Protein 3GFH (pdb70)

Solvent-accessible surface area: 20175 Å² total; per-residue (Å²): 74,52,63,66,125,47,208,13,46,41,41,27,88,159,46,57,59,85,11,91,57,71,102,2,169,124,41,190,24,45,105,104,22,98,2,2,0,40,1,12,0,56,12,8,12,0,0,33,11,0,0,1,29,0,20,76,120,16,104,14,57,18,35,99,18,138,16,47,178,43,8,34,102,127,23,111,52,128,69,27,6,16,1,68,0,18,0,0,0,61,56,45,67,58,0,133,38,0,2,90,10,0,42,56,58,0,89,132,38,7,15,20,38,57,0,22,92,72,71,112,22,11,0,2,20,55,28,7,70,128,0,3,40,44,8,13,92,45,54,59,14,79,113,18,47,28,0,0,4,1,2,0,33,57,114,20,1,74,112,0,12,69,28,0,64,163,52,13,124,16,123,80,38,46,81,46,82,35,106,28,47,12,81,58,0,14,2,26,0,27,35,62,88,82,11,0,125,41,0,9,81,18,0,19,82,1,0,22,84,16,30,146,131,103,75,52,69,64,111,48,213,13,43,38,37,25,85,164,47,58,60,90,12,86,64,91,96,2,190,116,44,164,17,55,99,103,18,95,1,1,0,40,1,11,0,52,13,8,13,1,0,27,15,2,0,1,28,0,21,69,105,14,110,12,60,20,37,97,27,125,14,50,175,41,8,28,99,126,18,120,48,117,76,35,7,18,1,61,0,12,0,2,2,67,56,46,67,52,0,134,37,0,2,86,4,0,38,52,68,1,87,134,42,10,23,16,35,54,0,18,95,72,61,105,31,10,0,2,20,51,26,9,70,126,0,1,40,41,7,19,74,57,26,49,15,79,115,24,59,29,0,0,6,1,1,0,29,48,116,23,1,70,114,0,10,64,31,0,60,164,52,25,126,16,133,81,38,45,96,53,75,32,112,25,47,9,88,56,0,17,2,23,0,35,16,63,82,72,16,0,117,36,0,15,87,15,0,23,80,1,1,22,83,20,36,144,136,114

GO terms:
  GO:0042802 identical protein binding (F, IPI)
  GO:0008270 zinc ion binding (F, IDA)

B-factor: mean 20.78, std 7.7, range [2.0, 84.31]

Foldseek 3Di:
DAFPFDFKAWQDKDKDQADDVVVVVVLVDDPQFGIKIKTAIQDQVQLLLLLQVLLVQFAKHWSDKAFAAAAQVPDPDSRRNTMMTMITHNGDVRNVSSVVSSRCCSRPNFTWTALDPVRPWIWGLDKSQFTDCRVQVDAPRDHGFIKTKTKTAQVLQVQLQVQLVVQAPKAFGAWAHQQGSNRMIITMIGDHRVSSVSSSVSSSVSSNVVVVPD/DAWAWDQKAWQAKDKDFADDPVVCVVLVPPPQFGIKIKTAIQDQVQLLLLLQVLVVQFVKHWSDKAFAQAFQVVPPDSSHGTMITMITGRGRVRVVSSVVSSRCCSRPNFTWTQLEPVSPWTKGWDKSQFTDCRVCVVPVHDGGFIKIKIKTAQPLQVQLQVQLVVFAPKAWRDWAHQNRSNRMTITIIGDPSCSSVRSSVSSSVSSSVVVVPD

Structure (mmCIF, N/CA/C/O backbone):
data_3GFH
#
_entry.id   3GFH
#
_cell.length_a   67.384
_cell.length_b   67.384
_cell.length_c   79.661
_cell.angle_alpha   90.00
_cell.angle_beta   90.00
_cell.angle_gamma   120.00
#
_symmetry.space_group_name_H-M   'P 3'
#
loop_
_entity.id
_entity.type
_entity.pdbx_description
1 polymer 'Ethanolamine utilization protein eutL'
2 non-polymer 'MERCURY (II) ION'
3 water water
#
loop_
_atom_site.group_PDB
_atom_site.id
_atom_site.type_symbol
_atom_site.label_atom_id
_atom_site.label_alt_id
_atom_site.label_comp_id
_atom_site.label_asym_id
_atom_site.label_entity_id
_atom_site.label_seq_id
_atom_site.pdbx_PDB_ins_code
_atom_site.Cartn_x
_atom_site.Cartn_y
_atom_site.Cartn_z
_atom_site.occupancy
_atom_site.B_iso_or_equiv
_atom_site.auth_seq_id
_atom_site.auth_comp_id
_atom_site.auth_asym_id
_atom_site.auth_atom_id
_atom_site.pdbx_PDB_model_num
ATOM 1 N N . PRO A 1 2 ? 17.103 24.417 23.302 1.00 32.04 2 PRO A N 1
ATOM 2 C CA . PRO A 1 2 ? 18.131 24.606 24.283 1.00 31.34 2 PRO A CA 1
ATOM 3 C C . PRO A 1 2 ? 17.958 23.835 25.580 1.00 30.74 2 PRO A C 1
ATOM 4 O O . PRO A 1 2 ? 16.931 23.899 26.236 1.00 29.64 2 PRO A O 1
ATOM 8 N N . ALA A 1 3 ? 19.026 23.112 25.902 1.00 30.91 3 ALA A N 1
ATOM 9 C CA . ALA A 1 3 ? 19.075 22.170 26.999 1.00 29.94 3 ALA A CA 1
ATOM 10 C C . ALA A 1 3 ? 18.701 22.860 28.273 1.00 29.15 3 ALA A C 1
ATOM 11 O O . ALA A 1 3 ? 17.526 22.924 28.664 1.00 29.35 3 ALA A O 1
ATOM 13 N N . LEU A 1 4 ? 19.728 23.347 28.945 1.00 28.64 4 LEU A N 1
ATOM 14 C CA . LEU A 1 4 ? 19.554 24.317 30.012 1.00 27.16 4 LEU A CA 1
ATOM 15 C C . LEU A 1 4 ? 20.470 25.467 29.696 1.00 26.36 4 LEU A C 1
ATOM 16 O O . LEU A 1 4 ? 21.411 25.759 30.459 1.00 25.76 4 LEU A O 1
ATOM 21 N N . ASP A 1 5 ? 20.238 26.060 28.529 1.00 25.09 5 ASP A N 1
ATOM 22 C CA . ASP A 1 5 ? 20.920 27.264 28.127 1.00 25.05 5 ASP A CA 1
ATOM 23 C C . ASP A 1 5 ? 20.649 28.286 29.212 1.00 25.41 5 ASP A C 1
ATOM 24 O O . ASP A 1 5 ? 19.540 28.313 29.708 1.00 26.11 5 ASP A O 1
ATOM 29 N N . LEU A 1 6 ? 21.676 29.046 29.627 1.00 25.80 6 LEU A N 1
ATOM 30 C CA . LEU A 1 6 ? 21.545 30.116 30.638 1.00 26.03 6 LEU A CA 1
ATOM 31 C C . LEU A 1 6 ? 20.472 31.112 30.230 1.00 25.92 6 LEU A C 1
ATOM 32 O O . LEU A 1 6 ? 20.255 31.311 29.061 1.00 25.97 6 LEU A O 1
ATOM 37 N N . ILE A 1 7 ? 19.783 31.743 31.178 1.00 26.25 7 ILE A N 1
ATOM 38 C CA . ILE A 1 7 ? 18.955 32.917 30.828 1.00 25.74 7 ILE A CA 1
ATOM 39 C 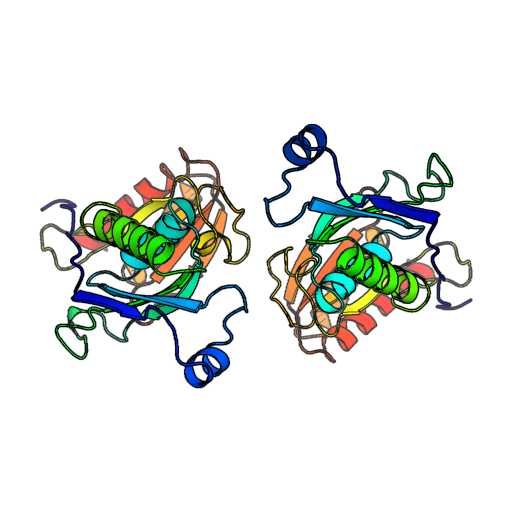C . ILE A 1 7 ? 19.666 34.175 31.293 1.00 25.91 7 ILE A C 1
ATOM 40 O O . ILE A 1 7 ? 19.888 34.343 32.489 1.00 27.91 7 ILE A O 1
ATOM 45 N N . ARG A 1 8 ? 20.049 35.043 30.360 1.00 25.21 8 ARG A N 1
ATOM 46 C CA . ARG A 1 8 ? 20.814 36.260 30.683 1.00 25.59 8 ARG A CA 1
ATOM 47 C C . ARG A 1 8 ? 19.940 37.325 31.316 1.00 23.84 8 ARG A C 1
ATOM 48 O O . ARG A 1 8 ? 19.210 37.993 30.613 1.00 23.57 8 ARG A O 1
ATOM 56 N N . PRO A 1 9 ? 19.988 37.472 32.651 1.00 22.22 9 PRO A N 1
ATOM 57 C CA . PRO A 1 9 ? 19.206 38.527 33.280 1.00 21.12 9 PRO A CA 1
ATOM 58 C C . PRO A 1 9 ? 19.697 39.907 32.846 1.00 19.91 9 PRO A C 1
ATOM 59 O O . PRO A 1 9 ? 20.864 40.071 32.471 1.00 19.32 9 PRO A O 1
ATOM 63 N N . SER A 1 10 ? 18.826 40.905 32.895 1.00 18.73 10 SER A N 1
ATOM 64 C CA . SER A 1 10 ? 19.272 42.241 32.547 1.00 18.62 10 SER A CA 1
ATOM 65 C C . SER A 1 10 ? 18.874 43.198 33.633 1.00 17.68 10 SER A C 1
ATOM 66 O O . SER A 1 10 ? 17.870 42.950 34.328 1.00 18.27 10 SER A O 1
ATOM 69 N N . VAL A 1 11 ? 19.679 44.249 33.817 1.00 16.44 11 VAL A N 1
ATOM 70 C CA . VAL A 1 11 ? 19.362 45.353 34.765 1.00 17.01 11 VAL A CA 1
ATOM 71 C C . VAL A 1 11 ? 18.344 46.297 34.136 1.00 16.28 11 VAL A C 1
ATOM 72 O O . VAL A 1 11 ? 18.520 46.690 32.969 1.00 16.84 11 VAL A O 1
ATOM 76 N N . THR A 1 12 ? 17.299 46.691 34.877 1.00 15.79 12 THR A N 1
ATOM 77 C CA . THR A 1 12 ? 16.214 47.559 34.301 1.00 14.40 12 THR A CA 1
ATOM 78 C C . THR A 1 12 ? 16.252 49.045 34.708 1.00 14.73 12 THR A C 1
ATOM 79 O O . THR A 1 12 ? 15.761 49.920 34.010 1.00 12.44 12 THR A O 1
ATOM 83 N N . ALA A 1 13 ? 16.837 49.345 35.859 1.00 16.05 13 ALA A N 1
ATOM 84 C CA . ALA A 1 13 ? 17.083 50.726 36.180 1.00 16.92 13 ALA A CA 1
ATOM 85 C C . ALA A 1 13 ? 18.007 50.803 37.372 1.00 18.53 13 ALA A C 1
ATOM 86 O O . ALA A 1 13 ? 18.284 49.804 38.022 1.00 17.64 13 ALA A O 1
ATOM 88 N N . MET A 1 14 ? 18.548 51.995 37.617 1.00 19.67 14 MET A N 1
ATOM 89 C CA . MET A 1 14 ? 19.574 52.124 38.608 1.00 20.42 14 MET A CA 1
ATOM 90 C C . MET A 1 14 ? 19.777 53.572 38.951 1.00 20.44 14 MET A C 1
ATOM 91 O O . MET A 1 14 ? 19.852 54.386 38.068 1.00 20.62 14 MET A O 1
ATOM 96 N N . ARG A 1 15 ? 19.823 53.882 40.241 1.00 20.83 15 ARG A N 1
ATOM 97 C CA . ARG A 1 15 ? 20.155 55.209 40.691 1.00 22.12 15 ARG A CA 1
ATOM 98 C C . ARG A 1 15 ? 20.673 55.257 42.121 1.00 21.33 15 ARG A C 1
ATOM 99 O O . ARG A 1 15 ? 20.310 54.438 42.966 1.00 22.39 15 ARG A O 1
ATOM 107 N N . VAL A 1 16 ? 21.544 56.221 42.367 1.00 20.01 16 VAL A N 1
ATOM 108 C CA . VAL A 1 16 ? 22.079 56.427 43.683 1.00 18.76 16 VAL A CA 1
ATOM 109 C C . VAL A 1 16 ? 21.501 57.714 44.235 1.00 18.51 16 VAL A C 1
ATOM 110 O O . VAL A 1 16 ? 21.432 58.729 43.549 1.00 17.60 16 VAL A O 1
ATOM 114 N N . ILE A 1 17 ? 21.072 57.671 45.484 1.00 18.41 17 ILE A N 1
ATOM 115 C CA . ILE A 1 17 ? 20.734 58.882 46.179 1.00 18.26 17 ILE A CA 1
ATOM 116 C C . ILE A 1 17 ? 21.975 59.096 46.996 1.00 19.09 17 ILE A C 1
ATOM 117 O O . ILE A 1 17 ? 22.225 58.328 47.905 1.00 18.77 17 ILE A O 1
ATOM 122 N N . ALA A 1 18 ? 22.772 60.118 46.668 1.00 19.73 18 ALA A N 1
ATOM 123 C CA . ALA A 1 18 ? 24.009 60.359 47.418 1.00 20.15 18 ALA A CA 1
ATOM 124 C C . ALA A 1 18 ? 23.683 60.552 48.901 1.00 20.38 18 ALA A C 1
ATOM 125 O O . ALA A 1 18 ? 24.396 59.991 49.771 1.00 19.69 18 ALA A O 1
ATOM 127 N N . SER A 1 19 ? 22.566 61.259 49.171 1.00 19.34 19 SER A N 1
ATOM 128 C CA . SER A 1 19 ? 22.227 61.686 50.523 1.00 19.01 19 SER A CA 1
ATOM 129 C C . SER A 1 19 ? 20.724 61.714 50.856 1.00 18.59 19 SER A C 1
ATOM 130 O O . SER A 1 19 ? 20.073 62.757 50.731 1.00 17.20 19 SER A O 1
ATOM 133 N N . VAL A 1 20 ? 20.194 60.605 51.365 1.00 19.20 20 VAL A N 1
ATOM 134 C CA . VAL A 1 20 ? 18.765 60.493 51.623 1.00 20.08 20 VAL A CA 1
ATOM 135 C C . VAL A 1 20 ? 18.204 61.692 52.417 1.00 20.35 20 VAL A C 1
ATOM 136 O O . VAL A 1 20 ? 18.832 62.199 53.331 1.00 21.52 20 VAL A O 1
ATOM 140 N N . ASN A 1 21 ? 17.022 62.167 52.054 1.00 19.62 21 ASN A N 1
ATOM 141 C CA . ASN A 1 21 ? 16.338 63.120 52.913 1.00 18.76 21 ASN A CA 1
ATOM 142 C C . ASN A 1 21 ? 16.182 62.501 54.300 1.00 18.36 21 ASN A C 1
ATOM 143 O O . ASN A 1 21 ? 15.911 61.317 54.434 1.00 17.63 21 ASN A O 1
ATOM 148 N N . ALA A 1 22 ? 16.323 63.298 55.342 1.00 18.50 22 ALA A N 1
ATOM 149 C CA . ALA A 1 22 ? 16.304 62.734 56.686 1.00 18.34 22 ALA A CA 1
ATOM 150 C C . ALA A 1 22 ? 14.936 62.100 56.964 1.00 18.31 22 ALA A C 1
ATOM 151 O O . ALA A 1 22 ? 14.844 61.007 57.536 1.00 16.32 22 ALA A O 1
ATOM 153 N N . ASP A 1 23 ? 13.870 62.808 56.568 1.00 19.16 23 ASP A N 1
ATOM 154 C CA . ASP A 1 23 ? 12.512 62.269 56.702 1.00 19.82 23 ASP A CA 1
ATOM 155 C C . ASP A 1 23 ? 12.299 60.918 56.013 1.00 19.97 23 ASP A C 1
ATOM 156 O O . ASP A 1 23 ? 11.563 60.060 56.521 1.00 19.13 23 ASP A O 1
ATOM 161 N N . PHE A 1 24 ? 12.870 60.748 54.809 1.00 19.66 24 PHE A N 1
ATOM 162 C CA . PHE A 1 24 ? 12.637 59.512 54.065 1.00 19.34 24 PHE A CA 1
ATOM 163 C C . PHE A 1 24 ? 13.404 58.423 54.801 1.00 19.38 24 PHE A C 1
ATOM 164 O O . PHE A 1 24 ? 12.958 57.283 54.936 1.00 18.66 24 PHE A O 1
ATOM 172 N N . ALA A 1 25 ? 14.553 58.819 55.320 1.00 19.73 25 ALA A N 1
ATOM 173 C CA . ALA A 1 25 ? 15.444 57.925 56.033 1.00 19.79 25 ALA A CA 1
ATOM 174 C C . ALA A 1 25 ? 14.838 57.310 57.302 1.00 20.51 25 ALA A C 1
ATOM 175 O O . ALA A 1 25 ? 14.936 56.103 57.540 1.00 19.33 25 ALA A O 1
ATOM 177 N N . ARG A 1 26 ? 14.233 58.138 58.132 1.00 21.37 26 ARG A N 1
ATOM 178 C CA . ARG A 1 26 ? 13.528 57.661 59.332 1.00 22.32 26 ARG A CA 1
ATOM 179 C C . ARG A 1 26 ? 12.441 56.618 59.034 1.00 23.62 26 ARG A C 1
ATOM 180 O O . ARG A 1 26 ? 12.253 55.657 59.811 1.00 21.68 26 ARG A O 1
ATOM 188 N N . GLU A 1 27 ? 11.732 56.829 57.912 1.00 24.96 27 GLU A N 1
ATOM 189 C CA . GLU A 1 27 ? 10.634 55.965 57.471 1.00 26.29 27 GLU A CA 1
ATOM 190 C C . GLU A 1 27 ? 11.191 54.641 57.033 1.00 26.96 27 GLU A C 1
ATOM 191 O O . GLU A 1 27 ? 10.493 53.624 56.995 1.00 27.13 27 GLU A O 1
ATOM 197 N N . LEU A 1 28 ? 12.597 54.667 56.757 1.00 28.06 28 LEU A N 1
ATOM 198 C CA . LEU A 1 28 ? 13.275 53.439 56.308 1.00 28.41 28 LEU A CA 1
ATOM 199 C C . LEU A 1 28 ? 13.882 52.619 57.445 1.00 28.99 28 LEU A C 1
ATOM 200 O O . LEU A 1 28 ? 14.248 51.455 57.251 1.00 30.72 28 LEU A O 1
ATOM 205 N N . LYS A 1 29 ? 13.992 53.248 58.604 1.00 28.73 29 LYS A N 1
ATOM 206 C CA . LYS A 1 29 ? 14.571 52.573 59.783 1.00 29.02 29 LYS A CA 1
ATOM 207 C C . LYS A 1 29 ? 16.060 52.340 59.518 1.00 29.57 29 LYS A C 1
ATOM 208 O O . LYS A 1 29 ? 16.628 51.326 59.952 1.00 29.61 29 LYS A O 1
ATOM 214 N N . LEU A 1 30 ? 16.678 53.276 58.815 1.00 29.47 30 LEU A N 1
ATOM 215 C CA . LEU A 1 30 ? 18.110 53.168 58.495 1.00 30.27 30 LEU A CA 1
ATOM 216 C C . LEU A 1 30 ? 19.041 53.606 59.633 1.00 30.11 30 LEU A C 1
ATOM 217 O O . LEU A 1 30 ? 18.743 54.563 60.369 1.00 29.39 30 LEU A O 1
ATOM 222 N N . PRO A 1 31 ? 19.990 52.750 59.795 1.00 30.03 31 PRO A N 1
ATOM 223 C CA . PRO A 1 31 ? 20.959 53.066 60.835 1.00 31.09 31 PRO A CA 1
ATOM 224 C C . PRO A 1 31 ? 21.548 54.463 60.643 1.00 31.20 31 PRO A C 1
ATOM 225 O O . PRO A 1 31 ? 21.346 55.086 59.605 1.00 31.62 31 PRO A O 1
ATOM 229 N N . PRO A 1 32 ? 22.261 54.952 61.655 1.00 31.99 32 PRO A N 1
ATOM 230 C CA . PRO A 1 32 ? 23.030 56.213 61.586 1.00 32.10 32 PRO A CA 1
ATOM 231 C C . PRO A 1 32 ? 24.224 56.140 60.634 1.00 31.76 32 PRO A C 1
ATOM 232 O O . PRO A 1 32 ? 24.769 57.177 60.221 1.00 31.82 32 PRO A O 1
ATOM 236 N N . HIS A 1 33 ? 24.643 54.917 60.323 1.00 31.02 33 HIS A N 1
ATOM 237 C CA . HIS A 1 33 ? 25.910 54.681 59.633 1.00 30.74 33 HIS A CA 1
ATOM 238 C C . HIS A 1 33 ? 25.686 54.578 58.104 1.00 29.50 33 HIS A C 1
ATOM 239 O O . HIS A 1 33 ? 26.631 54.326 57.328 1.00 28.95 33 HIS A O 1
ATOM 246 N N . ILE A 1 34 ? 24.435 54.782 57.688 1.00 27.75 34 ILE A N 1
ATOM 247 C CA . ILE A 1 34 ? 24.017 54.577 56.296 1.00 26.63 34 ILE A CA 1
ATOM 248 C C . ILE A 1 34 ? 23.323 55.827 55.772 1.00 25.83 34 ILE A C 1
ATOM 249 O O . ILE A 1 34 ? 22.144 56.013 56.016 1.00 25.10 34 ILE A O 1
ATOM 254 N N . ARG A 1 35 ? 24.032 56.698 55.063 1.00 25.26 35 ARG A N 1
ATOM 255 C CA . ARG A 1 35 ? 23.379 57.891 54.537 1.00 25.61 35 ARG A CA 1
ATOM 256 C C . ARG A 1 35 ? 23.305 57.930 53.002 1.00 24.87 35 ARG A C 1
ATOM 257 O O . ARG A 1 35 ? 22.765 58.862 52.440 1.00 24.69 35 ARG A O 1
ATOM 265 N N . SER A 1 36 ? 23.810 56.901 52.337 1.00 23.89 36 SER A N 1
ATOM 266 C CA . SER A 1 36 ? 23.707 56.839 50.884 1.00 23.42 36 SER A CA 1
ATOM 267 C C . SER A 1 36 ? 23.033 55.560 50.426 1.00 22.58 36 SER A C 1
ATOM 268 O O . SER A 1 36 ? 23.268 54.491 50.944 1.00 21.87 36 SER A O 1
ATOM 271 N N . LEU A 1 37 ? 22.166 55.676 49.435 1.00 22.33 37 LEU A N 1
ATOM 272 C CA . LEU A 1 37 ? 21.451 54.526 48.972 1.00 21.03 37 LEU A CA 1
ATOM 273 C C . LEU A 1 37 ? 21.732 54.240 47.496 1.00 21.03 37 LEU A C 1
ATOM 274 O O . LEU A 1 37 ? 21.725 55.166 46.699 1.00 22.22 37 LEU A O 1
ATOM 279 N N . GLY A 1 38 ? 21.979 52.970 47.133 1.00 20.01 38 GLY A N 1
ATOM 280 C CA . GLY A 1 38 ? 21.918 52.537 45.723 1.00 19.42 38 GLY A CA 1
ATOM 281 C C . GLY A 1 38 ? 20.597 51.814 45.420 1.00 18.41 38 GLY A C 1
ATOM 282 O O . GLY A 1 38 ? 20.185 50.930 46.183 1.00 19.21 38 GLY A O 1
ATOM 283 N N . LEU A 1 39 ? 19.905 52.186 44.345 1.00 16.33 39 LEU A N 1
ATOM 284 C CA . LEU A 1 39 ? 18.631 51.523 44.017 1.00 14.93 39 LEU A CA 1
ATOM 285 C C . LEU A 1 39 ? 18.881 50.849 42.713 1.00 14.26 39 LEU A C 1
ATOM 286 O O . LEU A 1 39 ? 19.687 51.330 41.890 1.00 13.66 39 LEU A O 1
ATOM 291 N N . ILE A 1 40 ? 18.304 49.672 42.564 1.00 14.36 40 ILE A N 1
ATOM 292 C CA . ILE A 1 40 ? 18.609 48.864 41.402 1.00 14.01 40 ILE A CA 1
ATOM 293 C C . ILE A 1 40 ? 17.415 47.959 41.147 1.00 14.66 40 ILE A C 1
ATOM 294 O O . ILE A 1 40 ? 16.873 47.387 42.072 1.00 13.92 40 ILE A O 1
ATOM 299 N N . SER A 1 41 ? 16.989 47.878 39.881 1.00 15.65 41 SER A N 1
ATOM 300 C CA . SER A 1 41 ? 15.894 47.011 39.474 1.00 16.19 41 SER A CA 1
ATOM 301 C C . SER A 1 41 ? 16.461 46.025 38.498 1.00 17.03 41 SER A C 1
ATOM 302 O O . SER A 1 41 ? 17.496 46.301 37.854 1.00 16.45 41 SER A O 1
ATOM 305 N N . ALA A 1 42 ? 15.793 44.881 38.368 1.00 17.19 42 ALA A N 1
ATOM 306 C CA . ALA A 1 42 ? 16.292 43.850 37.451 1.00 17.98 42 ALA A CA 1
ATOM 307 C C . ALA A 1 42 ? 15.285 42.791 37.075 1.00 18.74 42 ALA A C 1
ATOM 308 O O . ALA A 1 42 ? 14.317 42.503 37.788 1.00 19.56 42 ALA A O 1
ATOM 310 N N . ASP A 1 43 ? 15.538 42.281 35.875 1.00 19.61 43 ASP A N 1
ATOM 311 C CA . ASP A 1 43 ? 14.871 41.140 35.217 1.00 19.64 43 ASP A CA 1
ATOM 312 C C . ASP A 1 43 ? 14.523 39.917 36.058 1.00 18.76 43 ASP A C 1
ATOM 313 O O . ASP A 1 43 ? 13.439 39.345 35.897 1.00 19.00 43 ASP A O 1
ATOM 318 N N . SER A 1 44 ? 15.498 39.469 36.850 1.00 18.14 44 SER A N 1
ATOM 319 C CA . SER A 1 44 ? 15.514 38.160 37.525 1.00 17.72 44 SER A CA 1
ATOM 320 C C . SER A 1 44 ? 15.692 38.350 39.032 1.00 17.45 44 SER A C 1
ATOM 321 O O . SER A 1 44 ? 16.746 38.747 39.474 1.00 16.89 44 SER A O 1
ATOM 324 N N . ASP A 1 45 ? 14.689 38.029 39.837 1.00 17.74 45 ASP A N 1
ATOM 325 C CA . ASP A 1 45 ? 14.767 38.412 41.272 1.00 17.14 45 ASP A CA 1
ATOM 326 C C . ASP A 1 45 ? 15.731 37.582 42.144 1.00 15.96 45 ASP A C 1
ATOM 327 O O . ASP A 1 45 ? 16.359 38.120 43.054 1.00 18.22 45 ASP A O 1
ATOM 332 N N . ASP A 1 46 ? 15.874 36.289 41.921 1.00 14.64 46 ASP A N 1
ATOM 333 C CA . ASP A 1 46 ? 16.663 35.491 42.857 1.00 13.79 46 ASP A CA 1
ATOM 334 C C . ASP A 1 46 ? 18.133 35.705 42.604 1.00 13.55 46 ASP A C 1
ATOM 335 O O . ASP A 1 46 ? 18.991 35.809 43.529 1.00 13.26 46 ASP A O 1
ATOM 340 N N . VAL A 1 47 ? 18.421 35.862 41.326 1.00 11.79 47 VAL A N 1
ATOM 341 C CA . VAL A 1 47 ? 19.709 36.319 40.929 1.00 9.92 47 VAL A CA 1
ATOM 342 C C . VAL A 1 47 ? 20.098 37.658 41.501 1.00 9.24 47 VAL A C 1
ATOM 343 O O . VAL A 1 47 ? 21.222 37.854 41.892 1.00 7.42 47 VAL A O 1
ATOM 347 N N . THR A 1 48 ? 19.217 38.639 41.408 1.00 10.51 48 THR A N 1
ATOM 348 C CA . THR A 1 48 ? 19.477 39.961 42.015 1.00 10.99 48 THR A CA 1
ATOM 349 C C . THR A 1 48 ? 19.705 39.891 43.581 1.00 11.48 48 THR A C 1
ATOM 350 O O . THR A 1 48 ? 20.523 40.679 44.149 1.00 13.48 48 THR A O 1
ATOM 354 N N . TYR A 1 49 ? 19.007 38.971 44.262 1.00 9.41 49 TYR A N 1
ATOM 355 C CA . TYR A 1 49 ? 19.214 38.766 45.710 1.00 8.30 49 TYR A CA 1
ATOM 356 C C . TYR A 1 49 ? 20.591 38.080 45.876 1.00 10.92 49 TYR A C 1
ATOM 357 O O . TYR A 1 49 ? 21.253 38.271 46.906 1.00 11.12 49 TYR A O 1
ATOM 366 N N . ILE A 1 50 ? 21.048 37.330 44.845 1.00 11.33 50 ILE A N 1
ATOM 367 C CA . ILE A 1 50 ? 22.387 36.715 44.927 1.00 12.18 50 ILE A CA 1
ATOM 368 C C . ILE A 1 50 ? 23.509 37.685 44.647 1.00 13.07 50 ILE A C 1
ATOM 369 O O . ILE A 1 50 ? 24.615 37.527 45.163 1.00 13.24 50 ILE A O 1
ATOM 374 N N . ALA A 1 51 ? 23.229 38.656 43.790 1.00 14.09 51 ALA A N 1
ATOM 375 C CA . ALA A 1 51 ? 24.142 39.727 43.474 1.00 15.62 51 ALA A CA 1
ATOM 376 C C . ALA A 1 51 ? 24.271 40.706 44.653 1.00 16.51 51 ALA A C 1
ATOM 377 O O . ALA A 1 51 ? 25.333 41.274 44.890 1.00 19.22 51 ALA A O 1
ATOM 379 N N . ALA A 1 52 ? 23.156 40.952 45.324 1.00 16.33 52 ALA A N 1
ATOM 380 C CA . ALA A 1 52 ? 23.100 41.846 46.448 1.00 15.77 52 ALA A CA 1
ATOM 381 C C . ALA A 1 52 ? 23.992 41.336 47.549 1.00 16.29 52 ALA A C 1
ATOM 382 O O . ALA A 1 52 ? 24.861 42.044 48.074 1.00 17.17 52 ALA A O 1
ATOM 384 N N . ASP A 1 53 ? 23.765 40.093 47.928 1.00 17.33 53 ASP A N 1
ATOM 385 C CA . ASP A 1 53 ? 24.572 39.468 48.923 1.00 17.54 53 ASP A CA 1
ATOM 386 C C . ASP A 1 53 ? 26.038 39.526 48.516 1.00 18.36 53 ASP A C 1
ATOM 387 O O . ASP A 1 53 ? 26.933 39.665 49.343 1.00 16.28 53 ASP A O 1
ATOM 392 N N . GLU A 1 54 ? 26.287 39.434 47.218 1.00 20.14 54 GLU A N 1
ATOM 393 C CA . GLU A 1 54 ? 27.651 39.411 46.748 1.00 20.36 54 GLU A CA 1
ATOM 394 C C . GLU A 1 54 ? 28.260 40.814 46.896 1.00 20.83 54 GLU A C 1
ATOM 395 O O . GLU A 1 54 ? 29.418 40.969 47.332 1.00 22.57 54 GLU A O 1
ATOM 401 N N . ALA A 1 55 ? 27.474 41.841 46.584 1.00 20.69 55 ALA A N 1
ATOM 402 C CA . ALA A 1 55 ? 27.853 43.222 46.886 1.00 19.62 55 ALA A CA 1
ATOM 403 C C . ALA A 1 55 ? 28.239 43.393 48.378 1.00 19.19 55 ALA A C 1
ATOM 404 O O . ALA A 1 55 ? 29.218 44.079 48.695 1.00 19.35 55 ALA A O 1
ATOM 406 N N . THR A 1 56 ? 27.490 42.779 49.295 1.00 18.36 56 THR A N 1
ATOM 407 C CA . THR A 1 56 ? 27.837 42.900 50.737 1.00 17.83 56 THR A CA 1
ATOM 408 C C . THR A 1 56 ? 29.246 42.394 50.963 1.00 18.44 56 THR A C 1
ATOM 409 O O . THR A 1 56 ? 29.861 42.716 51.966 1.00 19.63 56 THR A O 1
ATOM 413 N N . LYS A 1 57 ? 29.802 41.614 50.044 1.00 18.11 57 LYS A N 1
ATOM 414 C CA . LYS A 1 57 ? 31.159 41.144 50.327 1.00 17.54 57 LYS A CA 1
ATOM 415 C C . LYS A 1 57 ? 32.197 41.975 49.659 1.00 17.83 57 LYS A C 1
ATOM 416 O O . LYS A 1 57 ? 33.311 42.072 50.155 1.00 18.56 57 LYS A O 1
ATOM 422 N N . GLN A 1 58 ? 31.868 42.550 48.507 1.00 19.63 58 GLN A N 1
ATOM 423 C CA . GLN A 1 58 ? 32.827 43.396 47.805 1.00 19.90 58 GLN A CA 1
ATOM 424 C C . GLN A 1 58 ? 32.944 44.812 48.380 1.00 19.84 58 GLN A C 1
ATOM 425 O O . GLN A 1 58 ? 33.965 45.487 48.160 1.00 19.33 58 GLN A O 1
ATOM 431 N N . ALA A 1 59 ? 31.898 45.278 49.085 1.00 19.42 59 ALA A N 1
ATOM 432 C CA . ALA A 1 59 ? 31.822 46.695 49.505 1.00 18.40 59 ALA A CA 1
ATOM 433 C C . ALA A 1 59 ? 31.155 46.859 50.854 1.00 18.26 59 ALA A C 1
ATOM 434 O O . ALA A 1 59 ? 30.553 45.921 51.377 1.00 16.06 59 ALA A O 1
ATOM 436 N N . MET A 1 60 ? 31.229 48.077 51.390 1.00 18.10 60 MET A N 1
ATOM 437 C CA . MET A 1 60 ? 30.607 48.332 52.695 1.00 18.88 60 MET A CA 1
ATOM 438 C C . MET A 1 60 ? 29.211 48.866 52.516 1.00 17.65 60 MET A C 1
ATOM 439 O O . MET A 1 60 ? 28.990 50.042 52.480 1.00 16.19 60 MET A O 1
ATOM 444 N N . VAL A 1 61 ? 28.280 47.946 52.450 1.00 17.27 61 VAL A N 1
ATOM 445 C CA . VAL A 1 61 ? 26.913 48.248 52.200 1.00 16.48 61 VAL A CA 1
ATOM 446 C C . VAL A 1 61 ? 26.172 47.052 52.773 1.00 16.41 61 VAL A C 1
ATOM 447 O O . VAL A 1 61 ? 26.729 45.934 52.967 1.00 16.04 61 VAL A O 1
ATOM 451 N N . GLU A 1 62 ? 24.900 47.261 52.971 1.00 15.87 62 GLU A N 1
ATOM 452 C CA . GLU A 1 62 ? 24.008 46.190 53.346 1.00 15.90 62 GLU A CA 1
ATOM 453 C C . GLU A 1 62 ? 22.708 46.458 52.634 1.00 14.00 62 GLU A C 1
ATOM 454 O O . GLU A 1 62 ? 22.471 47.588 52.224 1.00 13.60 62 GLU A O 1
ATOM 460 N N . VAL A 1 63 ? 21.834 45.469 52.495 1.00 13.56 63 VAL A N 1
ATOM 461 C CA . VAL A 1 63 ? 20.597 45.764 51.817 1.00 13.45 63 VAL A CA 1
ATOM 462 C C . VAL A 1 63 ? 19.600 46.295 52.787 1.00 12.76 63 VAL A C 1
ATOM 463 O O . VAL A 1 63 ? 19.229 45.582 53.680 1.00 11.88 63 VAL A O 1
ATOM 467 N N . VAL A 1 64 ? 19.184 47.560 52.591 1.00 13.54 64 VAL A N 1
ATOM 468 C CA . VAL A 1 64 ? 18.128 48.217 53.358 1.00 12.80 64 VAL A CA 1
ATOM 469 C C . VAL A 1 64 ? 16.758 47.603 53.056 1.00 13.92 64 VAL A C 1
ATOM 470 O O . VAL A 1 64 ? 15.833 47.618 53.879 1.00 14.96 64 VAL A O 1
ATOM 474 N N . TYR A 1 65 ? 16.581 47.114 51.840 1.00 13.44 65 TYR A N 1
ATOM 475 C CA . TYR A 1 65 ? 15.289 46.687 51.447 1.00 13.81 65 TYR A CA 1
ATOM 476 C C . TYR A 1 65 ? 15.472 45.762 50.290 1.00 14.50 65 TYR A C 1
ATOM 477 O O . TYR A 1 65 ? 16.576 45.667 49.730 1.00 13.01 65 TYR A O 1
ATOM 486 N N . GLY A 1 66 ? 14.410 45.029 49.966 1.00 14.48 66 GLY A N 1
ATOM 487 C CA . GLY A 1 66 ? 14.378 44.280 48.708 1.00 15.44 66 GLY A CA 1
ATOM 488 C C . GLY A 1 66 ? 13.280 43.242 48.768 1.00 15.65 66 GLY A C 1
ATOM 489 O O . GLY A 1 66 ? 13.158 42.551 49.768 1.00 15.60 66 GLY A O 1
ATOM 490 N N . ARG A 1 67 ? 12.502 43.200 47.694 1.00 16.10 67 ARG A N 1
ATOM 491 C CA . ARG A 1 67 ? 11.241 42.464 47.551 1.00 17.49 67 ARG A CA 1
ATOM 492 C C . ARG A 1 67 ? 10.953 42.398 46.019 1.00 18.04 67 ARG A C 1
ATOM 493 O O . ARG A 1 67 ? 11.550 43.175 45.240 1.00 17.49 67 ARG A O 1
ATOM 501 N N . SER A 1 68 ? 10.057 41.496 45.618 1.00 18.70 68 SER A N 1
ATOM 502 C CA . SER A 1 68 ? 9.741 41.193 44.197 1.00 19.79 68 SER A CA 1
ATOM 503 C C . SER A 1 68 ? 8.316 41.552 43.818 1.00 20.01 68 SER A C 1
ATOM 504 O O . SER A 1 68 ? 7.530 41.948 44.650 1.00 19.43 68 SER A O 1
ATOM 507 N N . LEU A 1 69 ? 7.988 41.319 42.557 1.00 21.11 69 LEU A N 1
ATOM 508 C CA . LEU A 1 69 ? 6.755 41.815 41.954 1.00 21.96 69 LEU A CA 1
ATOM 509 C C . LEU A 1 69 ? 5.760 40.673 41.620 1.00 22.84 69 LEU A C 1
ATOM 510 O O . LEU A 1 69 ? 6.138 39.622 41.117 1.00 22.34 69 LEU A O 1
ATOM 515 N N . TYR A 1 70 ? 4.478 40.928 41.862 1.00 23.97 70 TYR A N 1
ATOM 516 C CA . TYR A 1 70 ? 3.485 39.857 41.998 1.00 25.25 70 TYR A CA 1
ATOM 517 C C . TYR A 1 70 ? 3.420 38.767 40.954 1.00 26.15 70 TYR A C 1
ATOM 518 O O . TYR A 1 70 ? 3.395 37.573 41.297 1.00 26.71 70 TYR A O 1
ATOM 527 N N . ALA A 1 71 ? 3.384 39.093 39.678 1.00 26.82 71 ALA A N 1
ATOM 528 C CA . ALA A 1 71 ? 3.342 37.949 38.734 1.00 26.28 71 ALA A CA 1
ATOM 529 C C . ALA A 1 71 ? 4.585 37.817 37.832 1.00 25.99 71 ALA A C 1
ATOM 530 O O . ALA A 1 71 ? 4.472 37.283 36.742 1.00 26.33 71 ALA A O 1
ATOM 532 N N . GLY A 1 72 ? 5.749 38.316 38.263 1.00 25.85 72 GLY A N 1
ATOM 533 C CA . GLY A 1 72 ? 6.969 38.219 37.459 1.00 26.07 72 GLY A CA 1
ATOM 534 C C . GLY A 1 72 ? 7.200 39.390 36.521 1.00 26.94 72 GLY A C 1
ATOM 535 O O . GLY A 1 72 ? 6.344 40.259 36.375 1.00 26.71 72 GLY A O 1
ATOM 536 N N . ALA A 1 73 ? 8.386 39.425 35.904 1.00 28.00 73 ALA A N 1
ATOM 537 C CA . ALA A 1 73 ? 8.813 40.535 35.080 1.00 28.22 73 ALA A CA 1
ATOM 538 C C . ALA A 1 73 ? 7.938 40.554 33.829 1.00 29.44 73 ALA A C 1
ATOM 539 O O . ALA A 1 73 ? 7.494 41.620 33.391 1.00 29.93 73 ALA A O 1
ATOM 541 N N . ALA A 1 74 ? 7.665 39.371 33.275 1.00 30.37 74 ALA A N 1
ATOM 542 C CA . ALA A 1 74 ? 6.698 39.233 32.168 1.00 31.33 74 ALA A CA 1
ATOM 543 C C . ALA A 1 74 ? 5.445 40.055 32.435 1.00 31.80 74 ALA A C 1
ATOM 544 O O . ALA A 1 74 ? 4.928 40.713 31.546 1.00 32.33 74 ALA A O 1
ATOM 546 N N . HIS A 1 75 ? 4.972 40.042 33.671 1.00 32.87 75 HIS A N 1
ATOM 547 C CA . HIS A 1 75 ? 3.796 40.838 34.010 1.00 34.04 75 HIS A CA 1
ATOM 548 C C . HIS A 1 75 ? 4.064 42.171 34.684 1.00 34.14 75 HIS A C 1
ATOM 549 O O . HIS A 1 75 ? 3.114 42.847 35.065 1.00 35.05 75 HIS A O 1
ATOM 556 N N . GLY A 1 76 ? 5.331 42.560 34.826 1.00 34.27 76 GLY A N 1
ATOM 557 C CA . GLY A 1 76 ? 5.698 43.747 35.608 1.00 34.07 76 GLY A CA 1
ATOM 558 C C . GLY A 1 76 ? 4.889 44.969 35.196 1.00 33.96 76 GLY A C 1
ATOM 559 O O . GLY A 1 76 ? 4.353 44.994 34.095 1.00 32.84 76 GLY A O 1
ATOM 560 N N . PRO A 1 77 ? 4.805 45.982 36.081 1.00 34.09 77 PRO A N 1
ATOM 561 C CA . PRO A 1 77 ? 3.970 47.162 35.834 1.00 34.63 77 PRO A CA 1
ATOM 562 C C . PRO A 1 77 ? 4.601 48.123 34.803 1.00 35.01 77 PRO A C 1
ATOM 563 O O . PRO A 1 77 ? 3.905 48.925 34.182 1.00 35.27 77 PRO A O 1
ATOM 567 N N . SER A 1 78 ? 5.923 48.040 34.606 1.00 35.16 78 SER A N 1
ATOM 568 C CA . SER A 1 78 ? 6.585 48.788 33.519 1.00 34.98 78 SER A CA 1
ATOM 569 C C . SER A 1 78 ? 7.962 48.206 33.130 1.00 34.50 78 SER A C 1
ATOM 570 O O . SER A 1 78 ? 8.551 47.428 33.881 1.00 33.36 78 SER A O 1
ATOM 573 N N . PRO A 1 79 ? 8.489 48.582 31.941 1.00 33.90 79 PRO A N 1
ATOM 574 C CA . PRO A 1 79 ? 9.743 47.985 31.483 1.00 33.49 79 PRO A CA 1
ATOM 575 C C . PRO A 1 79 ? 10.904 48.252 32.465 1.00 32.64 79 PRO A C 1
ATOM 576 O O . PRO A 1 79 ? 11.862 47.488 32.540 1.00 31.95 79 PRO A O 1
ATOM 580 N N . THR A 1 80 ? 10.749 49.300 33.257 1.00 31.67 80 THR A N 1
ATOM 581 C CA . THR A 1 80 ? 11.662 49.671 34.339 1.00 31.00 80 THR A CA 1
ATOM 582 C C . THR A 1 80 ? 11.630 48.605 35.446 1.00 29.14 80 THR A C 1
ATOM 583 O O . THR A 1 80 ? 12.609 47.886 35.599 1.00 30.54 80 THR A O 1
ATOM 587 N N . ALA A 1 81 ? 10.527 48.357 36.155 1.00 26.72 81 ALA A N 1
ATOM 588 C CA . ALA A 1 81 ? 10.717 47.736 37.458 1.00 24.65 81 ALA A CA 1
ATOM 589 C C . ALA A 1 81 ? 11.169 46.288 37.445 1.00 22.91 81 ALA A C 1
ATOM 590 O O . ALA A 1 81 ? 11.444 45.726 38.500 1.00 21.83 81 ALA A O 1
ATOM 592 N N . GLY A 1 82 ? 11.265 45.691 36.267 1.00 21.02 82 GLY A N 1
ATOM 593 C CA . GLY A 1 82 ? 11.705 44.307 36.157 1.00 19.85 82 GLY A CA 1
ATOM 594 C C . GLY A 1 82 ? 10.787 43.474 37.017 1.00 18.23 82 GLY A C 1
ATOM 595 O O . GLY A 1 82 ? 9.580 43.428 36.777 1.00 17.91 82 GLY A O 1
ATOM 596 N N . GLU A 1 83 ? 11.350 42.821 38.028 1.00 15.93 83 GLU A N 1
ATOM 597 C CA . GLU A 1 83 ? 10.541 42.089 38.975 1.00 14.31 83 GLU A CA 1
ATOM 598 C C . GLU A 1 83 ? 11.193 42.114 40.363 1.00 12.81 83 GLU A C 1
ATOM 599 O O . GLU A 1 83 ? 10.828 41.353 41.210 1.00 12.68 83 GLU A O 1
ATOM 605 N N . VAL A 1 84 ? 12.192 42.950 40.577 1.00 11.45 84 VAL A N 1
ATOM 606 C CA . VAL A 1 84 ? 12.788 43.111 41.910 1.00 10.75 84 VAL A CA 1
ATOM 607 C C . VAL A 1 84 ? 13.120 44.581 42.152 1.00 9.36 84 VAL A C 1
ATOM 608 O O . VAL A 1 84 ? 13.210 45.333 41.206 1.00 5.98 84 VAL A O 1
ATOM 612 N N . LEU A 1 85 ? 13.316 44.948 43.424 1.00 9.12 85 LEU A N 1
ATOM 613 C CA . LEU A 1 85 ? 13.913 46.230 43.812 1.00 10.04 85 LEU A CA 1
ATOM 614 C C . LEU A 1 85 ? 14.798 45.956 45.024 1.00 12.43 85 LEU A C 1
ATOM 615 O O . LEU A 1 85 ? 14.330 45.451 46.075 1.00 12.20 85 LEU A O 1
ATOM 620 N N . ILE A 1 86 ? 16.089 46.257 44.869 1.00 13.76 86 ILE A N 1
ATOM 621 C CA . ILE A 1 86 ? 17.032 46.148 45.969 1.00 14.41 86 ILE A CA 1
ATOM 622 C C . ILE A 1 86 ? 17.453 47.580 46.318 1.00 16.02 86 ILE A C 1
ATOM 623 O O . ILE A 1 86 ? 17.612 48.421 45.417 1.00 17.19 86 ILE A O 1
ATOM 628 N N . MET A 1 87 ? 17.617 47.845 47.611 1.00 16.82 87 MET A N 1
ATOM 629 C CA . MET A 1 87 ? 18.001 49.138 48.128 1.00 18.46 87 MET A CA 1
ATOM 630 C C . MET A 1 87 ? 19.220 48.946 49.032 1.00 18.66 87 MET A C 1
ATOM 631 O O . MET A 1 87 ? 19.073 48.553 50.195 1.00 17.83 87 MET A O 1
ATOM 636 N N . LEU A 1 88 ? 20.406 49.260 48.517 1.00 19.88 88 LEU A N 1
ATOM 637 C CA . LEU A 1 88 ? 21.650 49.087 49.284 1.00 20.12 88 LEU A CA 1
ATOM 638 C C . LEU A 1 88 ? 21.921 50.363 50.087 1.00 19.94 88 LEU A C 1
ATOM 639 O O . LEU A 1 88 ? 21.619 51.470 49.639 1.00 20.94 88 LEU A O 1
ATOM 644 N N . GLY A 1 89 ? 22.462 50.215 51.287 1.00 19.67 89 GLY A N 1
ATOM 645 C CA . GLY A 1 89 ? 22.793 51.387 52.066 1.00 19.55 89 GLY A CA 1
ATOM 646 C C . GLY A 1 89 ? 24.279 51.416 52.352 1.00 18.75 89 GLY A C 1
ATOM 647 O O . GLY A 1 89 ? 24.874 50.406 52.654 1.00 19.11 89 GLY A O 1
ATOM 648 N N . GLY A 1 90 ? 24.898 52.571 52.251 1.00 18.86 90 GLY A N 1
ATOM 649 C CA . GLY A 1 90 ? 26.285 52.668 52.668 1.00 19.06 90 GLY A CA 1
ATOM 650 C C . GLY A 1 90 ? 26.595 53.887 53.477 1.00 19.20 90 GLY A C 1
ATOM 651 O O . GLY A 1 90 ? 25.786 54.772 53.635 1.00 20.01 90 GLY A O 1
ATOM 652 N N . PRO A 1 91 ? 27.813 53.945 54.000 1.00 19.96 91 PRO A N 1
ATOM 653 C CA . PRO A 1 91 ? 28.243 55.152 54.657 1.00 19.23 91 PRO A CA 1
ATOM 654 C C . PRO A 1 91 ? 28.474 56.270 53.658 1.00 18.84 91 PRO A C 1
ATOM 655 O O . PRO A 1 91 ? 28.385 57.430 54.048 1.00 19.01 91 PRO A O 1
ATOM 659 N N . ASN A 1 92 ? 28.739 55.968 52.379 1.00 18.01 92 ASN A N 1
ATOM 660 C CA . ASN A 1 92 ? 28.822 57.053 51.386 1.00 17.19 92 ASN A CA 1
ATOM 661 C C . ASN A 1 92 ? 28.599 56.606 49.957 1.00 16.64 92 ASN A C 1
ATOM 662 O O . ASN A 1 92 ? 28.394 55.465 49.707 1.00 17.53 92 ASN A O 1
ATOM 667 N N . PRO A 1 93 ? 28.646 57.539 49.011 1.00 16.37 93 PRO A N 1
ATOM 668 C CA . PRO A 1 93 ? 28.306 57.207 47.625 1.00 16.94 93 PRO A CA 1
ATOM 669 C C . PRO A 1 93 ? 29.319 56.288 46.887 1.00 17.29 93 PRO A C 1
ATOM 670 O O . PRO A 1 93 ? 28.925 55.519 45.989 1.00 18.04 93 PRO A O 1
ATOM 674 N N . ALA A 1 94 ? 30.600 56.371 47.243 1.00 17.35 94 ALA A N 1
ATOM 675 C CA . ALA A 1 94 ? 31.610 55.515 46.637 1.00 17.04 94 ALA A CA 1
ATOM 676 C C . ALA A 1 94 ? 31.468 54.031 47.000 1.00 17.21 94 ALA A C 1
ATOM 677 O O . ALA A 1 94 ? 31.650 53.166 46.132 1.00 16.69 94 ALA A O 1
ATOM 679 N N . GLU A 1 95 ? 31.252 53.741 48.283 1.00 16.83 95 GLU A N 1
ATOM 680 C CA . GLU A 1 95 ? 30.903 52.402 48.709 1.00 17.43 95 GLU A CA 1
ATOM 681 C C . GLU A 1 95 ? 29.681 51.922 47.955 1.00 15.95 95 GLU A C 1
ATOM 682 O O . GLU A 1 95 ? 29.703 50.811 47.416 1.00 15.75 95 GLU A O 1
ATOM 688 N N . VAL A 1 96 ? 28.618 52.732 47.909 1.00 15.34 96 VAL A N 1
ATOM 689 C CA . VAL A 1 96 ? 27.394 52.238 47.297 1.00 15.64 96 VAL A CA 1
ATOM 690 C C . VAL A 1 96 ? 27.617 51.979 45.788 1.00 16.48 96 VAL A C 1
ATOM 691 O O . VAL A 1 96 ? 27.075 51.025 45.254 1.00 16.81 96 VAL A O 1
ATOM 695 N N . ARG A 1 97 ? 28.415 52.799 45.121 1.00 17.29 97 ARG A N 1
ATOM 696 C CA . ARG A 1 97 ? 28.708 52.592 43.658 1.00 18.62 97 ARG A CA 1
ATOM 697 C C . ARG A 1 97 ? 29.348 51.283 43.484 1.00 17.25 97 ARG A C 1
ATOM 698 O O . ARG A 1 97 ? 29.023 50.532 42.592 1.00 18.94 97 ARG A O 1
ATOM 706 N N . ALA A 1 98 ? 30.331 51.035 44.317 1.00 16.54 98 ALA A N 1
ATOM 707 C CA . ALA A 1 98 ? 30.985 49.750 44.294 1.00 16.29 98 ALA A CA 1
ATOM 708 C C . ALA A 1 98 ? 29.924 48.638 44.439 1.00 16.20 98 ALA A C 1
ATOM 709 O O . ALA A 1 98 ? 29.857 47.749 43.623 1.00 17.00 98 ALA A O 1
ATOM 711 N N . GLY A 1 99 ? 29.092 48.666 45.470 1.00 16.25 99 GLY A N 1
ATOM 712 C CA . GLY A 1 99 ? 28.101 47.602 45.620 1.00 15.76 99 GLY A CA 1
ATOM 713 C C . GLY A 1 99 ? 27.215 47.536 44.358 1.00 16.40 99 GLY A C 1
ATOM 714 O O . GLY A 1 99 ? 26.933 46.457 43.819 1.00 15.07 99 GLY A O 1
ATOM 715 N N . LEU A 1 100 ? 26.816 48.694 43.846 1.00 16.10 100 LEU A N 1
ATOM 716 C CA . LEU A 1 100 ? 26.004 48.682 42.668 1.00 16.63 100 LEU A CA 1
ATOM 717 C C . LEU A 1 100 ? 26.731 47.923 41.539 1.00 17.15 100 LEU A C 1
ATOM 718 O O . LEU A 1 100 ? 26.126 47.087 40.914 1.00 15.80 100 LEU A O 1
ATOM 723 N N . ASP A 1 101 ? 28.042 48.144 41.369 1.00 18.48 101 ASP A N 1
ATOM 724 C CA . ASP A 1 101 ? 28.805 47.515 40.256 1.00 20.25 101 ASP A CA 1
ATOM 725 C C . ASP A 1 101 ? 29.118 46.018 40.435 1.00 19.27 101 ASP A C 1
ATOM 726 O O . ASP A 1 101 ? 29.238 45.292 39.431 1.00 19.19 101 ASP A O 1
ATOM 731 N N . ALA A 1 102 ? 29.201 45.533 41.677 1.00 18.41 102 ALA A N 1
ATOM 732 C CA . ALA A 1 102 ? 29.301 44.082 41.926 1.00 16.99 102 ALA A CA 1
ATOM 733 C C . ALA A 1 102 ? 27.967 43.418 41.583 1.00 17.15 102 ALA A C 1
ATOM 734 O O . ALA A 1 102 ? 27.919 42.281 41.087 1.00 16.36 102 ALA A O 1
ATOM 736 N N . MET A 1 103 ? 26.880 44.119 41.916 1.00 16.91 103 MET A N 1
ATOM 737 C CA . MET A 1 103 ? 25.532 43.694 41.580 1.00 16.86 103 MET A CA 1
ATOM 738 C C . MET A 1 103 ? 25.317 43.622 40.035 1.00 16.92 103 MET A C 1
ATOM 739 O O . MET A 1 103 ? 24.930 42.575 39.498 1.00 16.17 103 MET A O 1
ATOM 744 N N . ILE A 1 104 ? 25.567 44.708 39.313 1.00 15.79 10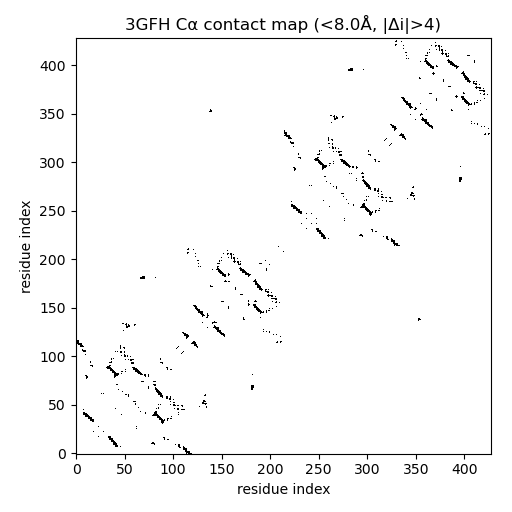4 ILE A N 1
ATOM 745 C CA . ILE A 1 104 ? 25.494 44.641 37.840 1.00 17.03 104 ILE A CA 1
ATOM 746 C C . ILE A 1 104 ? 26.356 43.489 37.243 1.00 18.54 104 ILE A C 1
ATOM 747 O O . ILE A 1 104 ? 25.855 42.612 36.525 1.00 19.00 104 ILE A O 1
ATOM 752 N N . ALA A 1 105 ? 27.658 43.499 37.512 1.00 19.33 105 ALA A N 1
ATOM 753 C CA . ALA A 1 105 ? 28.512 42.415 37.001 1.00 19.83 105 ALA A CA 1
ATOM 754 C C . ALA A 1 105 ? 28.020 41.020 37.367 1.00 20.13 105 ALA A C 1
ATOM 755 O O . ALA A 1 105 ? 28.495 40.039 36.798 1.00 19.93 105 ALA A O 1
ATOM 757 N N . HIS A 1 106 ? 27.100 40.909 38.317 1.00 20.35 106 HIS A N 1
ATOM 758 C CA . HIS A 1 106 ? 26.671 39.566 38.784 1.00 21.31 106 HIS A CA 1
ATOM 759 C C . HIS A 1 106 ? 25.303 39.212 38.269 1.00 21.63 106 HIS A C 1
ATOM 760 O O . HIS A 1 106 ? 24.992 38.051 38.026 1.00 21.97 106 HIS A O 1
ATOM 767 N N . ILE A 1 107 ? 24.512 40.237 38.053 1.00 21.93 107 ILE A N 1
ATOM 768 C CA . ILE A 1 107 ? 23.227 40.071 37.435 1.00 23.09 107 ILE A CA 1
ATOM 769 C C . ILE A 1 107 ? 23.466 39.757 35.957 1.00 23.06 107 ILE A C 1
ATOM 770 O O . ILE A 1 107 ? 22.841 38.881 35.391 1.00 21.41 107 ILE A O 1
ATOM 775 N N . GLU A 1 108 ? 24.429 40.437 35.355 1.00 23.89 108 GLU A N 1
ATOM 776 C CA . GLU A 1 108 ? 24.649 40.278 33.914 1.00 24.89 108 GLU A CA 1
ATOM 777 C C . GLU A 1 108 ? 25.476 39.046 33.632 1.00 25.37 108 GLU A C 1
ATOM 778 O O . GLU A 1 108 ? 25.384 38.453 32.550 1.00 24.97 108 GLU A O 1
ATOM 784 N N . ASN A 1 109 ? 26.240 38.630 34.630 1.00 25.86 109 ASN A N 1
ATOM 785 C CA . ASN A 1 109 ? 27.169 37.526 34.459 1.00 25.87 109 ASN A CA 1
ATOM 786 C C . ASN A 1 109 ? 27.541 36.896 35.780 1.00 25.45 109 ASN A C 1
ATOM 787 O O . ASN A 1 109 ? 28.717 36.819 36.132 1.00 25.80 109 ASN A O 1
ATOM 792 N N . GLY A 1 110 ? 26.524 36.474 36.523 1.00 25.59 110 GLY A N 1
ATOM 793 C CA . GLY A 1 110 ? 26.703 35.687 37.739 1.00 24.77 110 GLY A CA 1
ATOM 794 C C . GLY A 1 110 ? 25.728 34.520 37.759 1.00 24.68 110 GLY A C 1
ATOM 795 O O . GLY A 1 110 ? 25.682 33.707 36.846 1.00 24.80 110 GLY A O 1
ATOM 796 N N . ALA A 1 111 ? 24.939 34.420 38.817 1.00 24.30 111 ALA A N 1
ATOM 797 C CA . ALA A 1 111 ? 23.909 33.392 38.869 1.00 23.29 111 ALA A CA 1
ATOM 798 C C . ALA A 1 111 ? 22.904 33.628 37.722 1.00 22.31 111 ALA A C 1
ATOM 799 O O . ALA A 1 111 ? 22.703 34.772 37.300 1.00 21.25 111 ALA A O 1
ATOM 801 N N . ALA A 1 112 ? 22.264 32.545 37.277 1.00 20.32 112 ALA A N 1
ATOM 802 C CA . ALA A 1 112 ? 21.399 32.571 36.121 1.00 19.91 112 ALA A CA 1
ATOM 803 C C . ALA A 1 112 ? 20.343 31.472 36.233 1.00 18.51 112 ALA A C 1
ATOM 804 O O . ALA A 1 112 ? 20.621 30.380 36.718 1.00 20.87 112 ALA A O 1
ATOM 806 N N . PHE A 1 113 ? 19.125 31.759 35.831 1.00 17.71 113 PHE A N 1
ATOM 807 C CA . PHE A 1 113 ? 18.113 30.720 35.660 1.00 17.63 113 PHE A CA 1
ATOM 808 C C . PHE A 1 113 ? 18.531 29.898 34.430 1.00 18.43 113 PHE A C 1
ATOM 809 O O . PHE A 1 113 ? 19.381 30.320 33.632 1.00 18.40 113 PHE A O 1
ATOM 817 N N . GLN A 1 114 ? 17.992 28.694 34.323 1.00 18.82 114 GLN A N 1
ATOM 818 C CA . GLN A 1 114 ? 18.180 27.872 33.153 1.00 18.10 114 GLN A CA 1
ATOM 819 C C . GLN A 1 114 ? 16.844 27.357 32.695 1.00 17.96 114 GLN A C 1
ATOM 820 O O . GLN A 1 114 ? 15.916 27.223 33.495 1.00 16.13 114 GLN A O 1
ATOM 826 N N . TRP A 1 115 ? 16.745 27.120 31.387 1.00 18.13 115 TRP A N 1
ATOM 827 C CA . TRP A 1 115 ? 15.536 26.581 30.793 1.00 17.84 115 TRP A CA 1
ATOM 828 C C . TRP A 1 115 ? 15.391 25.145 31.238 1.00 17.65 115 TRP A C 1
ATOM 829 O O . TRP A 1 115 ? 16.350 24.388 31.262 1.00 18.04 115 TRP A O 1
ATOM 840 N N . ALA A 1 116 ? 14.176 24.777 31.618 1.00 18.62 116 ALA A N 1
ATOM 841 C CA . ALA A 1 116 ? 13.832 23.413 32.003 1.00 18.22 116 ALA A CA 1
ATOM 842 C C . ALA A 1 116 ? 13.647 22.498 30.813 1.00 19.00 116 ALA A C 1
ATOM 843 O O . ALA A 1 116 ? 13.802 21.243 30.890 1.00 17.43 116 ALA A O 1
ATOM 845 N N . ASN A 1 117 ? 13.232 23.122 29.725 1.00 19.93 117 ASN A N 1
ATOM 846 C CA . ASN A 1 117 ? 12.907 22.389 28.562 1.00 21.23 117 ASN A CA 1
ATOM 847 C C . ASN A 1 117 ? 13.368 23.172 27.331 1.00 22.19 117 ASN A C 1
ATOM 848 O O . ASN A 1 117 ? 13.487 24.405 27.355 1.00 21.18 117 ASN A O 1
ATOM 853 N N . ASP A 1 118 ? 13.726 22.412 26.297 1.00 23.20 118 ASP A N 1
ATOM 854 C CA . ASP A 1 118 ? 14.038 22.945 24.991 1.00 23.86 118 ASP A CA 1
ATOM 855 C C . ASP A 1 118 ? 12.951 23.916 24.532 1.00 23.62 118 ASP A C 1
ATOM 856 O O . ASP A 1 118 ? 13.232 24.935 23.885 1.00 25.55 118 ASP A O 1
ATOM 861 N N . ALA A 1 119 ? 11.725 23.645 24.934 1.00 22.03 119 ALA A N 1
ATOM 862 C CA . ALA A 1 119 ? 10.619 24.532 24.640 1.00 21.61 119 ALA A CA 1
ATOM 863 C C . ALA A 1 119 ? 10.747 25.934 25.286 1.00 21.45 119 ALA A C 1
ATOM 864 O O . ALA A 1 119 ? 9.957 26.831 25.005 1.00 21.96 119 ALA A O 1
ATOM 866 N N . GLN A 1 120 ? 11.744 26.131 26.138 1.00 22.06 120 GLN A N 1
ATOM 867 C CA . GLN A 1 120 ? 11.957 27.413 26.837 1.00 22.08 120 GLN A CA 1
ATOM 868 C C . GLN A 1 120 ? 10.680 28.083 27.370 1.00 21.57 120 GLN A C 1
ATOM 869 O O . GLN A 1 120 ? 10.506 29.287 27.230 1.00 21.97 120 GLN A O 1
ATOM 875 N N . ASP A 1 121 ? 9.806 27.317 28.007 1.00 21.76 121 ASP A N 1
ATOM 876 C CA . ASP A 1 121 ? 8.669 27.892 28.682 1.00 22.03 121 ASP A CA 1
ATOM 877 C C . ASP A 1 121 ? 8.747 27.651 30.179 1.00 21.08 121 ASP A C 1
ATOM 878 O O . ASP A 1 121 ? 7.958 28.211 30.933 1.00 22.83 121 ASP A O 1
ATOM 883 N N . THR A 1 122 ? 9.685 26.813 30.608 1.00 20.32 122 THR A N 1
ATOM 884 C CA . THR A 1 122 ? 9.943 26.551 32.044 1.00 18.79 122 THR A CA 1
ATOM 885 C C . THR A 1 122 ? 11.388 26.882 32.393 1.00 18.97 122 THR A C 1
ATOM 886 O O . THR A 1 122 ? 12.311 26.424 31.724 1.00 18.32 122 THR A O 1
ATOM 890 N N . ALA A 1 123 ? 11.560 27.643 33.473 1.00 19.16 123 ALA A N 1
ATOM 891 C CA . ALA A 1 123 ? 12.880 28.093 33.967 1.00 18.68 123 ALA A CA 1
ATOM 892 C C . ALA A 1 123 ? 13.137 27.679 35.420 1.00 18.55 123 ALA A C 1
ATOM 893 O O . ALA A 1 123 ? 12.186 27.412 36.198 1.00 18.54 123 ALA A O 1
ATOM 895 N N . PHE A 1 124 ? 14.427 27.618 35.772 1.00 17.81 124 PHE A N 1
ATOM 896 C CA . PHE A 1 124 ? 14.822 27.274 37.119 1.00 17.08 124 PHE A CA 1
ATOM 897 C C . PHE A 1 124 ? 16.230 27.719 37.459 1.00 16.11 124 PHE A C 1
ATOM 898 O O . PHE A 1 124 ? 17.010 28.081 36.600 1.00 16.39 124 PHE A O 1
ATOM 906 N N . LEU A 1 125 ? 16.552 27.593 38.734 1.00 15.38 125 LEU A N 1
ATOM 907 C CA . LEU A 1 125 ? 17.782 28.085 39.287 1.00 14.91 125 LEU A CA 1
ATOM 908 C C . LEU A 1 125 ? 18.274 27.063 40.289 1.00 14.60 125 LEU A C 1
ATOM 909 O O . LEU A 1 125 ? 17.594 26.723 41.243 1.00 15.27 125 LEU A O 1
ATOM 914 N N . ALA A 1 126 ? 19.483 26.591 40.071 1.00 14.51 126 ALA A N 1
ATOM 915 C CA . ALA A 1 126 ? 20.063 25.565 40.914 1.00 15.07 126 ALA A CA 1
ATOM 916 C C . ALA A 1 126 ? 21.471 26.078 41.110 1.00 15.51 126 ALA A C 1
ATOM 917 O O . ALA A 1 126 ? 22.386 25.638 40.403 1.00 16.06 126 ALA A O 1
ATOM 919 N N . HIS A 1 127 ? 21.649 27.058 42.002 1.00 15.51 127 HIS A N 1
ATOM 920 C CA . HIS A 1 127 ? 22.961 27.722 42.117 1.00 16.11 127 HIS A CA 1
ATOM 921 C C . HIS A 1 127 ? 23.590 27.679 43.531 1.00 16.22 127 HIS A C 1
ATOM 922 O O . HIS A 1 127 ? 22.969 28.127 44.494 1.00 14.84 127 HIS A O 1
ATOM 929 N N . VAL A 1 128 ? 24.818 27.125 43.611 1.00 16.75 128 VAL A N 1
ATOM 930 C CA . VAL A 1 128 ? 25.737 27.172 44.778 1.00 16.55 128 VAL A CA 1
ATOM 931 C C . VAL A 1 128 ? 26.151 28.608 45.056 1.00 16.07 128 VAL A C 1
ATOM 932 O O . VAL A 1 128 ? 26.746 29.207 44.187 1.00 15.18 128 VAL A O 1
ATOM 936 N N . VAL A 1 129 ? 25.849 29.176 46.238 1.00 16.88 129 VAL A N 1
ATOM 937 C CA . VAL A 1 129 ? 26.495 30.457 46.668 1.00 16.89 129 VAL A CA 1
ATOM 938 C C . VAL A 1 129 ? 27.675 30.049 47.541 1.00 18.93 129 VAL A C 1
ATOM 939 O O . VAL A 1 129 ? 27.481 29.584 48.693 1.00 19.02 129 VAL A O 1
ATOM 943 N N . SER A 1 130 ? 28.894 30.193 47.010 1.00 19.92 130 SER A N 1
ATOM 944 C CA . SER A 1 130 ? 30.044 29.524 47.607 1.00 21.40 130 SER A CA 1
ATOM 945 C C . SER A 1 130 ? 30.424 30.108 48.980 1.00 21.23 130 SER A C 1
ATOM 946 O O . SER A 1 130 ? 30.868 29.386 49.845 1.00 21.81 130 SER A O 1
ATOM 949 N N . ARG A 1 131 ? 30.211 31.398 49.193 1.00 20.81 131 ARG A N 1
ATOM 950 C CA . ARG A 1 131 ? 30.443 32.009 50.491 1.00 20.30 131 ARG A CA 1
ATOM 951 C C . ARG A 1 131 ? 29.388 33.051 50.641 1.00 19.75 131 ARG A C 1
ATOM 952 O O . ARG A 1 131 ? 29.280 33.865 49.741 1.00 19.74 131 ARG A O 1
ATOM 960 N N . THR A 1 132 ? 28.584 33.014 51.722 1.00 19.90 132 THR A N 1
ATOM 961 C CA . THR A 1 132 ? 27.457 33.998 51.931 1.00 19.25 132 THR A CA 1
ATOM 962 C C . THR A 1 132 ? 27.856 35.246 52.699 1.00 19.20 132 THR A C 1
ATOM 963 O O . THR A 1 132 ? 28.508 35.166 53.747 1.00 19.08 132 THR A O 1
ATOM 967 N N . GLY A 1 133 ? 27.392 36.401 52.224 1.00 19.13 133 GLY A N 1
ATOM 968 C CA . GLY A 1 133 ? 27.581 37.629 52.958 1.00 18.84 133 GLY A CA 1
ATOM 969 C C . GLY A 1 133 ? 26.500 37.840 54.011 1.00 18.68 133 GLY A C 1
ATOM 970 O O . GLY A 1 133 ? 25.829 36.896 54.447 1.00 18.18 133 GLY A O 1
ATOM 971 N N . SER A 1 134 ? 26.326 39.093 54.410 1.00 19.18 134 SER A N 1
ATOM 972 C CA . SER A 1 134 ? 25.315 39.449 55.413 1.00 19.55 134 SER A CA 1
ATOM 973 C C . SER A 1 134 ? 23.866 39.352 54.927 1.00 19.63 134 SER A C 1
ATOM 974 O O . SER A 1 134 ? 22.928 39.290 55.724 1.00 19.48 134 SER A O 1
ATOM 977 N N . TYR A 1 135 ? 23.639 39.349 53.630 1.00 19.91 135 TYR A N 1
ATOM 978 C CA . TYR A 1 135 ? 22.263 39.382 53.205 1.00 20.50 135 TYR A CA 1
ATOM 979 C C . TYR A 1 135 ? 21.723 37.997 53.322 1.00 21.42 135 TYR A C 1
ATOM 980 O O . TYR A 1 135 ? 20.803 37.720 54.115 1.00 21.83 135 TYR A O 1
ATOM 989 N N . LEU A 1 136 ? 22.282 37.096 52.535 1.00 22.31 136 LEU A N 1
ATOM 990 C CA . LEU A 1 136 ? 21.754 35.728 52.545 1.00 22.68 136 LEU A CA 1
ATOM 991 C C . LEU A 1 136 ? 21.898 35.067 53.933 1.00 23.32 136 LEU A C 1
ATOM 992 O O . LEU A 1 136 ? 21.088 34.206 54.292 1.00 21.80 136 LEU A O 1
ATOM 997 N N . SER A 1 137 ? 22.915 35.473 54.686 1.00 24.11 137 SER A N 1
ATOM 998 C CA . SER A 1 137 ? 23.244 34.818 55.947 1.00 26.00 137 SER A CA 1
ATOM 999 C C . SER A 1 137 ? 22.489 35.450 57.111 1.00 27.95 137 SER A C 1
ATOM 1000 O O . SER A 1 137 ? 22.504 34.932 58.227 1.00 27.89 137 SER A O 1
ATOM 1003 N N . SER A 1 138 ? 21.830 36.572 56.843 1.00 30.12 138 SER A N 1
ATOM 1004 C CA . SER A 1 138 ? 20.961 37.205 57.828 1.00 31.57 138 SER A CA 1
ATOM 1005 C C . SER A 1 138 ? 19.695 36.384 58.054 1.00 33.18 138 SER A C 1
ATOM 1006 O O . SER A 1 138 ? 18.957 36.615 59.012 1.00 34.35 138 SER A O 1
ATOM 1009 N N . THR A 1 139 ? 19.451 35.426 57.166 1.00 34.52 139 THR A N 1
ATOM 1010 C CA . THR A 1 139 ? 18.255 34.596 57.245 1.00 35.32 139 THR A CA 1
ATOM 1011 C C . THR A 1 139 ? 18.439 33.458 58.244 1.00 35.86 139 THR A C 1
ATOM 1012 O O . THR A 1 139 ? 19.564 33.065 58.552 1.00 36.15 139 THR A O 1
ATOM 1016 N N . ALA A 1 140 ? 17.326 32.932 58.746 1.00 36.04 140 ALA A N 1
ATOM 1017 C CA . ALA A 1 140 ? 17.358 31.980 59.849 1.00 36.30 140 ALA A CA 1
ATOM 1018 C C . ALA A 1 140 ? 18.346 30.851 59.575 1.00 36.28 140 ALA A C 1
ATOM 1019 O O . ALA A 1 140 ? 18.224 30.134 58.582 1.00 37.44 140 ALA A O 1
ATOM 1021 N N . GLY A 1 141 ? 19.324 30.699 60.461 1.00 36.08 141 GLY A N 1
ATOM 1022 C CA . GLY A 1 141 ? 20.058 29.453 60.580 1.00 35.61 141 GLY A CA 1
ATOM 1023 C C . GLY A 1 141 ? 21.214 29.365 59.603 1.00 35.66 141 GLY A C 1
ATOM 1024 O O . GLY A 1 141 ? 21.955 28.382 59.590 1.00 36.79 141 GLY A O 1
ATOM 1025 N N . ILE A 1 142 ? 21.366 30.397 58.780 1.00 34.53 142 ILE A N 1
ATOM 1026 C CA . ILE A 1 142 ? 22.544 30.533 57.931 1.00 33.57 142 ILE A CA 1
ATOM 1027 C C . ILE A 1 142 ? 23.718 31.119 58.707 1.00 32.47 142 ILE A C 1
ATOM 1028 O O . ILE A 1 142 ? 23.585 32.147 59.372 1.00 32.82 142 ILE A O 1
ATOM 1033 N N . THR A 1 143 ? 24.869 30.460 58.617 1.00 31.19 143 THR A N 1
ATOM 1034 C CA . THR A 1 143 ? 26.115 31.021 59.123 1.00 30.14 143 THR A CA 1
ATOM 1035 C C . THR A 1 143 ? 26.723 32.002 58.125 1.00 28.28 143 THR A C 1
ATOM 1036 O O . THR A 1 143 ? 26.802 31.717 56.930 1.00 27.08 143 THR A O 1
ATOM 1040 N N . LEU A 1 144 ? 27.151 33.157 58.624 1.00 26.78 144 LEU A N 1
ATOM 1041 C CA . LEU A 1 144 ? 27.882 34.125 57.804 1.00 25.36 144 LEU A CA 1
ATOM 1042 C C . LEU A 1 144 ? 29.149 33.474 57.285 1.00 24.31 144 LEU A C 1
ATOM 1043 O O . LEU A 1 144 ? 29.986 33.070 58.064 1.00 23.93 144 LEU A O 1
ATOM 1048 N N . GLY A 1 145 ? 29.269 33.370 55.966 1.00 23.36 145 GLY A N 1
ATOM 1049 C CA . GLY A 1 145 ? 30.509 32.965 55.335 1.00 22.32 145 GLY A CA 1
ATOM 1050 C C . GLY A 1 145 ? 30.446 31.517 54.917 1.00 22.10 145 GLY A C 1
ATOM 1051 O O . GLY A 1 145 ? 31.434 30.932 54.471 1.00 21.49 145 GLY A O 1
ATOM 1052 N N . ASP A 1 146 ? 29.265 30.933 55.072 1.00 21.64 146 ASP A N 1
ATOM 1053 C CA . ASP A 1 146 ? 29.094 29.530 54.812 1.00 21.65 146 ASP A CA 1
ATOM 1054 C C . ASP A 1 146 ? 28.539 29.279 53.415 1.00 20.24 146 ASP A C 1
ATOM 1055 O O . ASP A 1 146 ? 28.108 30.152 52.732 1.00 20.34 146 ASP A O 1
ATOM 1060 N N . PRO A 1 147 ? 28.598 28.055 52.969 1.00 19.88 147 PRO A N 1
ATOM 1061 C CA . PRO A 1 147 ? 28.073 27.839 51.646 1.00 19.07 147 PRO A CA 1
ATOM 1062 C C . PRO A 1 147 ? 26.611 27.485 51.732 1.00 19.71 147 PRO A C 1
ATOM 1063 O O . PRO A 1 147 ? 26.111 27.071 52.796 1.00 20.31 147 PRO A O 1
ATOM 1067 N N . MET A 1 148 ? 25.935 27.625 50.613 1.00 19.02 148 MET A N 1
ATOM 1068 C CA . MET A 1 148 ? 24.540 27.540 50.599 1.00 18.91 148 MET A CA 1
ATOM 1069 C C . MET A 1 148 ? 24.144 27.205 49.193 1.00 18.85 148 MET A C 1
ATOM 1070 O O . MET A 1 148 ? 24.844 27.584 48.236 1.00 18.67 148 MET A O 1
ATOM 1075 N N . ALA A 1 149 ? 23.013 26.505 49.084 1.00 18.38 149 ALA A N 1
ATOM 1076 C CA . ALA A 1 149 ? 22.361 26.278 47.816 1.00 18.30 149 ALA A CA 1
ATOM 1077 C C . ALA A 1 149 ? 21.092 27.055 47.849 1.00 17.98 149 ALA A C 1
ATOM 1078 O O . ALA A 1 149 ? 20.420 27.113 48.870 1.00 17.65 149 ALA A O 1
ATOM 1080 N N . TYR A 1 150 ? 20.764 27.598 46.691 1.00 17.56 150 TYR A N 1
ATOM 1081 C CA . TYR A 1 150 ? 19.632 28.420 46.507 1.00 19.00 150 TYR A CA 1
ATOM 1082 C C . TYR A 1 150 ? 18.839 27.813 45.337 1.00 19.50 150 TYR A C 1
ATOM 1083 O O . TYR A 1 150 ? 19.220 27.948 44.167 1.00 21.12 150 TYR A O 1
ATOM 1092 N N . LEU A 1 151 ? 17.736 27.133 45.643 1.00 19.39 151 LEU A N 1
ATOM 1093 C CA . LEU A 1 151 ? 16.991 26.338 44.621 1.00 19.06 151 LEU A CA 1
ATOM 1094 C C . LEU A 1 151 ? 15.611 26.939 44.363 1.00 17.79 151 LEU A C 1
ATOM 1095 O O . LEU A 1 151 ? 14.883 27.190 45.315 1.00 19.93 151 LEU A O 1
ATOM 1100 N N . VAL A 1 152 ? 15.273 27.155 43.085 1.00 15.77 152 VAL A N 1
ATOM 1101 C CA . VAL A 1 152 ? 14.017 27.779 42.623 1.00 14.45 152 VAL A CA 1
ATOM 1102 C C . VAL A 1 152 ? 13.406 27.120 41.374 1.00 13.34 152 VAL A C 1
ATOM 1103 O O . VAL A 1 152 ? 14.074 26.820 40.422 1.00 14.08 152 VAL A O 1
ATOM 1107 N N . ALA A 1 153 ? 12.111 26.967 41.348 1.00 13.82 153 ALA A N 1
ATOM 1108 C CA . ALA A 1 153 ? 11.466 26.270 40.254 1.00 14.17 153 ALA A CA 1
ATOM 1109 C C . ALA A 1 153 ? 9.989 26.466 40.458 1.00 14.18 153 ALA A C 1
ATOM 1110 O O . ALA A 1 153 ? 9.555 26.856 41.555 1.00 14.35 153 ALA A O 1
ATOM 1112 N N . PRO A 1 154 ? 9.188 26.311 39.401 1.00 15.35 154 PRO A N 1
ATOM 1113 C CA . PRO A 1 154 ? 7.708 26.419 39.598 1.00 15.30 154 PRO A CA 1
ATOM 1114 C C . PRO A 1 154 ? 7.244 25.465 40.725 1.00 16.33 154 PRO A C 1
ATOM 1115 O O . PRO A 1 154 ? 8.056 24.656 41.190 1.00 18.82 154 PRO A O 1
ATOM 1119 N N . PRO A 1 155 ? 5.975 25.543 41.185 1.00 17.22 155 PRO A N 1
ATOM 1120 C CA . PRO A 1 155 ? 5.603 24.816 42.439 1.00 17.91 155 PRO A CA 1
ATOM 1121 C C . PRO A 1 155 ? 5.799 23.295 42.537 1.00 18.70 155 PRO A C 1
ATOM 1122 O O . PRO A 1 155 ? 6.263 22.770 43.575 1.00 20.36 155 PRO A O 1
ATOM 1126 N N . LEU A 1 156 ? 5.448 22.557 41.498 1.00 18.36 156 LEU A N 1
ATOM 1127 C CA . LEU A 1 156 ? 5.486 21.145 41.623 1.00 17.55 156 LEU A CA 1
ATOM 1128 C C . LEU A 1 156 ? 6.902 20.743 41.373 1.00 16.82 156 LEU A C 1
ATOM 1129 O O . LEU A 1 156 ? 7.514 19.995 42.144 1.00 15.94 156 LEU A O 1
ATOM 1134 N N . GLU A 1 157 ? 7.440 21.252 40.276 1.00 16.32 157 GLU A N 1
ATOM 1135 C CA . GLU A 1 157 ? 8.888 21.136 40.053 1.00 15.81 157 GLU A CA 1
ATOM 1136 C C . GLU A 1 157 ? 9.696 21.356 41.356 1.00 14.42 157 GLU A C 1
ATOM 1137 O O . GLU A 1 157 ? 10.552 20.570 41.704 1.00 14.04 157 GLU A O 1
ATOM 1143 N N . ALA A 1 158 ? 9.452 22.441 42.058 1.00 13.85 158 ALA A N 1
ATOM 1144 C CA . ALA A 1 158 ? 10.325 22.754 43.181 1.00 14.62 158 ALA A CA 1
ATOM 1145 C C . ALA A 1 158 ? 10.255 21.742 44.304 1.00 14.40 158 ALA A C 1
ATOM 1146 O O . ALA A 1 158 ? 11.299 21.353 44.799 1.00 16.15 158 ALA A O 1
ATOM 1148 N N . THR A 1 159 ? 9.043 21.356 44.691 1.00 15.42 159 THR A N 1
ATOM 1149 C CA . THR A 1 159 ? 8.740 20.437 45.849 1.00 16.21 159 THR A CA 1
ATOM 1150 C C . THR A 1 159 ? 9.439 19.095 45.682 1.00 16.77 159 THR A C 1
ATOM 1151 O O . THR A 1 159 ? 10.049 18.580 46.602 1.00 17.92 159 THR A O 1
ATOM 1155 N N . TYR A 1 160 ? 9.359 18.585 44.471 1.00 16.71 160 TYR A N 1
ATOM 1156 C CA . TYR A 1 160 ? 9.891 17.307 44.074 1.00 16.82 160 TYR A CA 1
ATOM 1157 C C . TYR A 1 160 ? 11.388 17.390 44.082 1.00 17.05 160 TYR A C 1
ATOM 1158 O O . TYR A 1 160 ? 12.071 16.773 44.906 1.00 16.66 160 TYR A O 1
ATOM 1167 N N . GLY A 1 161 ? 11.901 18.213 43.166 1.00 16.75 161 GLY A N 1
ATOM 1168 C CA . GLY A 1 161 ? 13.302 18.527 43.147 1.00 15.74 161 GLY A CA 1
ATOM 1169 C C . GLY A 1 161 ? 13.868 18.767 44.536 1.00 15.30 161 GLY A C 1
ATOM 1170 O O . GLY A 1 161 ? 14.974 18.405 44.764 1.00 15.53 161 GLY A O 1
ATOM 1171 N N . ILE A 1 162 ? 13.145 19.379 45.463 1.00 16.15 162 ILE A N 1
ATOM 1172 C CA . ILE A 1 162 ? 13.734 19.615 46.815 1.00 16.24 162 ILE A CA 1
ATOM 1173 C C . ILE A 1 162 ? 13.938 18.294 47.487 1.00 17.29 162 ILE A C 1
ATOM 1174 O O . ILE A 1 162 ? 15.064 17.917 47.832 1.00 17.96 162 ILE A O 1
ATOM 1179 N N . ASP A 1 163 ? 12.848 17.549 47.617 1.00 18.21 163 ASP A N 1
ATOM 1180 C CA . ASP A 1 163 ? 12.916 16.215 48.184 1.00 19.33 163 ASP A CA 1
ATOM 1181 C C . ASP A 1 163 ? 14.095 15.476 47.560 1.00 18.97 163 ASP A C 1
ATOM 1182 O O . ASP A 1 163 ? 14.946 14.948 48.249 1.00 20.44 163 ASP A O 1
ATOM 1187 N N . ALA A 1 164 ? 14.144 15.455 46.233 1.00 18.83 164 ALA A N 1
ATOM 1188 C CA . ALA A 1 164 ? 15.208 14.770 45.519 1.00 18.54 164 ALA A CA 1
ATOM 1189 C C . ALA A 1 164 ? 16.572 15.165 46.052 1.00 17.45 164 ALA A C 1
ATOM 1190 O O . ALA A 1 164 ? 17.438 14.326 46.217 1.00 17.19 164 ALA A O 1
ATOM 1192 N N . ALA A 1 165 ? 16.770 16.464 46.270 1.00 17.45 165 ALA A N 1
ATOM 1193 C CA . ALA A 1 165 ? 18.078 16.997 46.679 1.00 16.89 165 ALA A CA 1
ATOM 1194 C C . ALA A 1 165 ? 18.518 16.526 48.086 1.00 17.21 165 ALA A C 1
ATOM 1195 O O . ALA A 1 165 ? 19.630 15.976 48.270 1.00 15.82 165 ALA A O 1
ATOM 1197 N N . LEU A 1 166 ? 17.637 16.690 49.072 1.00 17.28 166 LEU A N 1
ATOM 1198 C CA . LEU A 1 166 ? 17.912 16.146 50.416 1.00 17.76 166 LEU A CA 1
ATOM 1199 C C . LEU A 1 166 ? 18.305 14.668 50.323 1.00 18.79 166 LEU A C 1
ATOM 1200 O O . LEU A 1 166 ? 19.195 14.202 51.026 1.00 19.25 166 LEU A O 1
ATOM 1205 N N . LYS A 1 167 ? 17.680 13.944 49.401 1.00 19.77 167 LYS A N 1
ATOM 1206 C CA . LYS A 1 167 ? 17.950 12.515 49.261 1.00 20.21 167 LYS A CA 1
ATOM 1207 C C . LYS A 1 167 ? 19.298 12.191 48.578 1.00 20.59 167 LYS A C 1
ATOM 1208 O O . LYS A 1 167 ? 19.782 11.050 48.654 1.00 20.77 167 LYS A O 1
ATOM 1214 N N . SER A 1 168 ? 19.891 13.201 47.938 1.00 20.52 168 SER A N 1
ATOM 1215 C CA . SER A 1 168 ? 21.088 13.029 47.117 1.00 19.77 168 SER A CA 1
ATOM 1216 C C . SER A 1 168 ? 22.356 13.520 47.820 1.00 20.52 168 SER A C 1
ATOM 1217 O O . SER A 1 168 ? 23.494 13.173 47.455 1.00 19.14 168 SER A O 1
ATOM 1220 N N . ALA A 1 169 ? 22.191 14.337 48.838 1.00 21.61 169 ALA A N 1
ATOM 1221 C CA . ALA A 1 169 ? 23.373 14.852 49.464 1.00 23.44 169 ALA A CA 1
ATOM 1222 C C . ALA A 1 169 ? 23.010 15.286 50.846 1.00 24.92 169 ALA A C 1
ATOM 1223 O O . ALA A 1 169 ? 21.876 15.732 51.065 1.00 25.29 169 ALA A O 1
ATOM 1225 N N . ASP A 1 170 ? 23.935 15.134 51.791 1.00 26.05 170 ASP A N 1
ATOM 1226 C CA . ASP A 1 170 ? 23.622 15.569 53.132 1.00 27.35 170 ASP A CA 1
ATOM 1227 C C . ASP A 1 170 ? 23.748 17.063 53.035 1.00 27.09 170 ASP A C 1
ATOM 1228 O O . ASP A 1 170 ? 24.842 17.623 52.810 1.00 26.64 170 ASP A O 1
ATOM 1233 N N . VAL A 1 171 ? 22.573 17.670 53.162 1.00 26.11 171 VAL A N 1
ATOM 1234 C CA . VAL A 1 171 ? 22.418 19.086 53.228 1.00 25.32 171 VAL A CA 1
ATOM 1235 C C . VAL A 1 171 ? 21.351 19.331 54.257 1.00 24.85 171 VAL A C 1
ATOM 1236 O O . VAL A 1 171 ? 20.735 18.394 54.799 1.00 24.47 171 VAL A O 1
ATOM 1240 N N . GLN A 1 172 ? 21.169 20.594 54.573 1.00 24.78 172 GLN A N 1
ATOM 1241 C CA . GLN A 1 172 ? 20.171 20.980 55.545 1.00 24.91 172 GLN A CA 1
ATOM 1242 C C . GLN A 1 172 ? 19.232 21.949 54.875 1.00 24.02 172 GLN A C 1
ATOM 1243 O O . GLN A 1 172 ? 19.643 23.003 54.428 1.00 23.35 172 GLN A O 1
ATOM 1249 N N . LEU A 1 173 ? 17.968 21.589 54.803 1.00 23.72 173 LEU A N 1
ATOM 1250 C CA . LEU A 1 173 ? 16.951 22.504 54.365 1.00 23.32 173 LEU A CA 1
ATOM 1251 C C . LEU A 1 173 ? 16.879 23.591 55.439 1.00 23.25 173 LEU A C 1
ATOM 1252 O O . LEU A 1 173 ? 16.444 23.312 56.571 1.00 23.83 173 LEU A O 1
ATOM 1257 N N . ALA A 1 174 ? 17.294 24.817 55.114 1.00 22.32 174 ALA A N 1
ATOM 1258 C CA . ALA A 1 174 ? 17.370 25.896 56.117 1.00 21.46 174 ALA A CA 1
ATOM 1259 C C . ALA A 1 174 ? 16.182 26.850 55.985 1.00 21.59 174 ALA A C 1
ATOM 1260 O O . ALA A 1 174 ? 15.694 27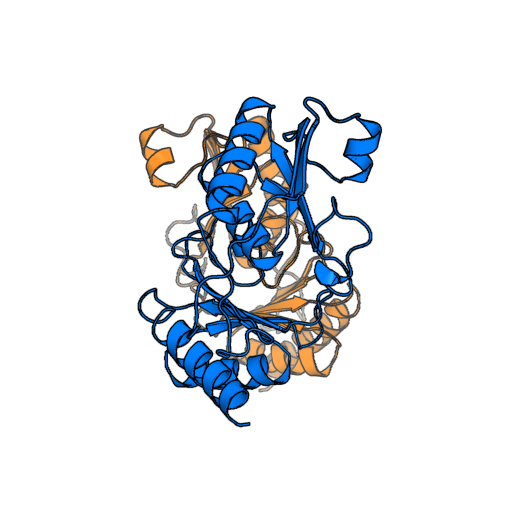.388 56.995 1.00 21.69 174 ALA A O 1
ATOM 1262 N N . THR A 1 175 ? 15.697 27.001 54.744 1.00 20.47 175 THR A N 1
ATOM 1263 C CA . THR A 1 175 ? 14.595 27.889 54.415 1.00 19.28 175 THR A CA 1
ATOM 1264 C C . THR A 1 175 ? 13.812 27.305 53.280 1.00 19.53 175 THR A C 1
ATOM 1265 O O . THR A 1 175 ? 14.378 26.762 52.313 1.00 19.38 175 THR A O 1
ATOM 1269 N N . TYR A 1 176 ? 12.514 27.470 53.359 1.00 20.00 176 TYR A N 1
ATOM 1270 C CA . TYR A 1 176 ? 11.632 26.913 52.372 1.00 21.44 176 TYR A CA 1
ATOM 1271 C C . TYR A 1 176 ? 10.513 27.905 52.125 1.00 22.18 176 TYR A C 1
ATOM 1272 O O . TYR A 1 176 ? 9.818 28.313 53.030 1.00 23.14 176 TYR A O 1
ATOM 1281 N N . VAL A 1 177 ? 10.400 28.367 50.893 1.00 23.01 177 VAL A N 1
ATOM 1282 C CA . VAL A 1 177 ? 9.324 29.279 50.557 1.00 23.75 177 VAL A CA 1
ATOM 1283 C C . VAL A 1 177 ? 8.274 28.439 49.947 1.00 24.44 177 VAL A C 1
ATOM 1284 O O . VAL A 1 177 ? 8.386 28.044 48.811 1.00 25.91 177 VAL A O 1
ATOM 1288 N N . PRO A 1 178 ? 7.265 28.092 50.723 1.00 25.58 178 PRO A N 1
ATOM 1289 C CA . PRO A 1 178 ? 6.291 27.269 50.072 1.00 25.25 178 PRO A CA 1
ATOM 1290 C C . PRO A 1 178 ? 5.771 27.957 48.834 1.00 25.23 178 PRO A C 1
ATOM 1291 O O . PRO A 1 178 ? 5.568 29.178 48.803 1.00 24.72 178 PRO A O 1
ATOM 1295 N N . PRO A 1 179 ? 5.536 27.152 47.818 1.00 26.50 179 PRO A N 1
ATOM 1296 C CA . PRO A 1 179 ? 5.180 27.398 46.432 1.00 26.54 179 PRO A CA 1
ATOM 1297 C C . PRO A 1 179 ? 4.954 28.831 46.019 1.00 26.20 179 PRO A C 1
ATOM 1298 O O . PRO A 1 179 ? 5.773 29.352 45.245 1.00 27.22 179 PRO A O 1
ATOM 1302 N N . PRO A 1 180 ? 3.849 29.473 46.472 1.00 25.88 180 PRO A N 1
ATOM 1303 C CA . PRO A 1 180 ? 3.636 30.766 45.777 1.00 24.79 180 PRO A CA 1
ATOM 1304 C C . PRO A 1 180 ? 4.354 31.946 46.393 1.00 23.62 180 PRO A C 1
ATOM 1305 O O . PRO A 1 180 ? 3.752 32.759 47.076 1.00 23.54 180 PRO A O 1
ATOM 1309 N N . SER A 1 181 ? 5.647 32.062 46.135 1.00 22.93 181 SER A N 1
ATOM 1310 C CA . SER A 1 181 ? 6.308 33.367 46.293 1.00 21.61 181 SER A CA 1
ATOM 1311 C C . SER A 1 181 ? 5.602 34.402 45.382 1.00 20.88 181 SER A C 1
ATOM 1312 O O . SER A 1 181 ? 4.745 34.057 44.534 1.00 19.04 181 SER A O 1
ATOM 1315 N N . GLU A 1 182 ? 5.956 35.674 45.582 1.00 20.56 182 GLU A N 1
ATOM 1316 C CA . GLU A 1 182 ? 5.291 36.782 44.927 1.00 20.37 182 GLU A CA 1
ATOM 1317 C C . GLU A 1 182 ? 5.343 36.608 43.415 1.00 19.96 182 GLU A C 1
ATOM 1318 O O . GLU A 1 182 ? 4.391 36.949 42.717 1.00 19.06 182 GLU A O 1
ATOM 1324 N N . THR A 1 183 ? 6.443 36.035 42.934 1.00 20.59 183 THR A N 1
ATOM 1325 C CA . THR A 1 183 ? 6.664 35.812 41.502 1.00 20.47 183 THR A CA 1
ATOM 1326 C C . THR A 1 183 ? 6.102 34.508 41.001 1.00 19.75 183 THR A C 1
ATOM 1327 O O . THR A 1 183 ? 6.185 34.213 39.810 1.00 20.61 183 THR A O 1
ATOM 1331 N N . ASN A 1 184 ? 5.595 33.719 41.926 1.00 18.36 184 ASN A N 1
ATOM 1332 C CA . ASN A 1 184 ? 4.888 32.502 41.638 1.00 17.84 184 ASN A CA 1
ATOM 1333 C C . ASN A 1 184 ? 5.781 31.272 41.516 1.00 17.40 184 ASN A C 1
ATOM 1334 O O . ASN A 1 184 ? 5.298 30.182 41.098 1.00 16.32 184 ASN A O 1
ATOM 1339 N N . TYR A 1 185 ? 7.061 31.418 41.903 1.00 15.20 185 TYR A N 1
ATOM 1340 C CA . TYR A 1 185 ? 7.917 30.251 42.053 1.00 14.61 185 TYR A CA 1
ATOM 1341 C C . TYR A 1 185 ? 8.028 29.813 43.545 1.00 16.07 185 TYR A C 1
ATOM 1342 O O . TYR A 1 185 ? 7.423 30.408 44.424 1.00 15.82 185 TYR A O 1
ATOM 1351 N N . SER A 1 186 ? 8.772 28.749 43.793 1.00 17.42 186 SER A N 1
ATOM 1352 C CA . SER A 1 186 ? 9.049 28.220 45.116 1.00 18.85 186 SER A CA 1
ATOM 1353 C C . SER A 1 186 ? 10.567 28.235 45.136 1.00 19.99 186 SER A C 1
ATOM 1354 O O . SER A 1 186 ? 11.191 28.281 44.054 1.00 20.53 186 SER A O 1
ATOM 1357 N N . ALA A 1 187 ? 11.157 28.232 46.328 1.00 19.70 187 ALA A N 1
ATOM 1358 C CA . ALA A 1 187 ? 12.603 28.161 46.488 1.00 19.91 187 ALA A CA 1
ATOM 1359 C C . ALA A 1 187 ? 12.920 27.479 47.825 1.00 19.81 187 ALA A C 1
ATOM 1360 O O . ALA A 1 187 ? 12.032 27.223 48.625 1.00 20.26 187 ALA A O 1
ATOM 1362 N N . ALA A 1 188 ? 14.164 27.092 48.023 1.00 19.76 188 ALA A N 1
ATOM 1363 C CA . ALA A 1 188 ? 14.641 26.731 49.367 1.00 19.64 188 ALA A CA 1
ATOM 1364 C C . ALA A 1 188 ? 16.142 27.004 49.462 1.00 19.18 188 ALA A C 1
ATOM 1365 O O . ALA A 1 188 ? 16.821 27.000 48.457 1.00 18.46 188 ALA A O 1
ATOM 1367 N N . PHE A 1 189 ? 16.633 27.249 50.676 1.00 19.98 189 PHE A N 1
ATOM 1368 C CA . PHE A 1 189 ? 18.059 27.308 50.950 1.00 20.78 189 PHE A CA 1
ATOM 1369 C C . PHE A 1 189 ? 18.472 26.088 51.722 1.00 21.89 189 PHE A C 1
ATOM 1370 O O . PHE A 1 189 ? 17.874 25.776 52.760 1.00 22.49 189 PHE A O 1
ATOM 1378 N N . LEU A 1 190 ? 19.513 25.426 51.221 1.00 23.50 190 LEU A N 1
ATOM 1379 C CA . LEU A 1 190 ? 20.163 24.283 51.878 1.00 24.28 190 LEU A CA 1
ATOM 1380 C C . LEU A 1 190 ? 21.642 24.577 52.273 1.00 25.14 190 LEU A C 1
ATOM 1381 O O . LEU A 1 190 ? 22.306 25.438 51.717 1.00 23.06 190 LEU A O 1
ATOM 1386 N N . THR A 1 191 ? 22.154 23.851 53.260 1.00 26.92 191 THR A N 1
ATOM 1387 C CA . THR A 1 191 ? 23.555 24.007 53.626 1.00 28.09 191 THR A CA 1
ATOM 1388 C C . THR A 1 191 ? 24.211 22.659 53.958 1.00 28.37 191 THR A C 1
ATOM 1389 O O . THR A 1 191 ? 23.545 21.629 54.224 1.00 26.35 191 THR A O 1
ATOM 1393 N N . GLY A 1 192 ? 25.536 22.680 53.934 1.00 29.37 192 GLY A N 1
ATOM 1394 C CA . GLY A 1 192 ? 26.344 21.486 54.166 1.00 30.09 192 GLY A CA 1
ATOM 1395 C C . GLY A 1 192 ? 27.733 21.859 53.751 1.00 31.29 192 GLY A C 1
ATOM 1396 O O . GLY A 1 192 ? 28.231 22.908 54.154 1.00 30.99 192 GLY A O 1
ATOM 1397 N N . SER A 1 193 ? 28.355 21.038 52.908 1.00 32.89 193 SER A N 1
ATOM 1398 C CA . SER A 1 193 ? 29.647 21.403 52.365 1.00 33.93 193 SER A CA 1
ATOM 1399 C C . SER A 1 193 ? 29.350 22.297 51.174 1.00 34.69 193 SER A C 1
ATOM 1400 O O . SER A 1 193 ? 28.296 22.996 51.148 1.00 35.41 193 SER A O 1
ATOM 1403 N N . GLN A 1 194 ? 30.255 22.270 50.194 1.00 34.76 194 GLN A N 1
ATOM 1404 C CA . GLN A 1 194 ? 30.081 23.008 48.941 1.00 34.97 194 GLN A CA 1
ATOM 1405 C C . GLN A 1 194 ? 30.086 22.025 47.753 1.00 35.18 194 GLN A C 1
ATOM 1406 O O . GLN A 1 194 ? 29.643 22.365 46.651 1.00 35.29 194 GLN A O 1
ATOM 1412 N N . ALA A 1 195 ? 30.601 20.816 47.999 1.00 35.26 195 ALA A N 1
ATOM 1413 C CA . ALA A 1 195 ? 30.675 19.736 46.990 1.00 35.22 195 ALA A CA 1
ATOM 1414 C C . ALA A 1 195 ? 29.409 18.930 47.105 1.00 35.05 195 ALA A C 1
ATOM 1415 O O . ALA A 1 195 ? 29.115 18.036 46.299 1.00 35.59 195 ALA A O 1
ATOM 1417 N N . ALA A 1 196 ? 28.671 19.262 48.152 1.00 34.56 196 ALA A N 1
ATOM 1418 C CA . ALA A 1 196 ? 27.441 18.603 48.460 1.00 33.94 196 ALA A CA 1
ATOM 1419 C C . ALA A 1 196 ? 26.324 19.526 48.015 1.00 33.32 196 ALA A C 1
ATOM 1420 O O . ALA A 1 196 ? 25.234 19.069 47.694 1.00 32.92 196 ALA A O 1
ATOM 1422 N N . CYS A 1 197 ? 26.606 20.826 47.996 1.00 33.00 197 CYS A N 1
ATOM 1423 C CA . CYS A 1 197 ? 25.575 21.817 47.691 1.00 32.75 197 CYS A CA 1
ATOM 1424 C C . CYS A 1 197 ? 25.578 21.876 46.187 1.00 31.94 197 CYS A C 1
ATOM 1425 O O . CYS A 1 197 ? 24.862 22.686 45.499 1.00 31.27 197 CYS A O 1
ATOM 1428 N N . LYS A 1 198 ? 26.377 20.929 45.699 1.00 30.13 198 LYS A N 1
ATOM 1429 C CA . LYS A 1 198 ? 26.611 20.732 44.289 1.00 29.37 198 LYS A CA 1
ATOM 1430 C C . LYS A 1 198 ? 26.117 19.339 43.859 1.00 27.62 198 LYS A C 1
ATOM 1431 O O . LYS A 1 198 ? 25.597 19.177 42.742 1.00 28.67 198 LYS A O 1
ATOM 1437 N N . ALA A 1 199 ? 26.250 18.336 44.733 1.00 24.59 199 ALA A N 1
ATOM 1438 C CA . ALA A 1 199 ? 25.471 17.093 44.563 1.00 22.21 199 ALA A CA 1
ATOM 1439 C C . ALA A 1 199 ? 23.936 17.399 44.601 1.00 20.87 199 ALA A C 1
ATOM 1440 O O . ALA A 1 199 ? 23.152 16.899 43.787 1.00 18.25 199 ALA A O 1
ATOM 1442 N N . ALA A 1 200 ? 23.549 18.272 45.530 1.00 19.82 200 ALA A N 1
ATOM 1443 C CA . ALA A 1 200 ? 22.165 18.607 45.785 1.00 18.72 200 ALA A CA 1
ATOM 1444 C C . ALA A 1 200 ? 21.619 19.399 44.650 1.00 17.53 200 ALA A C 1
ATOM 1445 O O . ALA A 1 200 ? 20.458 19.247 44.286 1.00 17.52 200 ALA A O 1
ATOM 1447 N N . CYS A 1 201 ? 22.476 20.298 44.161 1.00 17.67 201 CYS A N 1
ATOM 1448 C CA . CYS A 1 201 ? 22.185 21.288 43.140 1.00 16.22 201 CYS A CA 1
ATOM 1449 C C . CYS A 1 201 ? 21.903 20.502 41.811 1.00 17.05 201 CYS A C 1
ATOM 1450 O O . CYS A 1 201 ? 21.029 20.887 41.039 1.00 18.16 201 CYS A O 1
ATOM 1453 N N . ASN A 1 202 ? 22.608 19.391 41.567 1.00 18.10 202 ASN A N 1
ATOM 1454 C CA . ASN A 1 202 ? 22.383 18.464 40.430 1.00 18.86 202 ASN A CA 1
ATOM 1455 C C . ASN A 1 202 ? 21.109 17.619 40.425 1.00 19.47 202 ASN A C 1
ATOM 1456 O O . ASN A 1 202 ? 20.482 17.436 39.387 1.00 19.56 202 ASN A O 1
ATOM 1461 N N . ALA A 1 203 ? 20.737 17.040 41.554 1.00 18.62 203 ALA A N 1
ATOM 1462 C CA . ALA A 1 203 ? 19.533 16.199 41.532 1.00 18.48 203 ALA A CA 1
ATOM 1463 C C . ALA A 1 203 ? 18.330 17.104 41.337 1.00 17.97 203 ALA A C 1
ATOM 1464 O O . ALA A 1 203 ? 17.379 16.750 40.674 1.00 19.02 203 ALA A O 1
ATOM 1466 N N . PHE A 1 204 ? 18.391 18.310 41.897 1.00 18.09 204 PHE A N 1
ATOM 1467 C CA . PHE A 1 204 ? 17.310 19.263 41.754 1.00 16.13 204 PHE A CA 1
ATOM 1468 C C . PHE A 1 204 ? 17.064 19.531 40.285 1.00 15.79 204 PHE A C 1
ATOM 1469 O O . PHE A 1 204 ? 15.941 19.619 39.874 1.00 17.31 204 PHE A O 1
ATOM 1477 N N . THR A 1 205 ? 18.111 19.718 39.508 1.00 16.42 205 THR A N 1
ATOM 1478 C CA . THR A 1 205 ? 17.959 19.999 38.095 1.00 17.84 205 THR A CA 1
ATOM 1479 C C . THR A 1 205 ? 17.575 18.718 37.374 1.00 19.47 205 THR A C 1
ATOM 1480 O O . THR A 1 205 ? 17.008 18.780 36.287 1.00 21.18 205 THR A O 1
ATOM 1484 N N . ASP A 1 206 ? 17.846 17.556 37.971 1.00 19.95 206 ASP A N 1
ATOM 1485 C CA . ASP A 1 206 ? 17.502 16.324 37.310 1.00 20.28 206 ASP A CA 1
ATOM 1486 C C . ASP A 1 206 ? 16.019 16.136 37.418 1.00 20.34 206 ASP A C 1
ATOM 1487 O O . ASP A 1 206 ? 15.339 15.645 36.492 1.00 20.05 206 ASP A O 1
ATOM 1492 N N . ALA A 1 207 ? 15.527 16.565 38.561 1.00 19.14 207 ALA A N 1
ATOM 1493 C CA . ALA A 1 207 ? 14.160 16.400 38.902 1.00 18.38 207 ALA A CA 1
ATOM 1494 C C . ALA A 1 207 ? 13.321 17.469 38.236 1.00 18.18 207 ALA A C 1
ATOM 1495 O O . ALA A 1 207 ? 12.184 17.214 37.890 1.00 18.09 207 ALA A O 1
ATOM 1497 N N . VAL A 1 208 ? 13.839 18.684 38.099 1.00 17.98 208 VAL A N 1
ATOM 1498 C CA . VAL A 1 208 ? 13.108 19.659 37.303 1.00 18.52 208 VAL A CA 1
ATOM 1499 C C . VAL A 1 208 ? 13.059 19.224 35.818 1.00 18.56 208 VAL A C 1
ATOM 1500 O O . VAL A 1 208 ? 12.025 19.310 35.207 1.00 19.56 208 VAL A O 1
ATOM 1504 N N . LEU A 1 209 ? 14.162 18.737 35.261 1.00 19.24 209 LEU A N 1
ATOM 1505 C CA . LEU A 1 209 ? 14.186 18.227 33.874 1.00 20.55 209 LEU A CA 1
ATOM 1506 C C . LEU A 1 209 ? 13.256 17.021 33.694 1.00 21.20 209 LEU A C 1
ATOM 1507 O O . LEU A 1 209 ? 12.620 16.890 32.647 1.00 23.26 209 LEU A O 1
ATOM 1512 N N . GLU A 1 210 ? 13.113 16.187 34.725 1.00 21.86 210 GLU A N 1
ATOM 1513 C CA . GLU A 1 210 ? 12.160 15.057 34.706 1.00 21.85 210 GLU A CA 1
ATOM 1514 C C . GLU A 1 210 ? 10.699 15.512 34.457 1.00 22.32 210 GLU A C 1
ATOM 1515 O O . GLU A 1 210 ? 10.028 15.073 33.516 1.00 22.05 210 GLU A O 1
ATOM 1521 N N . ILE A 1 211 ? 10.181 16.362 35.340 1.00 22.09 211 ILE A N 1
ATOM 1522 C CA . ILE A 1 211 ? 8.864 16.950 35.128 1.00 21.55 211 ILE A CA 1
ATOM 1523 C C . ILE A 1 211 ? 8.677 17.655 33.750 1.00 22.01 211 ILE A C 1
ATOM 1524 O O . ILE A 1 211 ? 7.628 17.507 33.078 1.00 21.32 211 ILE A O 1
ATOM 1529 N N . ALA A 1 212 ? 9.654 18.466 33.346 1.00 22.10 212 ALA A N 1
ATOM 1530 C CA . ALA A 1 212 ? 9.565 19.133 32.043 1.00 22.68 212 ALA A CA 1
ATOM 1531 C C . ALA A 1 212 ? 9.278 18.118 30.951 1.00 23.33 212 ALA A C 1
ATOM 1532 O O . ALA A 1 212 ? 8.186 18.099 30.400 1.00 23.33 212 ALA A O 1
ATOM 1534 N N . ARG A 1 213 ? 10.245 17.252 30.667 1.00 24.85 213 ARG A N 1
ATOM 1535 C CA . ARG A 1 213 ? 10.084 16.165 29.685 1.00 26.13 213 ARG A CA 1
ATOM 1536 C C . ARG A 1 213 ? 8.834 15.311 29.911 1.00 27.38 213 ARG A C 1
ATOM 1537 O O . ARG A 1 213 ? 8.160 14.977 28.950 1.00 27.38 213 ARG A O 1
ATOM 1545 N N . ASN A 1 214 ? 8.513 14.961 31.161 1.00 27.92 214 ASN A N 1
ATOM 1546 C CA . ASN A 1 214 ? 7.249 14.256 31.425 1.00 28.79 214 ASN A CA 1
ATOM 1547 C C . ASN A 1 214 ? 6.366 14.768 32.594 1.00 29.33 214 ASN A C 1
ATOM 1548 O O . ASN A 1 214 ? 5.420 15.569 32.397 1.00 30.01 214 ASN A O 1
ATOM 1553 N N . PRO A 1 215 ? 6.663 14.312 33.818 1.00 30.06 215 PRO A N 1
ATOM 1554 C CA . PRO A 1 215 ? 5.737 14.581 34.917 1.00 31.07 215 PRO A CA 1
ATOM 1555 C C . PRO A 1 215 ? 4.863 15.867 34.695 1.00 31.75 215 PRO A C 1
ATOM 1556 O O . PRO A 1 215 ? 3.656 15.869 35.034 1.00 30.66 215 PRO A O 1
ATOM 1560 N N . PRO B 1 2 ? 12.569 26.634 101.182 1.00 31.82 2 PRO B N 1
ATOM 1561 C CA . PRO B 1 2 ? 12.423 27.685 100.187 1.00 30.94 2 PRO B CA 1
ATOM 1562 C C . PRO B 1 2 ? 11.831 27.227 98.865 1.00 30.16 2 PRO B C 1
ATOM 1563 O O . PRO B 1 2 ? 12.545 26.891 97.935 1.00 29.74 2 PRO B O 1
ATOM 1567 N N . ALA B 1 3 ? 10.510 27.247 98.793 1.00 29.44 3 ALA B N 1
ATOM 1568 C CA . ALA B 1 3 ? 9.809 26.867 97.569 1.00 28.22 3 ALA B CA 1
ATOM 1569 C C . ALA B 1 3 ? 10.637 27.214 96.334 1.00 26.57 3 ALA B C 1
ATOM 1570 O O . ALA B 1 3 ? 11.494 26.412 95.952 1.00 26.35 3 ALA B O 1
ATOM 1572 N N . LEU B 1 4 ? 10.312 28.355 95.703 1.00 23.94 4 LEU B N 1
ATOM 1573 C CA . LEU B 1 4 ? 10.976 28.893 94.478 1.00 21.55 4 LEU B CA 1
ATOM 1574 C C . LEU B 1 4 ? 11.648 30.274 94.707 1.00 20.32 4 LEU B C 1
ATOM 1575 O O . LEU B 1 4 ? 11.481 31.202 93.893 1.00 19.80 4 LEU B O 1
ATOM 1580 N N . ASP B 1 5 ? 12.368 30.409 95.810 1.00 18.36 5 ASP B N 1
ATOM 1581 C CA . ASP B 1 5 ? 13.197 31.561 96.053 1.00 17.42 5 ASP B CA 1
ATOM 1582 C C . ASP B 1 5 ? 14.144 31.790 94.893 1.00 17.48 5 ASP B C 1
ATOM 1583 O O . ASP B 1 5 ? 14.415 30.860 94.107 1.00 16.83 5 ASP B O 1
ATOM 1588 N N . LEU B 1 6 ? 14.580 33.048 94.743 1.00 16.94 6 LEU B N 1
ATOM 1589 C CA . LEU B 1 6 ? 15.480 33.430 93.655 1.00 17.31 6 LEU B CA 1
ATOM 1590 C C . LEU B 1 6 ? 16.890 33.235 94.093 1.00 17.10 6 LEU B C 1
ATOM 1591 O O . LEU B 1 6 ? 17.195 33.405 95.263 1.00 17.13 6 LEU B O 1
ATOM 1596 N N . ILE B 1 7 ? 17.761 32.877 93.152 1.00 17.24 7 ILE B N 1
ATOM 1597 C CA . ILE B 1 7 ? 19.169 32.701 93.451 1.00 16.51 7 ILE B CA 1
ATOM 1598 C C . ILE B 1 7 ? 19.802 33.947 92.910 1.00 16.91 7 ILE B C 1
ATOM 1599 O O . ILE B 1 7 ? 19.891 34.119 91.713 1.00 17.37 7 ILE B O 1
ATOM 1604 N N . ARG B 1 8 ? 20.182 34.830 93.817 1.00 17.31 8 ARG B N 1
ATOM 1605 C CA . ARG B 1 8 ? 20.784 36.110 93.478 1.00 18.11 8 ARG B CA 1
ATOM 1606 C C . ARG B 1 8 ? 22.176 35.800 92.991 1.00 17.10 8 ARG B C 1
ATOM 1607 O O . ARG B 1 8 ? 23.022 35.445 93.778 1.00 17.57 8 ARG B O 1
ATOM 1615 N N . PRO B 1 9 ? 22.428 35.912 91.694 1.00 17.35 9 PRO B N 1
ATOM 1616 C CA . PRO B 1 9 ? 23.783 35.717 91.173 1.00 17.12 9 PRO B CA 1
ATOM 1617 C C . PRO B 1 9 ? 24.766 36.850 91.485 1.00 16.96 9 PRO B C 1
ATOM 1618 O O . PR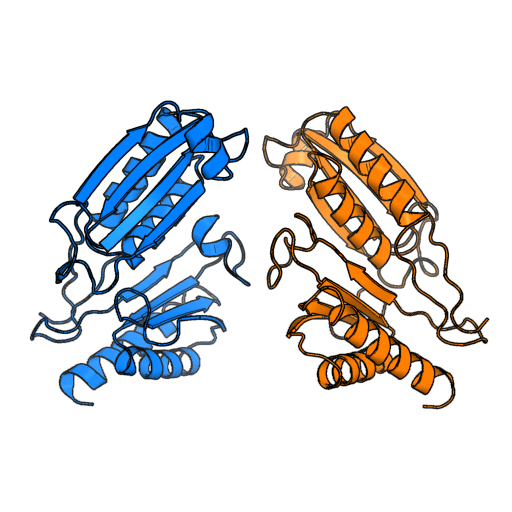O B 1 9 ? 24.363 37.958 91.858 1.00 17.32 9 PRO B O 1
ATOM 1622 N N . SER B 1 10 ? 26.061 36.612 91.299 1.00 16.62 10 SER B N 1
ATOM 1623 C CA . SER B 1 10 ? 27.019 37.699 91.418 1.00 16.42 10 SER B CA 1
ATOM 1624 C C . SER B 1 10 ? 27.955 37.980 90.198 1.00 16.11 10 SER B C 1
ATOM 1625 O O . SER B 1 10 ? 28.249 37.122 89.348 1.00 14.76 10 SER B O 1
ATOM 1628 N N . VAL B 1 11 ? 28.415 39.215 90.121 1.00 14.10 11 VAL B N 1
ATOM 1629 C CA . VAL B 1 11 ? 29.539 39.518 89.250 1.00 13.85 11 VAL B CA 1
ATOM 1630 C C . VAL B 1 11 ? 30.822 39.103 89.993 1.00 14.55 11 VAL B C 1
ATOM 1631 O O . VAL B 1 11 ? 30.927 39.256 91.244 1.00 13.69 11 VAL B O 1
ATOM 1635 N N . THR B 1 12 ? 31.782 38.525 89.271 1.00 14.28 12 THR B N 1
ATOM 1636 C CA . THR B 1 12 ? 32.906 37.914 89.956 1.00 14.18 12 THR B CA 1
ATOM 1637 C C . THR B 1 12 ? 34.237 38.609 89.627 1.00 14.51 12 THR B C 1
ATOM 1638 O O . THR B 1 12 ? 35.232 38.396 90.290 1.00 15.07 12 THR B O 1
ATOM 1642 N N . ALA B 1 13 ? 34.256 39.480 88.631 1.00 14.34 13 ALA B N 1
ATOM 1643 C CA . ALA B 1 13 ? 35.487 40.092 88.222 1.00 13.59 13 ALA B CA 1
ATOM 1644 C C . ALA B 1 13 ? 35.102 40.943 87.049 1.00 13.84 13 ALA B C 1
ATOM 1645 O O . ALA B 1 13 ? 34.283 40.569 86.239 1.00 15.99 13 ALA B O 1
ATOM 1647 N N . MET B 1 14 ? 35.617 42.143 86.964 1.00 14.37 14 MET B N 1
ATOM 1648 C CA . MET B 1 14 ? 35.253 42.965 85.849 1.00 14.36 14 MET B CA 1
ATOM 1649 C C . MET B 1 14 ? 36.482 43.694 85.455 1.00 14.04 14 MET B C 1
ATOM 1650 O O . MET B 1 14 ? 37.325 44.004 86.286 1.00 11.65 14 MET B O 1
ATOM 1655 N N . ARG B 1 15 ? 36.596 44.019 84.183 1.00 14.51 15 ARG B N 1
ATOM 1656 C CA . ARG B 1 15 ? 37.611 44.979 83.860 1.00 15.85 15 ARG B CA 1
ATOM 1657 C C . ARG B 1 15 ? 37.311 45.619 82.485 1.00 15.18 15 ARG B C 1
ATOM 1658 O O . ARG B 1 15 ? 36.510 45.112 81.736 1.00 15.78 15 ARG B O 1
ATOM 1666 N N . VAL B 1 16 ? 37.903 46.756 82.190 1.00 15.79 16 VAL B N 1
ATOM 1667 C CA . VAL B 1 16 ? 37.779 47.375 80.844 1.00 16.36 16 VAL B CA 1
ATOM 1668 C C . VAL B 1 16 ? 39.120 47.537 80.174 1.00 15.93 16 VAL B C 1
ATOM 1669 O O . VAL B 1 16 ? 40.119 47.720 80.840 1.00 16.63 16 VAL B O 1
ATOM 1673 N N . ILE B 1 17 ? 39.127 47.463 78.845 1.00 16.23 17 ILE B N 1
ATOM 1674 C CA . ILE B 1 17 ? 40.321 47.653 78.032 1.00 15.03 17 ILE B CA 1
ATOM 1675 C C . ILE B 1 17 ? 40.002 48.733 76.979 1.00 15.11 17 ILE B C 1
ATOM 1676 O O . ILE B 1 17 ? 39.177 48.564 76.096 1.00 14.38 17 ILE B O 1
ATOM 1681 N N . ALA B 1 18 ? 40.680 49.863 77.112 1.00 14.84 18 ALA B N 1
ATOM 1682 C CA . ALA B 1 18 ? 40.348 51.059 76.406 1.00 14.72 18 ALA B CA 1
ATOM 1683 C C . ALA B 1 18 ? 40.779 50.895 74.983 1.00 14.45 18 ALA B C 1
ATOM 1684 O O . ALA B 1 18 ? 40.078 51.314 74.089 1.00 13.45 18 ALA B O 1
ATOM 1686 N N . SER B 1 19 ? 41.896 50.209 74.814 1.00 14.51 19 SER B N 1
ATOM 1687 C CA . SER B 1 19 ? 42.481 49.973 73.545 1.00 15.18 19 SER B CA 1
ATOM 1688 C C . SER B 1 19 ? 43.203 48.649 73.542 1.00 15.86 19 SER B C 1
ATOM 1689 O O . SER B 1 19 ? 44.417 48.548 73.806 1.00 15.61 19 SER B O 1
ATOM 1692 N N . VAL B 1 20 ? 42.439 47.639 73.180 1.00 17.00 20 VAL B N 1
ATOM 1693 C CA . VAL B 1 20 ? 42.916 46.300 72.976 1.00 17.98 20 VAL B CA 1
ATOM 1694 C C . VAL B 1 20 ? 43.999 46.303 71.939 1.00 18.05 20 VAL B C 1
ATOM 1695 O O . VAL B 1 20 ? 43.978 47.076 71.038 1.00 18.44 20 VAL B O 1
ATOM 1699 N N . ASN B 1 21 ? 44.926 45.381 72.088 1.00 17.84 21 ASN B N 1
ATOM 1700 C CA . ASN B 1 21 ? 46.097 45.321 71.288 1.00 17.89 21 ASN B CA 1
ATOM 1701 C C . ASN B 1 21 ? 45.753 44.967 69.834 1.00 19.09 21 ASN B C 1
ATOM 1702 O O . ASN B 1 21 ? 44.8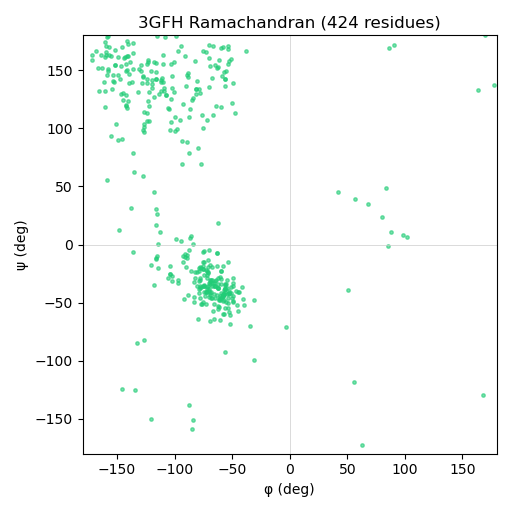49 44.151 69.565 1.00 19.26 21 ASN B O 1
ATOM 1707 N N . ALA B 1 22 ? 46.503 45.590 68.921 1.00 19.50 22 ALA B N 1
ATOM 1708 C CA . ALA B 1 22 ? 46.332 45.373 67.489 1.00 20.12 22 ALA B CA 1
ATOM 1709 C C . ALA B 1 22 ? 46.460 43.886 67.149 1.00 20.88 22 ALA B C 1
ATOM 1710 O O . ALA B 1 22 ? 45.733 43.382 66.318 1.00 21.70 22 ALA B O 1
ATOM 1712 N N . ASP B 1 23 ? 47.368 43.185 67.813 1.00 21.34 23 ASP B N 1
ATOM 1713 C CA . ASP B 1 23 ? 47.611 41.781 67.531 1.00 20.93 23 ASP B CA 1
ATOM 1714 C C . ASP B 1 23 ? 46.523 40.914 68.146 1.00 19.98 23 ASP B C 1
ATOM 1715 O O . ASP B 1 23 ? 45.934 40.109 67.457 1.00 19.43 23 ASP B O 1
ATOM 1720 N N . PHE B 1 24 ? 46.236 41.103 69.436 1.00 19.14 24 PHE B N 1
ATOM 1721 C CA . PHE B 1 24 ? 45.121 40.432 70.123 1.00 18.22 24 PHE B CA 1
ATOM 1722 C C . PHE B 1 24 ? 43.753 40.627 69.455 1.00 18.32 24 PHE B C 1
ATOM 1723 O O . PHE B 1 24 ? 42.979 39.667 69.380 1.00 17.25 24 PHE B O 1
ATOM 1731 N N . ALA B 1 25 ? 43.459 41.860 69.018 1.00 18.92 25 ALA B N 1
ATOM 1732 C CA . ALA B 1 25 ? 42.237 42.183 68.249 1.00 19.38 25 ALA B CA 1
ATOM 1733 C C . ALA B 1 25 ? 42.177 41.528 66.888 1.00 20.39 25 ALA B C 1
ATOM 1734 O O . ALA B 1 25 ? 41.111 41.250 66.381 1.00 20.53 25 ALA B O 1
ATOM 1736 N N . ARG B 1 26 ? 43.288 41.308 66.239 1.00 21.01 26 ARG B N 1
ATOM 1737 C CA . ARG B 1 26 ? 43.228 40.505 65.017 1.00 21.29 26 ARG B CA 1
ATOM 1738 C C . ARG B 1 26 ? 42.897 39.068 65.406 1.00 21.12 26 ARG B C 1
ATOM 1739 O O . ARG B 1 26 ? 42.054 38.454 64.777 1.00 20.87 26 ARG B O 1
ATOM 1747 N N . GLU B 1 27 ? 43.509 38.568 66.482 1.00 21.90 27 GLU B N 1
ATOM 1748 C CA . GLU B 1 27 ? 43.211 37.209 66.962 1.00 23.19 27 GLU B CA 1
ATOM 1749 C C . GLU B 1 27 ? 41.737 36.962 67.301 1.00 23.14 27 GLU B C 1
ATOM 1750 O O . GLU B 1 27 ? 41.209 35.925 66.945 1.00 22.81 27 GLU B O 1
ATOM 1756 N N . LEU B 1 28 ? 41.086 37.905 67.978 1.00 23.77 28 LEU B N 1
ATOM 1757 C CA . LEU B 1 28 ? 39.677 37.790 68.358 1.00 24.33 28 LEU B CA 1
ATOM 1758 C C . LEU B 1 28 ? 38.635 38.005 67.239 1.00 24.95 28 LEU B C 1
ATOM 1759 O O . LEU B 1 28 ? 37.495 37.557 67.379 1.00 24.96 28 LEU B O 1
ATOM 1764 N N . LYS B 1 29 ? 38.995 38.618 66.132 1.00 25.48 29 LYS B N 1
ATOM 1765 C CA . LYS B 1 29 ? 38.059 38.890 65.025 1.00 25.86 29 LYS B CA 1
ATOM 1766 C C . LYS B 1 29 ? 37.269 40.155 65.273 1.00 25.86 29 LYS B C 1
ATOM 1767 O O . LYS B 1 29 ? 36.052 40.189 65.173 1.00 26.56 29 LYS B O 1
ATOM 1773 N N . LEU B 1 30 ? 37.969 41.205 65.631 1.00 26.08 30 LEU B N 1
ATOM 1774 C CA . LEU B 1 30 ? 37.311 42.421 66.007 1.00 24.82 30 LEU B CA 1
ATOM 1775 C C . LEU B 1 30 ? 37.192 43.277 64.798 1.00 24.60 30 LEU B C 1
ATOM 1776 O O . LEU B 1 30 ? 38.179 43.658 64.230 1.00 25.58 30 LEU B O 1
ATOM 1781 N N . PRO B 1 31 ? 35.984 43.636 64.433 1.00 25.06 31 PRO B N 1
ATOM 1782 C CA . PRO B 1 31 ? 35.884 44.430 63.239 1.00 25.53 31 PRO B CA 1
ATOM 1783 C C . PRO B 1 31 ? 36.470 45.785 63.613 1.00 26.29 31 PRO B C 1
ATOM 1784 O O . PRO B 1 31 ? 36.791 46.001 64.785 1.00 26.05 31 PRO B O 1
ATOM 1788 N N . PRO B 1 32 ? 36.657 46.663 62.629 1.00 27.10 32 PRO B N 1
ATOM 1789 C CA . PRO B 1 32 ? 37.361 47.930 62.802 1.00 27.62 32 PRO B CA 1
ATOM 1790 C C . PRO B 1 32 ? 36.632 48.799 63.780 1.00 28.56 32 PRO B C 1
ATOM 1791 O O . PRO B 1 32 ? 37.253 49.506 64.575 1.00 29.64 32 PRO B O 1
ATOM 1795 N N . HIS B 1 33 ? 35.309 48.740 63.707 1.00 28.42 33 HIS B N 1
ATOM 1796 C CA . HIS B 1 33 ? 34.432 49.516 64.566 1.00 29.04 33 HIS B CA 1
ATOM 1797 C C . HIS B 1 33 ? 34.518 49.216 66.077 1.00 27.63 33 HIS B C 1
ATOM 1798 O O . HIS B 1 33 ? 33.860 49.905 66.855 1.00 27.68 33 HIS B O 1
ATOM 1805 N N . ILE B 1 34 ? 35.264 48.180 66.479 1.00 26.06 34 ILE B N 1
ATOM 1806 C CA . ILE B 1 34 ? 35.419 47.805 67.900 1.00 24.44 34 ILE B CA 1
ATOM 1807 C C . ILE B 1 34 ? 36.892 47.822 68.307 1.00 23.45 34 ILE B C 1
ATOM 1808 O O . ILE B 1 34 ? 37.672 46.933 67.949 1.00 22.66 34 ILE B O 1
ATOM 1813 N N . ARG B 1 35 ? 37.279 48.838 69.069 1.00 22.56 35 ARG B N 1
ATOM 1814 C CA . ARG B 1 35 ? 38.638 48.955 69.543 1.00 21.48 35 ARG B CA 1
ATOM 1815 C C . ARG B 1 35 ? 38.639 48.865 71.080 1.00 19.24 35 ARG B C 1
ATOM 1816 O O . ARG B 1 35 ? 39.686 48.695 71.693 1.00 16.19 35 ARG B O 1
ATOM 1824 N N . SER B 1 36 ? 37.456 48.968 71.691 1.00 17.35 36 SER B N 1
ATOM 1825 C CA . SER B 1 36 ? 37.348 48.832 73.174 1.00 15.29 36 SER B CA 1
ATOM 1826 C C . SER B 1 36 ? 36.651 47.572 73.635 1.00 13.48 36 SER B C 1
ATOM 1827 O O . SER B 1 36 ? 35.803 47.032 72.947 1.00 12.03 36 SER B O 1
ATOM 1830 N N . LEU B 1 37 ? 36.949 47.147 74.850 1.00 12.92 37 LEU B N 1
ATOM 1831 C CA . LEU B 1 37 ? 36.477 45.874 75.271 1.00 13.91 37 LEU B CA 1
ATOM 1832 C C . LEU B 1 37 ? 36.044 45.852 76.734 1.00 13.32 37 LEU B C 1
ATOM 1833 O O . LEU B 1 37 ? 36.836 46.236 77.576 1.00 13.97 37 LEU B O 1
ATOM 1838 N N . GLY B 1 38 ? 34.828 45.371 77.032 1.00 12.20 38 GLY B N 1
ATOM 1839 C CA . GLY B 1 38 ? 34.470 44.991 78.403 1.00 12.14 38 GLY B CA 1
ATOM 1840 C C . GLY B 1 38 ? 34.453 43.509 78.746 1.00 12.74 38 GLY B C 1
ATOM 1841 O O . GLY B 1 38 ? 33.737 42.692 78.103 1.00 11.55 38 GLY B O 1
ATOM 1842 N N . LEU B 1 39 ? 35.217 43.176 79.805 1.00 12.63 39 LEU B N 1
ATOM 1843 C CA . LEU B 1 39 ? 35.397 41.823 80.298 1.00 11.87 39 LEU B CA 1
ATOM 1844 C C . LEU B 1 39 ? 34.619 41.603 81.586 1.00 11.94 39 LEU B C 1
ATOM 1845 O O . LEU B 1 39 ? 34.853 42.251 82.616 1.00 10.84 39 LEU B O 1
ATOM 1850 N N . ILE B 1 40 ? 33.670 40.681 81.547 1.00 12.28 40 ILE B N 1
ATOM 1851 C CA . ILE B 1 40 ? 32.901 40.436 82.745 1.00 11.71 40 ILE B CA 1
ATOM 1852 C C . ILE B 1 40 ? 32.726 38.971 82.955 1.00 11.42 40 ILE B C 1
ATOM 1853 O O . ILE B 1 40 ? 32.578 38.215 82.020 1.00 9.52 40 ILE B O 1
ATOM 1858 N N . SER B 1 41 ? 32.842 38.581 84.224 1.00 11.85 41 SER B N 1
ATOM 1859 C CA . SER B 1 41 ? 32.795 37.203 84.673 1.00 11.61 41 SER B CA 1
ATOM 1860 C C . SER B 1 41 ? 31.665 37.257 85.685 1.00 12.24 41 SER B C 1
ATOM 1861 O O . SER B 1 41 ? 31.517 38.249 86.433 1.00 12.53 41 SER B O 1
ATOM 1864 N N . ALA B 1 42 ? 30.865 36.211 85.731 1.00 13.83 42 ALA B N 1
ATOM 1865 C CA . ALA B 1 42 ? 29.824 36.113 86.762 1.00 14.15 42 ALA B CA 1
ATOM 1866 C C . ALA B 1 42 ? 29.425 34.684 87.044 1.00 15.78 42 ALA B C 1
ATOM 1867 O O . ALA B 1 42 ? 29.703 33.777 86.267 1.00 15.57 42 ALA B O 1
ATOM 1869 N N . ASP B 1 43 ? 28.789 34.560 88.205 1.00 16.73 43 ASP B N 1
ATOM 1870 C CA . ASP B 1 43 ? 28.358 33.366 88.913 1.00 17.58 43 ASP B CA 1
ATOM 1871 C C . ASP B 1 43 ? 27.375 32.436 88.254 1.00 17.71 43 ASP B C 1
ATOM 1872 O O . ASP B 1 43 ? 27.269 31.280 88.659 1.00 18.12 43 ASP B O 1
ATOM 1877 N N . SER B 1 44 ? 26.542 33.001 87.382 1.00 16.88 44 SER B N 1
ATOM 1878 C CA . SER B 1 44 ? 25.615 32.247 86.567 1.00 17.07 44 SER B CA 1
ATOM 1879 C C . SER B 1 44 ? 25.817 32.679 85.123 1.00 16.07 44 SER B C 1
ATOM 1880 O O . SER B 1 44 ? 26.004 33.855 84.851 1.00 15.04 44 SER B O 1
ATOM 1883 N N . ASP B 1 45 ? 25.788 31.712 84.207 1.00 15.57 45 ASP B N 1
ATOM 1884 C CA . ASP B 1 45 ? 26.021 32.014 82.817 1.00 14.43 45 ASP B CA 1
ATOM 1885 C C . ASP B 1 45 ? 24.768 32.484 82.193 1.00 13.61 45 ASP B C 1
ATOM 1886 O O . ASP B 1 45 ? 24.794 33.420 81.415 1.00 13.38 45 ASP B O 1
ATOM 1891 N N . ASP B 1 46 ? 23.659 31.811 82.456 1.00 12.63 46 ASP B N 1
ATOM 1892 C CA . ASP B 1 46 ? 22.497 32.103 81.637 1.00 13.16 46 ASP B CA 1
ATOM 1893 C C . ASP B 1 46 ? 21.879 33.441 81.951 1.00 12.74 46 ASP B C 1
ATOM 1894 O O . ASP B 1 46 ? 21.195 34.053 81.111 1.00 13.54 46 ASP B O 1
ATOM 1899 N N . VAL B 1 47 ? 22.156 33.920 83.146 1.00 11.28 47 VAL B N 1
ATOM 1900 C CA . VAL B 1 47 ? 21.704 35.226 83.494 1.00 10.89 47 VAL B CA 1
ATOM 1901 C C . VAL B 1 47 ? 22.653 36.296 82.964 1.00 10.20 47 VAL B C 1
ATOM 1902 O O . VAL B 1 47 ? 22.236 37.430 82.702 1.00 9.89 47 VAL B O 1
ATOM 1906 N N . THR B 1 48 ? 23.918 35.922 82.850 1.00 8.54 48 THR B N 1
ATOM 1907 C CA . THR B 1 48 ? 24.964 36.771 82.243 1.00 9.14 48 THR B CA 1
ATOM 1908 C C . THR B 1 48 ? 24.771 36.860 80.712 1.00 8.50 48 THR B C 1
ATOM 1909 O O . THR B 1 48 ? 25.076 37.894 80.085 1.00 7.71 48 THR B O 1
ATOM 1913 N N . TYR B 1 49 ? 24.207 35.829 80.121 1.00 7.36 49 TYR B N 1
ATOM 1914 C CA . TYR B 1 49 ? 23.962 35.920 78.670 1.00 8.20 49 TYR B CA 1
ATOM 1915 C C . TYR B 1 49 ? 22.792 36.880 78.423 1.00 9.30 49 TYR B C 1
ATOM 1916 O O . TYR B 1 49 ? 22.852 37.714 77.529 1.00 9.85 49 TYR B O 1
ATOM 1925 N N . ILE B 1 50 ? 21.710 36.754 79.214 1.00 10.29 50 ILE B N 1
ATOM 1926 C CA . ILE B 1 50 ? 20.577 37.662 79.090 1.00 8.43 50 ILE B CA 1
ATOM 1927 C C . ILE B 1 50 ? 21.088 39.106 79.401 1.00 9.39 50 ILE B C 1
ATOM 1928 O O . ILE B 1 50 ? 20.802 40.077 78.651 1.00 9.37 50 ILE B O 1
ATOM 1933 N N . ALA B 1 51 ? 21.853 39.253 80.496 1.00 9.35 51 ALA B N 1
ATOM 1934 C CA . ALA B 1 51 ? 22.396 40.548 80.903 1.00 8.45 51 ALA B CA 1
ATOM 1935 C C . ALA B 1 51 ? 23.229 41.235 79.872 1.00 9.09 51 ALA B C 1
ATOM 1936 O O . ALA B 1 51 ? 23.265 42.481 79.862 1.00 7.55 51 ALA B O 1
ATOM 1938 N N . ALA B 1 52 ? 23.958 40.459 79.071 1.00 9.62 52 ALA B N 1
ATOM 1939 C CA . ALA B 1 52 ? 24.691 40.983 77.906 1.00 10.27 52 ALA B CA 1
ATOM 1940 C C . ALA B 1 52 ? 23.762 41.240 76.718 1.00 11.41 52 ALA B C 1
ATOM 1941 O O . ALA B 1 52 ? 23.946 42.160 75.834 1.00 12.52 52 ALA B O 1
ATOM 1943 N N . ASP B 1 53 ? 22.724 40.446 76.642 1.00 12.18 53 ASP B N 1
ATOM 1944 C CA . ASP B 1 53 ? 21.770 40.794 75.640 1.00 11.60 53 ASP B CA 1
ATOM 1945 C C . ASP B 1 53 ? 21.302 42.213 75.877 1.00 11.88 53 ASP B C 1
ATOM 1946 O O . ASP B 1 53 ? 21.454 43.104 75.065 1.00 12.60 53 ASP B O 1
ATOM 1951 N N . GLU B 1 54 ? 20.728 42.422 77.039 1.00 12.91 54 GLU B N 1
ATOM 1952 C CA . GLU B 1 54 ? 20.229 43.706 77.419 1.00 11.94 54 GLU B CA 1
ATOM 1953 C C . GLU B 1 54 ? 21.154 44.886 77.175 1.00 11.13 54 GLU B C 1
ATOM 1954 O O . GLU B 1 54 ? 20.681 45.969 76.772 1.00 10.59 54 GLU B O 1
ATOM 1960 N N . ALA B 1 55 ? 22.441 44.672 77.434 1.00 10.52 55 ALA B N 1
ATOM 1961 C CA . ALA B 1 55 ? 23.545 45.608 77.154 1.00 10.32 55 ALA B CA 1
ATOM 1962 C C . ALA B 1 55 ? 23.731 46.023 75.661 1.00 11.74 55 ALA B C 1
ATOM 1963 O O . ALA B 1 55 ? 24.212 47.127 75.347 1.00 14.97 55 ALA B O 1
ATOM 1965 N N . THR B 1 56 ? 23.383 45.161 74.734 1.00 11.87 56 THR B N 1
ATOM 1966 C CA . THR B 1 56 ? 23.341 45.602 73.303 1.00 10.49 56 THR B CA 1
ATOM 1967 C C . THR B 1 56 ? 22.157 46.534 73.018 1.00 12.81 56 THR B C 1
ATOM 1968 O O . THR B 1 56 ? 22.197 47.331 72.082 1.00 12.85 56 THR B O 1
ATOM 1972 N N . LYS B 1 57 ? 21.095 46.484 73.838 1.00 14.77 57 LYS B N 1
ATOM 1973 C CA . LYS B 1 57 ? 20.079 47.556 73.760 1.00 14.48 57 LYS B CA 1
ATOM 1974 C C . LYS B 1 57 ? 20.384 48.801 74.609 1.00 15.70 57 LYS B C 1
ATOM 1975 O O . LYS B 1 57 ? 19.905 49.892 74.300 1.00 16.42 57 LYS B O 1
ATOM 1981 N N . GLN B 1 58 ? 21.202 48.683 75.656 1.00 17.17 58 GLN B N 1
ATOM 1982 C CA . GLN B 1 58 ? 21.461 49.842 76.536 1.00 16.97 58 GLN B CA 1
ATOM 1983 C C . GLN B 1 58 ? 22.652 50.674 76.096 1.00 17.16 58 GLN B C 1
ATOM 1984 O O . GLN B 1 58 ? 22.791 51.856 76.480 1.00 16.03 58 GLN B O 1
ATOM 1990 N N . ALA B 1 59 ? 23.513 50.060 75.285 1.00 17.32 59 ALA B N 1
ATOM 1991 C CA . ALA B 1 59 ? 24.687 50.753 74.753 1.00 16.95 59 ALA B CA 1
ATOM 1992 C C . ALA B 1 59 ? 24.962 50.369 73.296 1.00 16.89 59 ALA B C 1
ATOM 1993 O O . ALA B 1 59 ? 24.348 49.446 72.755 1.00 16.23 59 ALA B O 1
ATOM 1995 N N . MET B 1 60 ? 25.958 51.042 72.728 1.00 17.05 60 MET B N 1
ATOM 1996 C CA . MET B 1 60 ? 26.446 50.767 71.391 1.00 18.23 60 MET B CA 1
ATOM 1997 C C . MET B 1 60 ? 27.614 49.789 71.545 1.00 17.70 60 MET B C 1
ATOM 1998 O O . MET B 1 60 ? 28.770 50.127 71.305 1.00 16.41 60 MET B O 1
ATOM 2003 N N . VAL B 1 61 ? 27.256 48.568 71.946 1.00 17.44 61 VAL B N 1
ATOM 2004 C CA . VAL B 1 61 ? 28.147 47.464 72.208 1.00 16.96 61 VAL B CA 1
ATOM 2005 C C . VAL B 1 61 ? 27.531 46.172 71.647 1.00 17.32 61 VAL B C 1
ATOM 2006 O O . VAL B 1 61 ? 26.304 46.065 71.461 1.00 16.07 61 VAL B O 1
ATOM 2010 N N . GLU B 1 62 ? 28.396 45.203 71.393 1.00 17.25 62 GLU B N 1
ATOM 2011 C CA . GLU B 1 62 ? 27.984 43.838 71.039 1.00 18.13 62 GLU B CA 1
ATOM 2012 C C . GLU B 1 62 ? 28.837 42.822 71.807 1.00 17.29 62 GLU B C 1
ATOM 2013 O O . GLU B 1 62 ? 29.886 43.157 72.350 1.00 17.20 62 GLU B O 1
ATOM 2019 N N . VAL B 1 63 ? 28.400 41.575 71.837 1.00 17.35 63 VAL B N 1
ATOM 2020 C CA . VAL B 1 63 ? 29.202 40.535 72.469 1.00 17.12 63 VAL B CA 1
ATOM 2021 C C . VAL B 1 63 ? 30.214 40.058 71.442 1.00 17.39 63 VAL B C 1
ATOM 2022 O O . VAL B 1 63 ? 29.869 39.726 70.330 1.00 16.32 63 VAL B O 1
ATOM 2026 N N . VAL B 1 64 ? 31.478 40.092 71.827 1.00 18.57 64 VAL B N 1
ATOM 2027 C CA . VAL B 1 64 ? 32.578 39.686 70.964 1.00 19.23 64 VAL B CA 1
ATOM 2028 C C . VAL B 1 64 ? 32.936 38.267 71.302 1.00 19.34 64 VAL B C 1
ATOM 2029 O O . VAL B 1 64 ? 33.274 37.494 70.417 1.00 19.92 64 VAL B O 1
ATOM 2033 N N . TYR B 1 65 ? 32.791 37.908 72.585 1.00 19.38 65 TYR B N 1
ATOM 2034 C CA . TYR B 1 65 ? 32.970 36.523 73.030 1.00 19.37 65 TYR B CA 1
ATOM 2035 C C . TYR B 1 65 ? 31.926 36.146 74.050 1.00 19.53 65 TYR B C 1
ATOM 2036 O O . TYR B 1 65 ? 31.519 36.987 74.846 1.00 21.16 65 TYR B O 1
ATOM 2045 N N . GLY B 1 66 ? 31.499 34.887 74.060 1.00 18.36 66 GLY B N 1
ATOM 2046 C CA . GLY B 1 66 ? 30.565 34.436 75.077 1.00 18.20 66 GLY B CA 1
ATOM 2047 C C . GLY B 1 66 ? 30.617 32.925 75.173 1.00 17.55 66 GLY B C 1
ATOM 2048 O O . GLY B 1 66 ? 30.359 32.247 74.165 1.00 17.24 66 GLY B O 1
ATOM 2049 N N . ARG B 1 67 ? 30.998 32.412 76.352 1.00 14.55 67 ARG B N 1
ATOM 2050 C CA . ARG B 1 67 ? 31.094 30.961 76.607 1.00 14.45 67 ARG B CA 1
ATOM 2051 C C . ARG B 1 67 ? 31.225 30.707 78.126 1.00 12.86 67 ARG B C 1
ATOM 2052 O O . ARG B 1 67 ? 31.664 31.566 78.845 1.00 9.79 67 ARG B O 1
ATOM 2060 N N . SER B 1 68 ? 30.763 29.550 78.562 1.00 13.19 68 SER B N 1
ATOM 2061 C CA . SER B 1 68 ? 30.648 29.178 79.993 1.00 14.65 68 SER B CA 1
ATOM 2062 C C . SER B 1 68 ? 31.634 28.080 80.461 1.00 15.13 68 SER B C 1
ATOM 2063 O O . SER B 1 68 ? 32.187 27.329 79.671 1.00 15.02 68 SER B O 1
ATOM 2066 N N . LEU B 1 69 ? 31.801 27.966 81.769 1.00 16.50 69 LEU B N 1
ATOM 2067 C CA . LEU B 1 69 ? 32.789 27.068 82.326 1.00 16.73 69 LEU B CA 1
ATOM 2068 C C . LEU B 1 69 ? 32.288 25.658 82.591 1.00 17.95 69 LEU B C 1
ATOM 2069 O O . LEU B 1 69 ? 31.157 25.436 82.980 1.00 18.22 69 LEU B O 1
ATOM 2074 N N . TYR B 1 70 ? 33.181 24.707 82.404 1.00 19.66 70 TYR B N 1
ATOM 2075 C CA . TYR B 1 70 ? 32.787 23.308 82.205 1.00 22.05 70 TYR B CA 1
ATOM 2076 C C . TYR B 1 70 ? 31.976 22.641 83.297 1.00 23.44 70 TYR B C 1
ATOM 2077 O O . TYR B 1 70 ? 30.977 21.989 82.986 1.00 25.60 70 TYR B O 1
ATOM 2086 N N . ALA B 1 71 ? 32.297 22.776 84.568 1.00 24.00 71 ALA B N 1
ATOM 2087 C CA . ALA B 1 71 ? 31.323 22.161 85.488 1.00 25.18 71 ALA B CA 1
ATOM 2088 C C . ALA B 1 71 ? 30.592 23.135 86.435 1.00 25.72 71 ALA B C 1
ATOM 2089 O O . ALA B 1 71 ? 30.235 22.761 87.537 1.00 25.23 71 ALA B O 1
ATOM 2091 N N . GLY B 1 72 ? 30.376 24.380 86.011 1.00 27.09 72 GLY B N 1
ATOM 2092 C CA . GLY B 1 72 ? 29.786 25.380 86.883 1.00 27.80 72 GLY B CA 1
ATOM 2093 C C . GLY B 1 72 ? 30.751 26.142 87.779 1.00 29.16 72 GLY B C 1
ATOM 2094 O O . GLY B 1 72 ? 31.950 25.814 87.908 1.00 28.37 72 GLY B O 1
ATOM 2095 N N . ALA B 1 73 ? 30.210 27.191 88.393 1.00 30.61 73 ALA B N 1
ATOM 2096 C CA . ALA B 1 73 ? 30.975 28.061 89.275 1.00 31.69 73 ALA B CA 1
ATOM 2097 C C . ALA B 1 73 ? 31.624 27.259 90.406 1.00 32.58 73 ALA B C 1
ATOM 2098 O O . ALA B 1 73 ? 32.829 27.330 90.595 1.00 33.87 73 ALA B O 1
ATOM 2100 N N . ALA B 1 74 ? 30.815 26.495 91.141 1.00 34.06 74 ALA B N 1
ATOM 2101 C CA . ALA B 1 74 ? 31.287 25.552 92.171 1.00 35.09 74 ALA B CA 1
ATOM 2102 C C . ALA B 1 74 ? 32.617 24.913 91.797 1.00 36.40 74 ALA B C 1
ATOM 2103 O O . ALA B 1 74 ? 33.642 25.209 92.405 1.00 37.72 74 ALA B O 1
ATOM 2105 N N . HIS B 1 75 ? 32.618 24.040 90.797 1.00 37.60 75 HIS B N 1
ATOM 2106 C CA . HIS B 1 75 ? 33.880 23.666 90.145 1.00 38.28 75 HIS B CA 1
ATOM 2107 C C . HIS B 1 75 ? 34.200 24.817 89.249 1.00 39.24 75 HIS B C 1
ATOM 2108 O O . HIS B 1 75 ? 34.012 24.767 88.011 1.00 40.38 75 HIS B O 1
ATOM 2115 N N . GLY B 1 76 ? 34.533 25.933 89.857 1.00 39.96 76 GLY B N 1
ATOM 2116 C CA . GLY B 1 76 ? 34.818 27.138 89.079 1.00 40.31 76 GLY B CA 1
ATOM 2117 C C . GLY B 1 76 ? 36.201 27.557 89.499 1.00 41.14 76 GLY B C 1
ATOM 2118 O O . GLY B 1 76 ? 36.385 28.080 90.609 1.00 42.17 76 GLY B O 1
ATOM 2119 N N . PRO B 1 77 ? 37.179 27.338 88.617 1.00 40.95 77 PRO B N 1
ATOM 2120 C CA . PRO B 1 77 ? 38.609 27.263 88.964 1.00 41.14 77 PRO B CA 1
ATOM 2121 C C . PRO B 1 77 ? 39.254 28.435 89.725 1.00 41.07 77 PRO B C 1
ATOM 2122 O O . PRO B 1 77 ? 40.108 28.216 90.565 1.00 40.93 77 PRO B O 1
ATOM 2126 N N . SER B 1 78 ? 38.866 29.657 89.423 1.00 41.50 78 SER B N 1
ATOM 2127 C CA . SER B 1 78 ? 39.536 30.809 89.967 1.00 41.83 78 SER B CA 1
ATOM 2128 C C . SER B 1 78 ? 38.782 30.991 91.245 1.00 41.81 78 SER B C 1
ATOM 2129 O O . SER B 1 78 ? 38.623 30.029 91.968 1.00 42.98 78 SER B O 1
ATOM 2132 N N . PRO B 1 79 ? 38.442 32.209 91.632 1.00 41.55 79 PRO B N 1
ATOM 2133 C CA . PRO B 1 79 ? 37.150 32.677 92.137 1.00 40.51 79 PRO B CA 1
ATOM 2134 C C . PRO B 1 79 ? 36.871 33.978 91.464 1.00 39.77 79 PRO B C 1
ATOM 2135 O O . PRO B 1 79 ? 35.777 34.520 91.575 1.00 40.35 79 PRO B O 1
ATOM 2139 N N . THR B 1 80 ? 37.861 34.434 90.716 1.00 38.96 80 THR B N 1
ATOM 2140 C CA . THR B 1 80 ? 37.771 35.677 90.004 1.00 38.15 80 THR B CA 1
ATOM 2141 C C . THR B 1 80 ? 37.114 35.417 88.639 1.00 36.89 80 THR B C 1
ATOM 2142 O O . THR B 1 80 ? 37.013 36.316 87.810 1.00 37.64 80 THR B O 1
ATOM 2146 N N . ALA B 1 81 ? 36.652 34.185 88.416 1.00 34.73 81 ALA B N 1
ATOM 2147 C CA . ALA B 1 81 ? 36.214 33.794 87.081 1.00 32.84 81 ALA B CA 1
ATOM 2148 C C . ALA B 1 81 ? 34.919 32.973 87.051 1.00 30.97 81 ALA B C 1
ATOM 2149 O O . ALA B 1 81 ? 34.683 32.184 86.159 1.00 30.95 81 ALA B O 1
ATOM 2151 N N . GLY B 1 82 ? 34.038 33.222 87.995 1.00 28.90 82 GLY B N 1
ATOM 2152 C CA . GLY B 1 82 ? 32.799 32.490 88.058 1.00 27.10 82 GLY B CA 1
ATOM 2153 C C . GLY B 1 82 ? 32.268 32.236 86.638 1.00 25.46 82 GLY B C 1
ATOM 2154 O O . GLY B 1 82 ? 32.677 32.926 85.682 1.00 27.21 82 GLY B O 1
ATOM 2155 N N . GLU B 1 83 ? 31.285 31.349 86.518 1.00 21.05 83 GLU B N 1
ATOM 2156 C CA . GLU B 1 83 ? 31.124 30.417 85.398 1.00 18.63 83 GLU B CA 1
ATOM 2157 C C . GLU B 1 83 ? 30.884 30.842 83.929 1.00 17.57 83 GLU B C 1
ATOM 2158 O O . GLU B 1 83 ? 30.469 30.005 83.141 1.00 16.74 83 GLU B O 1
ATOM 2164 N N . VAL B 1 84 ? 31.168 32.074 83.533 1.00 15.88 84 VAL B N 1
ATOM 2165 C CA . VAL B 1 84 ? 30.948 32.534 82.159 1.00 15.85 84 VAL B CA 1
ATOM 2166 C C . VAL B 1 84 ? 31.995 33.609 82.114 1.00 15.24 84 VAL B C 1
ATOM 2167 O O . VAL B 1 84 ? 32.271 34.216 83.162 1.00 13.50 84 VAL B O 1
ATOM 2171 N N . LEU B 1 85 ? 32.587 33.782 80.939 1.00 13.75 85 LEU B N 1
ATOM 2172 C CA . LEU B 1 85 ? 33.253 35.019 80.549 1.00 13.97 85 LEU B CA 1
ATOM 2173 C C . LEU B 1 85 ? 32.426 35.628 79.435 1.00 13.29 85 LEU B C 1
ATOM 2174 O O . LEU B 1 85 ? 32.014 34.918 78.514 1.00 11.54 85 LEU B O 1
ATOM 2179 N N . ILE B 1 86 ? 32.146 36.924 79.548 1.00 13.75 86 ILE B N 1
ATOM 2180 C CA . ILE B 1 86 ? 31.658 37.717 78.410 1.00 14.28 86 ILE B CA 1
ATOM 2181 C C . ILE B 1 86 ? 32.738 38.796 78.124 1.00 14.26 86 ILE B C 1
ATOM 2182 O O . ILE B 1 86 ? 33.364 39.282 79.039 1.00 13.43 86 ILE B O 1
ATOM 2187 N N . MET B 1 87 ? 32.973 39.092 76.853 1.00 15.33 87 MET B N 1
ATOM 2188 C CA . MET B 1 87 ? 33.647 40.307 76.371 1.00 16.12 87 MET B CA 1
ATOM 2189 C C . MET B 1 87 ? 32.671 41.074 75.512 1.00 16.03 87 MET B C 1
ATOM 2190 O O . MET B 1 87 ? 32.108 40.496 74.570 1.00 15.22 87 MET B O 1
ATOM 2195 N N . LEU B 1 88 ? 32.473 42.370 75.839 1.00 16.47 88 LEU B N 1
ATOM 2196 C CA . LEU B 1 88 ? 31.642 43.308 75.077 1.00 15.34 88 LEU B CA 1
ATOM 2197 C C . LEU B 1 88 ? 32.431 44.270 74.204 1.00 15.71 88 LEU B C 1
ATOM 2198 O O . LEU B 1 88 ? 33.355 44.879 74.661 1.00 16.36 88 LEU B O 1
ATOM 2203 N N . GLY B 1 89 ? 32.021 44.471 72.953 1.00 15.56 89 GLY B N 1
ATOM 2204 C CA . GLY B 1 89 ? 32.747 45.388 72.075 1.00 14.80 89 GLY B CA 1
ATOM 2205 C C . GLY B 1 89 ? 32.018 46.681 71.726 1.00 13.95 89 GLY B C 1
ATOM 2206 O O . GLY B 1 89 ? 30.821 46.701 71.457 1.00 13.62 89 GLY B O 1
ATOM 2207 N N . GLY B 1 90 ? 32.753 47.774 71.702 1.00 14.20 90 GLY B N 1
ATOM 2208 C CA . GLY B 1 90 ? 32.188 49.053 71.332 1.00 14.39 90 GLY B CA 1
ATOM 2209 C C . GLY B 1 90 ? 33.295 49.953 70.888 1.00 15.18 90 GLY B C 1
ATOM 2210 O O . GLY B 1 90 ? 34.490 49.569 70.903 1.00 16.43 90 GLY B O 1
ATOM 2211 N N . PRO B 1 91 ? 32.930 51.171 70.473 1.00 15.96 91 PRO B N 1
ATOM 2212 C CA . PRO B 1 91 ? 33.868 52.050 69.743 1.00 15.41 91 PRO B CA 1
ATOM 2213 C C . PRO B 1 91 ? 34.697 52.985 70.634 1.00 15.80 91 PRO B C 1
ATOM 2214 O O . PRO B 1 91 ? 35.599 53.669 70.142 1.00 14.98 91 PRO B O 1
ATOM 2218 N N . ASN B 1 92 ? 34.355 53.071 71.907 1.00 14.86 92 ASN B N 1
ATOM 2219 C CA . ASN B 1 92 ? 35.104 53.937 72.816 1.00 14.52 92 ASN B CA 1
ATOM 2220 C C . ASN B 1 92 ? 34.816 53.343 74.140 1.00 14.43 92 ASN B C 1
ATOM 2221 O O . ASN B 1 92 ? 34.044 52.396 74.184 1.00 14.72 92 ASN B O 1
ATOM 2226 N N . PRO B 1 93 ? 35.518 53.789 75.190 1.00 14.36 93 PRO B N 1
ATOM 2227 C CA . PRO B 1 93 ? 35.413 53.126 76.504 1.00 14.09 93 PRO B CA 1
ATOM 2228 C C . PRO B 1 93 ? 34.143 53.500 77.227 1.00 15.32 93 PRO B C 1
ATOM 2229 O O . PRO B 1 93 ? 33.720 52.793 78.159 1.00 17.30 93 PRO B O 1
ATOM 2233 N N . ALA B 1 94 ? 33.545 54.618 76.831 1.00 14.66 94 ALA B N 1
ATOM 2234 C CA . ALA B 1 94 ? 32.349 55.100 77.524 1.00 14.47 94 ALA B CA 1
ATOM 2235 C C . ALA B 1 94 ? 31.161 54.235 77.183 1.00 14.32 94 ALA B C 1
ATOM 2236 O O . ALA B 1 94 ? 30.349 53.923 78.069 1.00 13.61 94 ALA B O 1
ATOM 2238 N N . GLU B 1 95 ? 31.056 53.844 75.904 1.00 14.44 95 GLU B N 1
ATOM 2239 C CA . GLU B 1 95 ? 30.021 52.880 75.473 1.00 14.23 95 GLU B CA 1
ATOM 2240 C C . GLU B 1 95 ? 30.234 51.492 76.075 1.00 13.67 95 GLU B C 1
ATOM 2241 O O . GLU B 1 95 ? 29.277 50.750 76.286 1.00 14.88 95 GLU B O 1
ATOM 2247 N N . VAL B 1 96 ? 31.468 51.074 76.296 1.00 13.94 96 VAL B N 1
ATOM 2248 C CA . VAL B 1 96 ? 31.611 49.791 76.952 1.00 13.92 96 VAL B CA 1
ATOM 2249 C C . VAL B 1 96 ? 31.272 49.905 78.442 1.00 13.95 96 VAL B C 1
ATOM 2250 O O . VAL B 1 96 ? 30.688 48.971 78.953 1.00 14.48 96 VAL B O 1
ATOM 2254 N N . ARG B 1 97 ? 31.575 51.008 79.131 1.00 14.54 97 ARG B N 1
ATOM 2255 C CA . ARG B 1 97 ? 31.171 51.126 80.584 1.00 15.66 97 ARG B CA 1
ATOM 2256 C C . ARG B 1 97 ? 29.640 51.138 80.696 1.00 16.64 97 ARG B C 1
ATOM 2257 O O . ARG B 1 97 ? 29.061 50.654 81.653 1.00 17.91 97 ARG B O 1
ATOM 2265 N N . ALA B 1 98 ? 28.970 51.740 79.738 1.00 17.19 98 ALA B N 1
ATOM 2266 C CA . ALA B 1 98 ? 27.544 51.812 79.849 1.00 17.55 98 ALA B CA 1
ATOM 2267 C C . ALA B 1 98 ? 26.976 50.427 79.639 1.00 16.79 98 ALA B C 1
ATOM 2268 O O . ALA B 1 98 ? 25.923 50.109 80.144 1.00 17.31 98 ALA B O 1
ATOM 2270 N N . GLY B 1 99 ? 27.709 49.581 78.932 1.00 16.66 99 GLY B N 1
ATOM 2271 C CA . GLY B 1 99 ? 27.237 48.219 78.639 1.00 15.64 99 GLY B CA 1
ATOM 2272 C C . GLY B 1 99 ? 27.427 47.362 79.863 1.00 15.11 99 GLY B C 1
ATOM 2273 O O . GLY B 1 99 ? 26.532 46.609 80.304 1.00 14.49 99 GLY B O 1
ATOM 2274 N N . LEU B 1 100 ? 28.612 47.512 80.410 1.00 15.50 100 LEU B N 1
ATOM 2275 C CA . LEU B 1 100 ? 28.999 46.909 81.670 1.00 16.02 100 LEU B CA 1
ATOM 2276 C C . LEU B 1 100 ? 28.083 47.352 82.789 1.00 16.94 100 LEU B C 1
ATOM 2277 O O . LEU B 1 100 ? 27.574 46.531 83.574 1.00 18.00 100 LEU B O 1
ATOM 2282 N N . ASP B 1 101 ? 27.795 48.642 82.858 1.00 17.71 101 ASP B N 1
ATOM 2283 C CA . ASP B 1 101 ? 26.783 49.097 83.817 1.00 17.94 101 ASP B CA 1
ATOM 2284 C C . ASP B 1 101 ? 25.541 48.253 83.681 1.00 17.13 101 ASP B C 1
ATOM 2285 O O . ASP B 1 101 ? 24.947 47.772 84.670 1.00 15.68 101 ASP B O 1
ATOM 2290 N N . ALA B 1 102 ? 25.118 48.110 82.421 1.00 16.11 102 ALA B N 1
ATOM 2291 C CA . ALA B 1 102 ? 23.873 47.431 82.097 1.00 14.69 102 ALA B CA 1
ATOM 2292 C C . ALA B 1 102 ? 23.910 45.956 82.406 1.00 13.50 102 ALA B C 1
ATOM 2293 O O . ALA B 1 102 ? 22.899 45.386 82.655 1.00 13.67 102 ALA B O 1
ATOM 2295 N N . MET B 1 103 ? 25.064 45.313 82.317 1.00 13.27 103 MET B N 1
ATOM 2296 C CA . MET B 1 103 ? 25.150 43.919 82.646 1.00 12.54 103 MET B CA 1
ATOM 2297 C C . MET B 1 103 ? 25.187 43.753 84.184 1.00 13.27 103 MET B C 1
ATOM 2298 O O . MET B 1 103 ? 24.609 42.806 84.703 1.00 11.31 103 MET B O 1
ATOM 2303 N N . ILE B 1 104 ? 25.876 44.659 84.902 1.00 13.13 104 ILE B N 1
ATOM 2304 C CA . ILE B 1 104 ? 25.983 44.526 86.375 1.00 14.35 104 ILE B CA 1
ATOM 2305 C C . ILE B 1 104 ? 24.608 44.579 87.010 1.00 14.67 104 ILE B C 1
ATOM 2306 O O . ILE B 1 104 ? 24.122 43.600 87.557 1.00 16.34 104 ILE B O 1
ATOM 2311 N N . ALA B 1 105 ? 23.949 45.708 86.891 1.00 15.79 105 ALA B N 1
ATOM 2312 C CA . ALA B 1 105 ? 22.583 45.855 87.415 1.00 16.35 105 ALA B CA 1
ATOM 2313 C C . ALA B 1 105 ? 21.646 44.686 87.097 1.00 16.57 105 ALA B C 1
ATOM 2314 O O . ALA B 1 105 ? 20.835 44.300 87.920 1.00 16.32 105 ALA B O 1
ATOM 2316 N N . HIS B 1 106 ? 21.724 44.155 85.886 1.00 17.93 106 HIS B N 1
ATOM 2317 C CA . HIS B 1 106 ? 20.802 43.129 85.443 1.00 18.04 106 HIS B CA 1
ATOM 2318 C C . HIS B 1 106 ? 21.158 41.798 85.970 1.00 17.87 106 HIS B C 1
ATOM 2319 O O . HIS B 1 106 ? 20.304 41.018 86.337 1.00 18.57 106 HIS B O 1
ATOM 2326 N N . ILE B 1 107 ? 22.441 41.530 86.017 1.00 17.80 107 ILE B N 1
ATOM 2327 C CA . ILE B 1 107 ? 22.913 40.339 86.638 1.00 17.53 107 ILE B CA 1
ATOM 2328 C C . ILE B 1 107 ? 22.517 40.333 88.090 1.00 18.45 107 ILE B C 1
ATOM 2329 O O . ILE B 1 107 ? 22.084 39.321 88.637 1.00 17.64 107 ILE B O 1
ATOM 2334 N N . GLU B 1 108 ? 22.731 41.469 88.735 1.00 19.61 108 GLU B N 1
ATOM 2335 C CA . GLU B 1 108 ? 22.519 41.566 90.168 1.00 21.10 108 GLU B CA 1
ATOM 2336 C C . GLU B 1 108 ? 21.038 41.821 90.485 1.00 21.85 108 GLU B C 1
ATOM 2337 O O . GLU B 1 108 ? 20.505 41.305 91.482 1.00 21.93 108 GLU B O 1
ATOM 2343 N N . ASN B 1 109 ? 20.354 42.537 89.600 1.00 22.62 109 ASN B N 1
ATOM 2344 C CA . ASN B 1 109 ? 18.891 42.739 89.748 1.00 23.55 109 ASN B CA 1
ATOM 2345 C C . ASN B 1 109 ? 18.077 42.561 88.431 1.00 23.27 109 ASN B C 1
ATOM 2346 O O . ASN B 1 109 ? 17.425 43.490 87.908 1.00 22.74 109 ASN B O 1
ATOM 2351 N N . GLY B 1 110 ? 18.117 41.360 87.889 1.00 22.33 110 GLY B N 1
ATOM 2352 C CA . GLY B 1 110 ? 17.319 41.056 86.704 1.00 21.71 110 GLY B CA 1
ATOM 2353 C C . GLY B 1 110 ? 16.866 39.609 86.784 1.00 20.95 110 GLY B C 1
ATOM 2354 O O . GLY B 1 110 ? 16.279 39.149 87.789 1.00 21.56 110 GLY B O 1
ATOM 2355 N N . ALA B 1 111 ? 17.202 38.879 85.750 1.00 19.18 111 ALA B N 1
ATOM 2356 C CA . ALA B 1 111 ? 16.817 37.508 85.632 1.00 18.11 111 ALA B CA 1
ATOM 2357 C C . ALA B 1 111 ? 17.424 36.670 86.749 1.00 16.54 111 ALA B C 1
ATOM 2358 O O . ALA B 1 111 ? 18.501 36.954 87.232 1.00 16.20 111 ALA B O 1
ATOM 2360 N N . ALA B 1 112 ? 16.774 35.595 87.139 1.00 15.67 112 ALA B N 1
ATOM 2361 C CA . ALA B 1 112 ? 17.373 34.782 88.195 1.00 14.56 112 ALA B CA 1
ATOM 2362 C C . ALA B 1 112 ? 16.844 33.360 88.287 1.00 13.83 112 ALA B C 1
ATOM 2363 O O . ALA B 1 112 ? 15.625 33.147 88.321 1.00 13.50 112 ALA B O 1
ATOM 2365 N N . PHE B 1 113 ? 17.754 32.390 88.375 1.00 12.01 113 PHE B N 1
ATOM 2366 C CA . PHE B 1 113 ? 17.351 31.027 88.605 1.00 11.94 113 PHE B CA 1
ATOM 2367 C C . PHE B 1 113 ? 16.615 31.019 89.935 1.00 12.24 113 PHE B C 1
ATOM 2368 O O . PHE B 1 113 ? 16.678 31.963 90.706 1.00 10.87 113 PHE B O 1
ATOM 2376 N N . GLN B 1 114 ? 15.966 29.885 90.209 1.00 12.65 114 GLN B N 1
ATOM 2377 C CA . GLN B 1 114 ? 15.096 29.734 91.301 1.00 10.50 114 GLN B CA 1
ATOM 2378 C C . GLN B 1 114 ? 15.311 28.340 91.815 1.00 11.67 114 GLN B C 1
ATOM 2379 O O . GLN B 1 114 ? 15.740 27.453 91.058 1.00 10.54 114 GLN B O 1
ATOM 2385 N N . TRP B 1 115 ? 14.999 28.132 93.106 1.00 12.04 115 TRP B N 1
ATOM 2386 C CA . TRP B 1 115 ? 15.029 26.806 93.693 1.00 12.94 115 TRP B CA 1
ATOM 2387 C C . TRP B 1 115 ? 13.834 26.003 93.325 1.00 12.06 115 TRP B C 1
ATOM 2388 O O . TRP B 1 115 ? 12.738 26.468 93.387 1.00 10.39 115 TRP B O 1
ATOM 2399 N N . ALA B 1 116 ? 14.090 24.781 92.868 1.00 12.94 116 ALA B N 1
ATOM 2400 C CA . ALA B 1 116 ? 13.046 23.937 92.371 1.00 13.50 116 ALA B CA 1
ATOM 2401 C C . ALA B 1 116 ? 12.518 23.150 93.553 1.00 13.70 116 ALA B C 1
ATOM 2402 O O . ALA B 1 116 ? 11.527 22.498 93.490 1.00 11.41 116 ALA B O 1
ATOM 2404 N N . ASN B 1 117 ? 13.231 23.200 94.650 1.00 16.03 117 ASN B N 1
ATOM 2405 C CA . ASN B 1 117 ? 12.810 22.431 95.786 1.00 17.18 117 ASN B CA 1
ATOM 2406 C C . ASN B 1 117 ? 13.287 23.113 97.032 1.00 17.32 117 ASN B C 1
ATOM 2407 O O . ASN B 1 117 ? 14.242 23.853 96.976 1.00 17.46 117 ASN B O 1
ATOM 2412 N N . ASP B 1 118 ? 12.594 22.873 98.146 1.00 18.15 118 ASP B N 1
ATOM 2413 C CA . ASP B 1 118 ? 12.953 23.438 99.430 1.00 18.55 118 ASP B CA 1
ATOM 2414 C C . ASP B 1 118 ? 14.377 23.075 99.788 1.00 18.29 118 ASP B C 1
ATOM 2415 O O . ASP B 1 118 ? 15.109 23.866 100.383 1.00 19.21 118 ASP B O 1
ATOM 2420 N N . ALA B 1 119 ? 14.745 21.858 99.431 1.00 18.11 119 ALA B N 1
ATOM 2421 C CA . ALA B 1 119 ? 16.065 21.341 99.643 1.00 17.95 119 ALA B CA 1
ATOM 2422 C C . ALA B 1 119 ? 17.112 22.338 99.132 1.00 17.90 119 ALA B C 1
ATOM 2423 O O . ALA B 1 119 ? 18.218 22.395 99.627 1.00 18.04 119 ALA B O 1
ATOM 2425 N N . GLN B 1 120 ? 16.737 23.130 98.130 1.00 18.26 120 GLN B N 1
ATOM 2426 C CA . GLN B 1 120 ? 17.636 24.094 97.518 1.00 18.27 120 GLN B CA 1
ATOM 2427 C C . GLN B 1 120 ? 18.879 23.386 96.995 1.00 18.15 120 GLN B C 1
ATOM 2428 O O . GLN B 1 120 ? 20.012 23.880 97.090 1.00 16.45 120 GLN B O 1
ATOM 2434 N N . ASP B 1 121 ? 18.640 22.205 96.435 1.00 18.47 121 ASP B N 1
ATOM 2435 C CA . ASP B 1 121 ? 19.709 21.473 95.765 1.00 18.98 121 ASP B CA 1
ATOM 2436 C C . ASP B 1 121 ? 19.502 21.350 94.236 1.00 17.87 121 ASP B C 1
ATOM 2437 O O . ASP B 1 121 ? 20.168 20.595 93.576 1.00 19.63 121 ASP B O 1
ATOM 2442 N N . THR B 1 122 ? 18.560 22.071 93.666 1.00 17.80 122 THR B N 1
ATOM 2443 C CA . THR B 1 122 ? 18.356 22.008 92.201 1.00 15.97 122 THR B CA 1
ATOM 2444 C C . THR B 1 122 ? 17.851 23.365 91.776 1.00 16.68 122 THR B C 1
ATOM 2445 O O . THR B 1 122 ? 17.111 23.971 92.531 1.00 16.92 122 THR B O 1
ATOM 2449 N N . ALA B 1 123 ? 18.233 23.827 90.564 1.00 16.30 123 ALA B N 1
ATOM 2450 C CA . ALA B 1 123 ? 17.919 25.172 90.067 1.00 14.78 123 ALA B CA 1
ATOM 2451 C C . ALA B 1 123 ? 17.453 25.163 88.610 1.00 15.24 123 ALA B C 1
ATOM 2452 O O . ALA B 1 123 ? 17.847 24.312 87.790 1.00 12.19 123 ALA B O 1
ATOM 2454 N N . PHE B 1 124 ? 16.616 26.135 88.284 1.00 14.91 124 PHE B N 1
ATOM 2455 C CA . PHE B 1 124 ? 16.159 26.266 86.931 1.00 15.42 124 PHE B CA 1
ATOM 2456 C C . PHE B 1 124 ? 15.909 27.722 86.680 1.00 15.09 124 PHE B C 1
ATOM 2457 O O . PHE B 1 124 ? 15.751 28.522 87.621 1.00 17.62 124 PHE B O 1
ATOM 2465 N N . LEU B 1 125 ? 15.871 28.034 85.398 1.00 14.48 125 LEU B N 1
ATOM 2466 C CA . LEU B 1 125 ? 15.581 29.337 84.865 1.00 13.41 125 LEU B CA 1
ATOM 2467 C C . LEU B 1 125 ? 14.324 29.163 83.987 1.00 12.30 125 LEU B C 1
ATOM 2468 O O . LEU B 1 125 ? 14.154 28.159 83.349 1.00 13.51 125 LEU B O 1
ATOM 2473 N N . ALA B 1 126 ? 13.449 30.137 84.031 1.00 10.46 126 ALA B N 1
ATOM 2474 C CA . ALA B 1 126 ? 12.251 30.199 83.258 1.00 10.37 126 ALA B CA 1
ATOM 2475 C C . ALA B 1 126 ? 12.000 31.701 83.218 1.00 10.91 126 ALA B C 1
ATOM 2476 O O . ALA B 1 126 ? 11.480 32.312 84.184 1.00 12.47 126 ALA B O 1
ATOM 2478 N N . HIS B 1 127 ? 12.499 32.320 82.157 1.00 10.73 127 HIS B N 1
ATOM 2479 C CA . HIS B 1 127 ? 12.499 33.775 82.015 1.00 11.43 127 HIS B CA 1
ATOM 2480 C C . HIS B 1 127 ? 11.982 34.184 80.647 1.00 10.73 127 HIS B C 1
ATOM 2481 O O . HIS B 1 127 ? 12.408 33.607 79.634 1.00 8.96 127 HIS B O 1
ATOM 2488 N N . VAL B 1 128 ? 11.045 35.144 80.654 1.00 11.06 128 VAL B N 1
ATOM 2489 C CA . VAL B 1 128 ? 10.574 35.842 79.480 1.00 12.39 128 VAL B CA 1
ATOM 2490 C C . VAL B 1 128 ? 11.504 37.020 79.180 1.00 12.65 128 VAL B C 1
ATOM 2491 O O . VAL B 1 128 ? 11.649 37.899 80.020 1.00 12.21 128 VAL B O 1
ATOM 2495 N N . VAL B 1 129 ? 12.064 37.084 77.974 1.00 13.51 129 VAL B N 1
ATOM 2496 C CA . VAL B 1 129 ? 12.917 38.241 77.581 1.00 14.30 129 VAL B CA 1
ATOM 2497 C C . VAL B 1 129 ? 12.061 39.158 76.751 1.00 15.42 129 VAL B C 1
ATOM 2498 O O . VAL B 1 129 ? 11.921 38.933 75.518 1.00 16.76 129 VAL B O 1
ATOM 2502 N N . SER B 1 130 ? 11.520 40.196 77.373 1.00 14.62 130 SER B N 1
ATOM 2503 C CA . SER B 1 130 ? 10.500 40.996 76.737 1.00 15.61 130 SER B CA 1
ATOM 2504 C C . SER B 1 130 ? 10.888 41.423 75.345 1.00 14.62 130 SER B C 1
ATOM 2505 O O . SER B 1 130 ? 10.044 41.513 74.493 1.00 14.69 130 SER B O 1
ATOM 2508 N N . ARG B 1 131 ? 12.160 41.702 75.125 1.00 14.73 131 ARG B N 1
ATOM 2509 C CA . ARG B 1 131 ? 12.621 42.232 73.869 1.00 14.33 131 ARG B CA 1
ATOM 2510 C C . ARG B 1 131 ? 14.054 41.824 73.592 1.00 14.08 131 ARG B C 1
ATOM 2511 O O . ARG B 1 131 ? 14.976 42.390 74.108 1.00 12.53 131 ARG B O 1
ATOM 2519 N N . THR B 1 132 ? 14.253 40.858 72.711 1.00 14.14 132 THR B N 1
ATOM 2520 C CA . THR B 1 132 ? 15.623 40.458 72.429 1.00 13.94 132 THR B CA 1
ATOM 2521 C C . THR B 1 132 ? 16.365 41.632 71.852 1.00 12.02 132 THR B C 1
ATOM 2522 O O . THR B 1 132 ? 15.738 42.519 71.429 1.00 10.06 132 THR B O 1
ATOM 2526 N N . GLY B 1 133 ? 17.696 41.621 71.922 1.00 11.68 133 GLY B N 1
ATOM 2527 C CA . GLY B 1 133 ? 18.541 42.587 71.259 1.00 12.15 133 GLY B CA 1
ATOM 2528 C C . GLY B 1 133 ? 19.461 41.825 70.300 1.00 12.82 133 GLY B C 1
ATOM 2529 O O . GLY B 1 133 ? 19.069 40.768 69.756 1.00 12.90 133 GLY B O 1
ATOM 2530 N N . SER B 1 134 ? 20.657 42.341 70.063 1.00 13.50 134 SER B N 1
ATOM 2531 C CA . SER B 1 134 ? 21.534 41.782 69.021 1.00 15.59 134 SER B CA 1
ATOM 2532 C C . SER B 1 134 ? 22.283 40.488 69.361 1.00 15.53 134 SER B C 1
ATOM 2533 O O . SER B 1 134 ? 22.723 39.767 68.457 1.00 15.65 134 SER B O 1
ATOM 2536 N N . TYR B 1 135 ? 22.419 40.166 70.640 1.00 15.57 135 TYR B N 1
ATOM 2537 C CA . TYR B 1 135 ? 23.138 38.941 71.036 1.00 16.08 135 TYR B CA 1
ATOM 2538 C C . TYR B 1 135 ? 22.267 37.687 71.110 1.00 16.18 135 TYR B C 1
ATOM 2539 O O . TYR B 1 135 ? 22.669 36.615 70.670 1.00 17.01 135 TYR B O 1
ATOM 2548 N N . LEU B 1 136 ? 21.077 37.798 71.675 1.00 16.48 136 LEU B N 1
ATOM 2549 C CA . LEU B 1 136 ? 20.213 36.633 71.755 1.00 16.72 136 LEU B CA 1
ATOM 2550 C C . LEU B 1 136 ? 19.491 36.406 70.404 1.00 18.87 136 LEU B C 1
ATOM 2551 O O . LEU B 1 136 ? 19.066 35.271 70.085 1.00 17.53 136 LEU B O 1
ATOM 2556 N N . SER B 1 137 ? 19.357 37.474 69.625 1.00 20.91 137 SER B N 1
ATOM 2557 C CA . SER B 1 137 ? 18.821 37.373 68.272 1.00 23.77 137 SER B CA 1
ATOM 2558 C C . SER B 1 137 ? 19.937 37.188 67.250 1.00 26.19 137 SER B C 1
ATOM 2559 O O . SER B 1 137 ? 19.679 36.903 66.080 1.00 26.46 137 SER B O 1
ATOM 2562 N N . SER B 1 138 ? 21.177 37.352 67.698 1.00 29.37 138 SER B N 1
ATOM 2563 C CA . SER B 1 138 ? 22.326 36.790 66.997 1.00 31.26 138 SER B CA 1
ATOM 2564 C C . SER B 1 138 ? 22.164 35.288 66.788 1.00 33.79 138 SER B C 1
ATOM 2565 O O . SER B 1 138 ? 22.662 34.731 65.810 1.00 34.94 138 SER B O 1
ATOM 2568 N N . THR B 1 139 ? 21.465 34.639 67.714 1.00 36.24 139 THR B N 1
ATOM 2569 C CA . THR B 1 139 ? 21.362 33.185 67.716 1.00 37.37 139 THR B CA 1
ATOM 2570 C C . THR B 1 139 ? 20.728 32.674 66.427 1.00 38.40 139 THR B C 1
ATOM 2571 O O . THR B 1 139 ? 20.923 31.522 66.042 1.00 38.61 139 THR B O 1
ATOM 2575 N N . ALA B 1 140 ? 19.969 33.541 65.764 1.00 39.10 140 ALA B N 1
ATOM 2576 C CA . ALA B 1 140 ? 19.012 33.104 64.754 1.00 39.00 140 ALA B CA 1
ATOM 2577 C C . ALA B 1 140 ? 17.932 32.217 65.364 1.00 39.57 140 ALA B C 1
ATOM 2578 O O . ALA B 1 140 ? 17.854 32.068 66.584 1.00 40.84 140 ALA B O 1
ATOM 2580 N N . GLY B 1 141 ? 17.101 31.631 64.509 1.00 38.65 141 GLY B N 1
ATOM 2581 C CA . GLY B 1 141 ? 15.686 31.489 64.795 1.00 37.73 141 GLY B CA 1
ATOM 2582 C C . GLY B 1 141 ? 15.048 32.795 65.226 1.00 36.88 141 GLY B C 1
ATOM 2583 O O . GLY B 1 141 ? 13.919 33.103 64.841 1.00 37.31 141 GLY B O 1
ATOM 2584 N N . ILE B 1 142 ? 15.774 33.566 66.029 1.00 35.23 142 ILE B N 1
ATOM 2585 C CA . ILE B 1 142 ? 15.194 34.711 66.722 1.00 34.65 142 ILE B CA 1
ATOM 2586 C C . ILE B 1 142 ? 15.404 35.998 65.933 1.00 33.42 142 ILE B C 1
ATOM 2587 O O . ILE B 1 142 ? 16.137 36.019 64.943 1.00 34.37 142 ILE B O 1
ATOM 2592 N N . THR B 1 143 ? 14.757 37.071 66.377 1.00 32.02 143 THR B N 1
ATOM 2593 C CA . THR B 1 143 ? 14.648 38.285 65.576 1.00 30.72 143 THR B CA 1
ATOM 2594 C C . THR B 1 143 ? 14.697 39.531 66.454 1.00 28.66 143 THR B C 1
ATOM 2595 O O . THR B 1 143 ? 13.985 39.627 67.454 1.00 28.23 143 THR B O 1
ATOM 2599 N N . LEU B 1 144 ? 15.543 40.483 66.074 1.00 26.66 144 LEU B N 1
ATOM 2600 C CA . LEU B 1 144 ? 15.766 41.672 66.878 1.00 24.33 144 LEU B CA 1
ATOM 2601 C C . LEU B 1 144 ? 14.463 42.305 67.326 1.00 23.14 144 LEU B C 1
ATOM 2602 O O . LEU B 1 144 ? 13.756 42.867 66.521 1.00 20.58 144 LEU B O 1
ATOM 2607 N N . GLY B 1 145 ? 14.202 42.282 68.638 1.00 23.02 145 GLY B N 1
ATOM 2608 C CA . GLY B 1 145 ? 13.078 43.027 69.223 1.00 22.14 145 GLY B CA 1
ATOM 2609 C C . GLY B 1 145 ? 11.833 42.183 69.478 1.00 22.28 145 GLY B C 1
ATOM 2610 O O . GLY B 1 145 ? 10.753 42.715 69.792 1.00 23.66 145 GLY B O 1
ATOM 2611 N N . ASP B 1 146 ? 11.959 40.876 69.315 1.00 21.12 146 ASP B N 1
ATOM 2612 C CA . ASP B 1 146 ? 10.846 39.961 69.562 1.00 20.90 146 ASP B CA 1
ATOM 2613 C C . ASP B 1 146 ? 10.995 39.302 70.938 1.00 18.52 146 ASP B C 1
ATOM 2614 O O . ASP B 1 146 ? 12.092 39.188 71.480 1.00 18.10 146 ASP B O 1
ATOM 2619 N N . PRO B 1 147 ? 9.875 38.837 71.481 1.00 16.97 147 PRO B N 1
ATOM 2620 C CA . PRO B 1 147 ? 9.830 38.083 72.728 1.00 16.01 147 PRO B CA 1
ATOM 2621 C C . PRO B 1 147 ? 10.454 36.690 72.568 1.00 15.64 147 PRO B C 1
ATOM 2622 O O . PRO B 1 147 ? 10.564 36.159 71.460 1.00 15.38 147 PRO B O 1
ATOM 2626 N N . MET B 1 148 ? 10.952 36.163 73.672 1.00 15.22 148 MET B N 1
ATOM 2627 C CA . MET B 1 148 ? 11.606 34.911 73.706 1.00 14.90 148 MET B CA 1
ATOM 2628 C C . MET B 1 148 ? 11.582 34.519 75.159 1.00 14.94 148 MET B C 1
ATOM 2629 O O . MET B 1 148 ? 11.809 35.352 76.042 1.00 15.34 148 MET B O 1
ATOM 2634 N N . ALA B 1 149 ? 11.334 33.236 75.382 1.00 15.01 149 ALA B N 1
ATOM 2635 C CA . ALA B 1 149 ? 11.389 32.605 76.681 1.00 15.06 149 ALA B CA 1
ATOM 2636 C C . ALA B 1 149 ? 12.683 31.838 76.756 1.00 14.88 149 ALA B C 1
ATOM 2637 O O . ALA B 1 149 ? 13.129 31.280 75.768 1.00 14.86 149 ALA B O 1
ATOM 2639 N N . TYR B 1 150 ? 13.272 31.808 77.943 1.00 14.54 150 TYR B N 1
ATOM 2640 C CA . TYR B 1 150 ? 14.610 31.353 78.099 1.00 14.32 150 TYR B CA 1
ATOM 2641 C C . TYR B 1 150 ? 14.602 30.284 79.187 1.00 14.79 150 TYR B C 1
ATOM 2642 O O . TYR B 1 150 ? 14.571 30.582 80.420 1.00 17.53 150 TYR B O 1
ATOM 2651 N N . LEU B 1 151 ? 14.594 29.027 78.765 1.00 13.17 151 LEU B N 1
ATOM 2652 C CA . LEU B 1 151 ? 14.339 27.952 79.702 1.00 12.58 151 LEU B CA 1
ATOM 2653 C C . LEU B 1 151 ? 15.601 27.152 79.961 1.00 11.25 151 LEU B C 1
ATOM 2654 O O . LEU B 1 151 ? 16.246 26.745 79.048 1.00 12.60 151 LEU B O 1
ATOM 2659 N N . VAL B 1 152 ? 15.900 26.907 81.231 1.00 10.45 152 VAL B N 1
ATOM 2660 C CA . VAL B 1 152 ? 17.076 26.162 81.651 1.00 10.66 152 VAL B CA 1
ATOM 2661 C C . VAL B 1 152 ? 16.880 25.325 82.909 1.00 9.95 152 VAL B C 1
ATOM 2662 O O . VAL B 1 152 ? 16.377 25.815 83.919 1.00 10.52 152 VAL B O 1
ATOM 2666 N N . ALA B 1 153 ? 17.239 24.059 82.858 1.00 9.61 153 ALA B N 1
ATOM 2667 C CA . ALA B 1 153 ? 16.960 23.172 84.001 1.00 10.15 153 ALA B CA 1
ATOM 2668 C C . ALA B 1 153 ? 17.865 21.947 83.904 1.00 9.69 153 ALA B C 1
ATOM 2669 O O . ALA B 1 153 ? 18.542 21.808 82.939 1.00 7.94 153 ALA B O 1
ATOM 2671 N N . PRO B 1 154 ? 17.881 21.054 84.890 1.00 11.28 154 PRO B N 1
ATOM 2672 C CA . PRO B 1 154 ? 18.861 19.962 84.566 1.00 11.74 154 PRO B CA 1
ATOM 2673 C C . PRO B 1 154 ? 18.315 18.981 83.497 1.00 11.97 154 PRO B C 1
ATOM 2674 O O . PRO B 1 154 ? 17.120 19.041 83.163 1.00 11.94 154 PRO B O 1
ATOM 2678 N N . PRO B 1 155 ? 19.181 18.119 82.919 1.00 11.34 155 PRO B N 1
ATOM 2679 C CA . PRO B 1 155 ? 18.732 17.547 81.652 1.00 11.03 155 PRO B CA 1
ATOM 2680 C C . PRO B 1 155 ? 17.362 16.910 81.731 1.00 11.09 155 PRO B C 1
ATOM 2681 O O . PRO B 1 155 ? 16.572 17.039 80.817 1.00 10.01 155 PRO B O 1
ATOM 2685 N N . LEU B 1 156 ? 17.024 16.204 82.794 1.00 11.11 156 LEU B N 1
ATOM 2686 C CA . LEU B 1 156 ? 15.767 15.511 82.696 1.00 11.21 156 LEU B CA 1
ATOM 2687 C C . LEU B 1 156 ? 14.550 16.446 82.845 1.00 11.73 156 LEU B C 1
ATOM 2688 O O . LEU B 1 156 ? 13.583 16.433 82.047 1.00 12.77 156 LEU B O 1
ATOM 2693 N N . GLU B 1 157 ? 14.572 17.251 83.864 1.00 10.67 157 GLU B N 1
ATOM 2694 C CA . GLU B 1 157 ? 13.568 18.233 84.000 1.00 10.91 157 GLU B CA 1
ATOM 2695 C C . GLU B 1 157 ? 13.403 19.123 82.738 1.00 11.61 157 GLU B C 1
ATOM 2696 O O . GLU B 1 157 ? 12.292 19.503 82.337 1.00 10.98 157 GLU B O 1
ATOM 2702 N N . ALA B 1 158 ? 14.514 19.533 82.149 1.00 12.10 158 ALA B N 1
ATOM 2703 C CA . ALA B 1 158 ? 14.400 20.480 81.076 1.00 12.81 158 ALA B CA 1
ATOM 2704 C C . ALA B 1 158 ? 13.728 19.821 79.910 1.00 13.59 158 ALA B C 1
ATOM 2705 O O . ALA B 1 158 ? 12.998 20.495 79.172 1.00 15.01 158 ALA B O 1
ATOM 2707 N N . THR B 1 159 ? 13.961 18.524 79.735 1.00 13.82 159 THR B N 1
ATOM 2708 C CA . THR B 1 159 ? 13.394 17.800 78.608 1.00 13.63 159 THR B CA 1
ATOM 2709 C C . THR B 1 159 ? 11.868 17.685 78.771 1.00 13.31 159 THR B C 1
ATOM 2710 O O . THR B 1 159 ? 11.090 17.940 77.827 1.00 12.42 159 THR B O 1
ATOM 2714 N N . TYR B 1 160 ? 11.466 17.318 79.983 1.00 12.06 160 TYR B N 1
ATOM 2715 C CA . TYR B 1 160 ? 10.065 17.183 80.344 1.00 11.76 160 TYR B CA 1
ATOM 2716 C C . TYR B 1 160 ? 9.404 18.530 80.450 1.00 10.80 160 TYR B C 1
ATOM 2717 O O . TYR B 1 160 ? 8.297 18.678 80.035 1.00 11.24 160 TYR B O 1
ATOM 2726 N N . GLY B 1 161 ? 10.122 19.532 80.952 1.00 11.13 161 GLY B N 1
ATOM 2727 C CA . GLY B 1 161 ? 9.612 20.901 80.947 1.00 11.06 161 GLY B CA 1
ATOM 2728 C C . GLY B 1 161 ? 9.370 21.477 79.553 1.00 11.02 161 GLY B C 1
ATOM 2729 O O . GLY B 1 161 ? 8.437 22.187 79.336 1.00 10.39 161 GLY B O 1
ATOM 2730 N N . ILE B 1 162 ? 10.222 21.165 78.587 1.00 12.56 162 ILE B N 1
ATOM 2731 C CA . ILE B 1 162 ? 10.107 21.805 77.264 1.00 12.02 162 ILE B CA 1
ATOM 2732 C C . ILE B 1 162 ? 8.911 21.229 76.498 1.00 12.60 162 ILE B C 1
ATOM 2733 O O . ILE B 1 162 ? 8.170 21.932 75.860 1.00 15.29 162 ILE B O 1
ATOM 2738 N N . ASP B 1 163 ? 8.712 19.936 76.582 1.00 12.51 163 ASP B N 1
ATOM 2739 C CA . ASP B 1 163 ? 7.534 19.335 76.082 1.00 11.65 163 ASP B CA 1
ATOM 2740 C C . ASP B 1 163 ? 6.287 19.940 76.728 1.00 11.29 163 ASP B C 1
ATOM 2741 O O . ASP B 1 163 ? 5.330 20.209 76.028 1.00 7.93 163 ASP B O 1
ATOM 2746 N N . ALA B 1 164 ? 6.259 20.084 78.075 1.00 10.65 164 ALA B N 1
ATOM 2747 C CA . ALA B 1 164 ? 5.062 20.647 78.712 1.00 10.69 164 ALA B CA 1
ATOM 2748 C C . ALA B 1 164 ? 4.880 22.107 78.340 1.00 10.81 164 ALA B C 1
ATOM 2749 O O . ALA B 1 164 ? 3.752 22.598 78.128 1.00 12.00 164 ALA B O 1
ATOM 2751 N N . ALA B 1 165 ? 5.968 22.836 78.208 1.00 11.35 165 ALA B N 1
ATOM 2752 C CA . ALA B 1 165 ? 5.845 24.220 77.790 1.00 12.10 165 ALA B CA 1
ATOM 2753 C C . ALA B 1 165 ? 5.122 24.306 76.437 1.00 13.62 165 ALA B C 1
ATOM 2754 O O . ALA B 1 165 ? 4.195 25.136 76.230 1.00 13.40 165 ALA B O 1
ATOM 2756 N N . LEU B 1 166 ? 5.507 23.417 75.527 1.00 14.06 166 LEU B N 1
ATOM 2757 C CA . LEU B 1 166 ? 4.933 23.452 74.167 1.00 15.28 166 LEU B CA 1
ATOM 2758 C C . LEU B 1 166 ? 3.477 23.042 74.096 1.00 16.18 166 LEU B C 1
ATOM 2759 O O . LEU B 1 166 ? 2.700 23.558 73.283 1.00 16.38 166 LEU B O 1
ATOM 2764 N N . LYS B 1 167 ? 3.095 22.123 74.966 1.00 17.59 167 LYS B N 1
ATOM 2765 C CA . LYS B 1 167 ? 1.709 21.650 74.960 1.00 17.62 167 LYS B CA 1
ATOM 2766 C C . LYS B 1 167 ? 0.828 22.711 75.553 1.00 17.72 167 LYS B C 1
ATOM 2767 O O . LYS B 1 167 ? -0.385 22.688 75.382 1.00 18.49 167 LYS B O 1
ATOM 2773 N N . SER B 1 168 ? 1.437 23.676 76.226 1.00 17.72 168 SER B N 1
ATOM 2774 C CA . SER B 1 168 ? 0.654 24.593 77.009 1.00 17.60 168 SER B CA 1
ATOM 2775 C C . SER B 1 168 ? 0.751 26.024 76.503 1.00 18.23 168 SER B C 1
ATOM 2776 O O . SER B 1 168 ? 0.351 26.955 77.204 1.00 18.76 168 SER B O 1
ATOM 2779 N N . ALA B 1 169 ? 1.219 26.220 75.268 1.00 18.51 169 ALA B N 1
ATOM 2780 C CA . ALA B 1 169 ? 1.097 27.531 74.654 1.00 19.41 169 ALA B CA 1
ATOM 2781 C C . ALA B 1 169 ? 1.494 27.561 73.175 1.00 21.27 169 ALA B C 1
ATOM 2782 O O . ALA B 1 169 ? 2.083 26.633 72.672 1.00 21.28 169 ALA B O 1
ATOM 2784 N N . ASP B 1 170 ? 1.094 28.611 72.459 1.00 23.28 170 ASP B N 1
ATOM 2785 C CA . ASP B 1 170 ? 1.412 28.681 71.018 1.00 24.60 170 ASP B CA 1
ATOM 2786 C C . ASP B 1 170 ? 2.729 29.355 70.868 1.00 25.11 170 ASP B C 1
ATOM 2787 O O . ASP B 1 170 ? 2.847 30.568 70.744 1.00 26.28 170 ASP B O 1
ATOM 2792 N N . VAL B 1 171 ? 3.758 28.541 70.921 1.00 25.36 171 VAL B N 1
ATOM 2793 C CA . VAL B 1 171 ? 5.064 29.073 70.967 1.00 24.96 171 VAL B CA 1
ATOM 2794 C C . VAL B 1 171 ? 5.786 28.094 70.161 1.00 24.22 171 VAL B C 1
ATOM 2795 O O . VAL B 1 171 ? 5.324 26.981 69.976 1.00 24.41 171 VAL B O 1
ATOM 2799 N N . GLN B 1 172 ? 6.929 28.535 69.689 1.00 24.07 172 GLN B N 1
ATOM 2800 C CA . GLN B 1 172 ? 7.752 27.770 68.808 1.00 23.66 172 GLN B CA 1
ATOM 2801 C C . GLN B 1 172 ? 9.048 27.503 69.524 1.00 21.90 172 GLN B C 1
ATOM 2802 O O . GLN B 1 172 ? 9.489 28.332 70.307 1.00 19.89 172 GLN B O 1
ATOM 2808 N N . LEU B 1 173 ? 9.644 26.351 69.230 1.00 20.87 173 LEU B N 1
ATOM 2809 C CA . LEU B 1 173 ? 10.968 25.998 69.734 1.00 20.20 173 LEU B CA 1
ATOM 2810 C C . LEU B 1 173 ? 12.011 26.534 68.777 1.00 19.23 173 LEU B C 1
ATOM 2811 O O . LEU B 1 173 ? 12.170 25.998 67.683 1.00 19.58 173 LEU B O 1
ATOM 2816 N N . ALA B 1 174 ? 12.750 27.557 69.192 1.00 17.61 174 ALA B N 1
ATOM 2817 C CA . ALA B 1 174 ? 13.817 28.132 68.360 1.00 16.28 174 ALA B CA 1
ATOM 2818 C C . ALA B 1 174 ? 15.182 27.516 68.600 1.00 16.26 174 ALA B C 1
ATOM 2819 O O . ALA B 1 174 ? 15.888 27.203 67.660 1.00 16.44 174 ALA B O 1
ATOM 2821 N N . THR B 1 175 ? 15.589 27.358 69.854 1.00 16.21 175 THR B N 1
ATOM 2822 C CA . THR B 1 175 ? 16.868 26.768 70.078 1.00 16.30 175 THR B CA 1
ATOM 2823 C C . THR B 1 175 ? 16.693 25.623 71.039 1.00 16.75 175 THR B C 1
ATOM 2824 O O . THR B 1 175 ? 15.848 25.644 71.913 1.00 18.79 175 THR B O 1
ATOM 2828 N N . TYR B 1 176 ? 17.459 24.580 70.860 1.00 16.61 176 TYR B N 1
ATOM 2829 C CA . TYR B 1 176 ? 17.401 23.532 71.842 1.00 17.24 176 TYR B CA 1
ATOM 2830 C C . TYR B 1 176 ? 18.781 22.995 72.061 1.00 18.05 176 TYR B C 1
ATOM 2831 O O . TYR B 1 176 ? 19.359 22.450 71.149 1.00 18.73 176 TYR B O 1
ATOM 2840 N N . VAL B 1 177 ? 19.283 23.147 73.286 1.00 19.62 177 VAL B N 1
ATOM 2841 C CA . VAL B 1 177 ? 20.599 22.584 73.701 1.00 20.74 177 VAL B CA 1
ATOM 2842 C C . VAL B 1 177 ? 20.447 21.342 74.583 1.00 21.89 177 VAL B C 1
ATOM 2843 O O . VAL B 1 177 ? 20.270 21.444 75.811 1.00 22.43 177 VAL B O 1
ATOM 2847 N N . PRO B 1 178 ? 20.577 20.164 73.973 1.00 22.48 178 PRO B N 1
ATOM 2848 C CA . PRO B 1 178 ? 20.581 18.931 74.777 1.00 22.40 178 PRO B CA 1
ATOM 2849 C C . PRO B 1 178 ? 21.715 18.897 75.832 1.00 22.83 178 PRO B C 1
ATOM 2850 O O . PRO B 1 178 ? 22.818 19.409 75.619 1.00 21.24 178 PRO B O 1
ATOM 2854 N N . PRO B 1 179 ? 21.391 18.282 76.971 1.00 23.76 179 PRO B N 1
ATOM 2855 C CA . PRO B 1 179 ? 21.796 18.283 78.378 1.00 23.85 179 PRO B CA 1
ATOM 2856 C C . PRO B 1 179 ? 23.240 18.586 78.746 1.00 24.73 179 PRO B C 1
ATOM 2857 O O . PRO B 1 179 ? 23.466 19.419 79.670 1.00 25.45 179 PRO B O 1
ATOM 2861 N N . PRO B 1 180 ? 24.233 17.950 78.068 1.00 23.48 180 PRO B N 1
ATOM 2862 C CA . PRO B 1 180 ? 25.488 18.464 78.529 1.00 22.10 180 PRO B CA 1
ATOM 2863 C C . PRO B 1 180 ? 25.786 19.815 77.871 1.00 21.50 180 PRO B C 1
ATOM 2864 O O . PRO B 1 180 ? 26.537 19.895 76.890 1.00 21.62 180 PRO B O 1
ATOM 2868 N N . SER B 1 181 ? 25.218 20.884 78.428 1.00 20.41 181 SER B N 1
ATOM 2869 C CA . SER B 1 181 ? 25.839 22.206 78.266 1.00 18.92 181 SER B CA 1
ATOM 2870 C C . SER B 1 181 ? 27.123 22.082 79.018 1.00 17.08 181 SER B C 1
ATOM 2871 O O . SER B 1 181 ? 27.309 21.094 79.733 1.00 13.89 181 SER B O 1
ATOM 2874 N N . GLU B 1 182 ? 27.993 23.088 78.891 1.00 15.38 182 GLU B N 1
ATOM 2875 C CA . GLU B 1 182 ? 29.236 23.070 79.634 1.00 15.61 182 GLU B CA 1
ATOM 2876 C C . GLU B 1 182 ? 28.868 22.970 81.117 1.00 15.02 182 GLU B C 1
ATOM 2877 O O . GLU B 1 182 ? 29.458 22.248 81.875 1.00 14.92 182 GLU B O 1
ATOM 2883 N N . THR B 1 183 ? 27.867 23.726 81.505 1.00 15.24 183 THR B N 1
ATOM 2884 C CA . THR B 1 183 ? 27.469 23.878 82.886 1.00 15.78 183 THR B CA 1
ATOM 2885 C C . THR B 1 183 ? 26.708 22.667 83.450 1.00 15.87 183 THR B C 1
ATOM 2886 O O . THR B 1 183 ? 26.447 22.623 84.663 1.00 17.52 183 THR B O 1
ATOM 2890 N N . ASN B 1 184 ? 26.384 21.694 82.582 1.00 15.92 184 ASN B N 1
ATOM 2891 C CA . ASN B 1 184 ? 25.619 20.440 82.895 1.00 15.44 184 ASN B CA 1
ATOM 2892 C C . ASN B 1 184 ? 24.114 20.614 82.975 1.00 15.69 184 ASN B C 1
ATOM 2893 O O . ASN B 1 184 ? 23.365 19.829 83.649 1.00 14.72 184 ASN B O 1
ATOM 2898 N N . TYR B 1 185 ? 23.646 21.653 82.310 1.00 15.72 185 TYR B N 1
ATOM 2899 C CA . TYR B 1 185 ? 22.241 21.945 82.288 1.00 16.40 185 TYR B CA 1
ATOM 2900 C C . TYR B 1 185 ? 21.689 21.617 80.873 1.00 17.53 185 TYR B C 1
ATOM 2901 O O . TYR B 1 185 ? 22.409 21.152 79.970 1.00 17.96 185 TYR B O 1
ATOM 2910 N N . SER B 1 186 ? 20.401 21.805 80.684 1.00 17.43 186 SER B N 1
ATOM 2911 C CA . SER B 1 186 ? 19.851 21.781 79.357 1.00 17.17 186 SER B CA 1
ATOM 2912 C C . SER B 1 186 ? 18.998 23.057 79.186 1.00 17.39 186 SER B C 1
ATOM 2913 O O . SER B 1 186 ? 18.470 23.627 80.199 1.00 15.26 186 SER B O 1
ATOM 2916 N N . ALA B 1 187 ? 18.835 23.497 77.932 1.00 16.44 187 ALA B N 1
ATOM 2917 C CA . ALA B 1 187 ? 18.262 24.835 77.657 1.00 17.03 187 ALA B CA 1
ATOM 2918 C C . ALA B 1 187 ? 17.420 24.915 76.365 1.00 17.09 187 ALA B C 1
ATOM 2919 O O . ALA B 1 187 ? 17.647 24.166 75.394 1.00 17.17 187 ALA B O 1
ATOM 2921 N N . ALA B 1 188 ? 16.488 25.855 76.369 1.00 16.53 188 ALA B N 1
ATOM 2922 C CA . ALA B 1 188 ? 15.663 26.143 75.211 1.00 16.61 188 ALA B CA 1
ATOM 2923 C C . ALA B 1 188 ? 15.138 27.602 75.137 1.00 16.67 188 ALA B C 1
ATOM 2924 O O . ALA B 1 188 ? 14.673 28.203 76.143 1.00 14.70 188 ALA B O 1
ATOM 2926 N N . PHE B 1 189 ? 15.152 28.128 73.909 1.00 16.57 189 PHE B N 1
ATOM 2927 C CA . PHE B 1 189 ? 14.491 29.396 73.581 1.00 16.67 189 PHE B CA 1
ATOM 2928 C C . PHE B 1 189 ? 13.242 29.130 72.764 1.00 17.84 189 PHE B C 1
ATOM 2929 O O . PHE B 1 189 ? 13.286 28.421 71.736 1.00 18.75 189 PHE B O 1
ATOM 2937 N N . LEU B 1 190 ? 12.131 29.702 73.201 1.00 18.28 190 LEU B N 1
ATOM 2938 C CA . LEU B 1 190 ? 10.885 29.578 72.451 1.00 19.47 190 LEU B CA 1
ATOM 2939 C C . LEU B 1 190 ? 10.310 30.954 72.225 1.00 20.42 190 LEU B C 1
ATOM 2940 O O . LEU B 1 190 ? 10.387 31.807 73.109 1.00 19.40 190 LEU B O 1
ATOM 2945 N N . THR B 1 191 ? 9.699 31.125 71.062 1.00 21.29 191 THR B N 1
ATOM 2946 C CA . THR B 1 191 ? 9.115 32.366 70.676 1.00 22.43 191 THR B CA 1
ATOM 2947 C C . THR B 1 191 ? 7.602 32.320 70.825 1.00 22.65 191 THR B C 1
ATOM 2948 O O . THR B 1 191 ? 6.943 31.249 70.778 1.00 21.34 191 THR B O 1
ATOM 2952 N N . GLY B 1 192 ? 7.047 33.511 70.997 1.00 23.78 192 GLY B N 1
ATOM 2953 C CA . GLY B 1 192 ? 5.623 33.651 71.155 1.00 24.29 192 GLY B CA 1
ATOM 2954 C C . GLY B 1 192 ? 5.348 35.054 71.574 1.00 25.19 192 GLY B C 1
ATOM 2955 O O . GLY B 1 19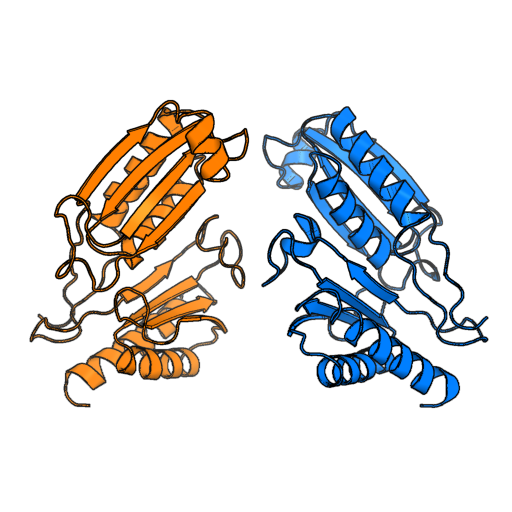2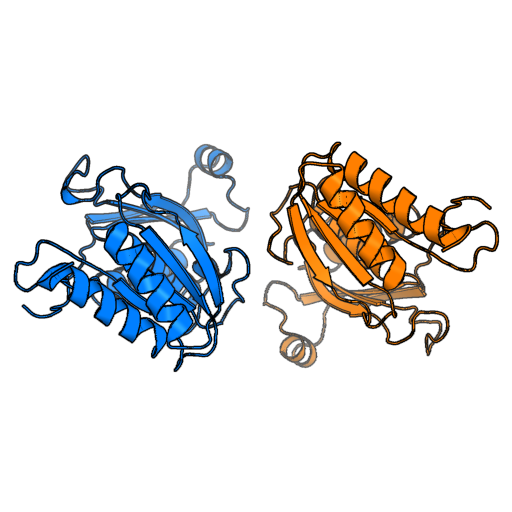 ? 6.267 35.874 71.676 1.00 24.84 192 GLY B O 1
ATOM 2956 N N . SER B 1 193 ? 4.070 35.328 71.755 1.00 26.01 193 SER B N 1
ATOM 2957 C CA . SER B 1 193 ? 3.603 36.506 72.444 1.00 27.16 193 SER B CA 1
ATOM 2958 C C . SER B 1 193 ? 4.259 36.617 73.818 1.00 28.02 193 SER B C 1
ATOM 2959 O O . SER B 1 193 ? 4.685 35.619 74.415 1.00 27.59 193 SER B O 1
ATOM 2962 N N . GLN B 1 194 ? 4.283 37.825 74.355 1.00 29.22 194 GLN B N 1
ATOM 2963 C CA . GLN B 1 194 ? 4.954 38.072 75.626 1.00 30.51 194 GLN B CA 1
ATOM 2964 C C . GLN B 1 194 ? 4.164 37.525 76.835 1.00 31.03 194 GLN B C 1
ATOM 2965 O O . GLN B 1 194 ? 4.662 37.548 77.968 1.00 32.17 194 GLN B O 1
ATOM 2971 N N . ALA B 1 195 ? 2.945 37.019 76.608 1.00 31.11 195 ALA B N 1
ATOM 2972 C CA . ALA B 1 195 ? 2.142 36.444 77.707 1.00 30.80 195 ALA B CA 1
ATOM 2973 C C . ALA B 1 195 ? 1.924 34.940 77.515 1.00 30.28 195 ALA B C 1
ATOM 2974 O O . ALA B 1 195 ? 1.616 34.227 78.462 1.00 30.53 195 ALA B O 1
ATOM 2976 N N . ALA B 1 196 ? 2.091 34.471 76.283 1.00 29.36 196 ALA B N 1
ATOM 2977 C CA . ALA B 1 196 ? 2.169 33.055 75.987 1.00 28.15 196 ALA B CA 1
ATOM 2978 C C . ALA B 1 196 ? 3.564 32.491 76.311 1.00 27.76 196 ALA B C 1
ATOM 2979 O O . ALA B 1 196 ? 3.728 31.285 76.461 1.00 27.42 196 ALA B O 1
ATOM 2981 N N . CYS B 1 197 ? 4.579 33.352 76.398 1.00 28.09 197 CYS B N 1
ATOM 2982 C CA . CYS B 1 197 ? 5.929 32.903 76.779 1.00 28.22 197 CYS B CA 1
ATOM 2983 C C . CYS B 1 197 ? 5.937 32.876 78.311 1.00 27.58 197 CYS B C 1
ATOM 2984 O O . CYS B 1 197 ? 6.904 32.495 79.009 1.00 27.14 197 CYS B O 1
ATOM 2987 N N . LYS B 1 198 ? 4.766 33.246 78.806 1.00 26.51 198 LYS B N 1
ATOM 2988 C CA . LYS B 1 198 ? 4.508 33.332 80.205 1.00 25.75 198 LYS B CA 1
ATOM 2989 C C . LYS B 1 198 ? 3.679 32.108 80.557 1.00 24.09 198 LYS B C 1
ATOM 2990 O O . LYS B 1 198 ? 3.668 31.631 81.695 1.00 23.96 198 LYS B O 1
ATOM 2996 N N . ALA B 1 199 ? 2.965 31.592 79.572 1.00 22.13 199 ALA B N 1
ATOM 2997 C CA . ALA B 1 199 ? 2.262 30.337 79.807 1.00 21.00 199 ALA B CA 1
ATOM 2998 C C . ALA B 1 199 ? 3.389 29.299 79.737 1.00 19.60 199 ALA B C 1
ATOM 2999 O O . ALA B 1 199 ? 3.633 28.530 80.656 1.00 19.66 199 ALA B O 1
ATOM 3001 N N . ALA B 1 200 ? 4.172 29.357 78.677 1.00 18.03 200 ALA B N 1
ATOM 3002 C CA . ALA B 1 200 ? 5.286 28.451 78.595 1.00 16.10 200 ALA B CA 1
ATOM 3003 C C . ALA B 1 200 ? 6.125 28.470 79.902 1.00 15.97 200 ALA B C 1
ATOM 3004 O O . ALA B 1 200 ? 6.572 27.412 80.360 1.00 15.64 200 ALA B O 1
ATOM 3006 N N . CYS B 1 201 ? 6.436 29.657 80.421 1.00 15.44 201 CYS B N 1
ATOM 3007 C CA . CYS B 1 201 ? 7.350 29.755 81.553 1.00 15.03 201 CYS B CA 1
ATOM 3008 C C . CYS B 1 201 ? 6.644 28.962 82.627 1.00 15.99 201 CYS B C 1
ATOM 3009 O O . CYS B 1 201 ? 7.246 28.092 83.235 1.00 16.94 201 CYS B O 1
ATOM 3012 N N . ASN B 1 202 ? 5.336 29.179 82.767 1.00 16.94 202 ASN B N 1
ATOM 3013 C CA . ASN B 1 202 ? 4.517 28.526 83.812 1.00 18.08 202 ASN B CA 1
ATOM 3014 C C . ASN B 1 202 ? 4.464 27.021 83.686 1.00 16.96 202 ASN B C 1
ATOM 3015 O O . ASN B 1 202 ? 4.734 26.303 84.623 1.00 17.79 202 ASN B O 1
ATOM 3020 N N . ALA B 1 203 ? 4.097 26.526 82.518 1.00 16.21 203 ALA B N 1
ATOM 3021 C CA . ALA B 1 203 ? 4.153 25.084 82.270 1.00 15.31 203 ALA B CA 1
ATOM 3022 C C . ALA B 1 203 ? 5.564 24.507 82.573 1.00 14.81 203 ALA B C 1
ATOM 3023 O O . ALA B 1 203 ? 5.714 23.494 83.270 1.00 14.82 203 ALA B O 1
ATOM 3025 N N . PHE B 1 204 ? 6.591 25.153 82.020 1.00 14.64 204 PHE B N 1
ATOM 3026 C CA . PHE B 1 204 ? 7.979 24.748 82.260 1.00 13.02 204 PHE B CA 1
ATOM 3027 C C . PHE B 1 204 ? 8.186 24.655 83.750 1.00 13.66 204 PHE B C 1
ATOM 3028 O O . PHE B 1 204 ? 8.556 23.638 84.235 1.00 14.36 204 PHE B O 1
ATOM 3036 N N . THR B 1 205 ? 8.015 25.741 84.475 1.00 14.49 205 THR B N 1
ATOM 3037 C CA . THR B 1 205 ? 8.405 25.739 85.864 1.00 15.32 205 THR B CA 1
ATOM 3038 C C . THR B 1 205 ? 7.576 24.724 86.651 1.00 16.00 205 THR B C 1
ATOM 3039 O O . THR B 1 205 ? 8.004 24.264 87.688 1.00 18.04 205 THR B O 1
ATOM 3043 N N . ASP B 1 206 ? 6.437 24.299 86.128 1.00 16.45 206 ASP B N 1
ATOM 3044 C CA . ASP B 1 206 ? 5.615 23.340 86.840 1.00 16.72 206 ASP B CA 1
ATOM 3045 C C . ASP B 1 206 ? 6.205 21.932 86.672 1.00 17.10 206 ASP B C 1
ATOM 3046 O O . ASP B 1 206 ? 6.301 21.147 87.644 1.00 16.56 206 ASP B O 1
ATOM 3051 N N . ALA B 1 207 ? 6.641 21.636 85.446 1.00 15.59 207 ALA B N 1
ATOM 3052 C CA . ALA B 1 207 ? 7.240 20.351 85.143 1.00 13.96 207 ALA B CA 1
ATOM 3053 C C . ALA B 1 207 ? 8.511 20.144 85.881 1.00 12.87 207 ALA B C 1
ATOM 3054 O O . ALA B 1 207 ? 8.853 19.027 86.123 1.00 13.62 207 ALA B O 1
ATOM 3056 N N . VAL B 1 208 ? 9.266 21.203 86.174 1.00 12.63 208 VAL B N 1
ATOM 3057 C CA . VAL B 1 208 ? 10.521 21.050 86.898 1.00 11.94 208 VAL B CA 1
ATOM 3058 C C . VAL B 1 208 ? 10.320 20.828 88.418 1.00 12.45 208 VAL B C 1
ATOM 3059 O O . VAL B 1 208 ? 11.059 20.047 89.032 1.00 13.39 208 VAL B O 1
ATOM 3063 N N . LEU B 1 209 ? 9.330 21.478 89.017 1.00 13.70 209 LEU B N 1
ATOM 3064 C CA . LEU B 1 209 ? 8.932 21.227 90.433 1.00 15.11 209 LEU B CA 1
ATOM 3065 C C . LEU B 1 209 ? 8.250 19.849 90.607 1.00 16.79 209 LEU B C 1
ATOM 3066 O O . LEU B 1 209 ? 8.577 19.061 91.498 1.00 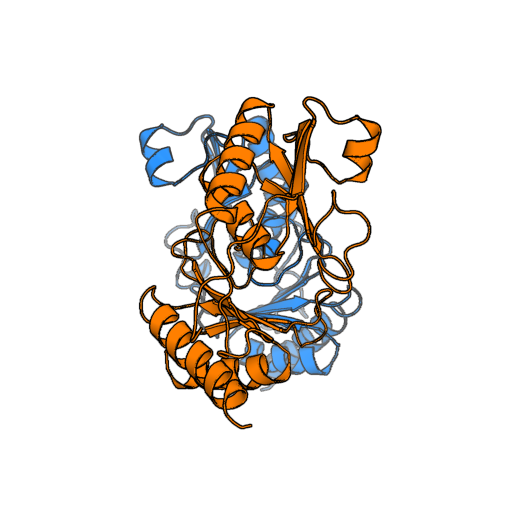17.68 209 LEU B O 1
ATOM 3071 N N . GLU B 1 210 ? 7.336 19.480 89.749 1.00 19.00 210 GLU B N 1
ATOM 3072 C CA . GLU B 1 210 ? 6.853 18.105 89.879 1.00 21.03 210 GLU B CA 1
ATOM 3073 C C . GLU B 1 210 ? 8.038 17.163 90.080 1.00 21.68 210 GLU B C 1
ATOM 3074 O O . GLU B 1 210 ? 8.081 16.399 91.034 1.00 23.51 210 GLU B O 1
ATOM 3080 N N . ILE B 1 211 ? 8.980 17.168 89.153 1.00 22.84 211 ILE B N 1
ATOM 3081 C CA . ILE B 1 211 ? 10.163 16.288 89.274 1.00 22.99 211 ILE B CA 1
ATOM 3082 C C . ILE B 1 211 ? 10.832 16.480 90.635 1.00 23.90 211 ILE B C 1
ATOM 3083 O O . ILE B 1 211 ? 11.244 15.522 91.281 1.00 24.43 211 ILE B O 1
ATOM 3088 N N . ALA B 1 212 ? 10.930 17.727 91.075 1.00 25.35 212 ALA B N 1
ATOM 3089 C CA . ALA B 1 212 ? 11.593 18.066 92.338 1.00 26.02 212 ALA B CA 1
ATOM 3090 C C . ALA B 1 212 ? 10.925 17.458 93.569 1.00 27.35 212 ALA B C 1
ATOM 3091 O O . ALA B 1 212 ? 11.619 17.056 94.526 1.00 28.60 212 ALA B O 1
ATOM 3093 N N . ARG B 1 213 ? 9.598 17.391 93.573 1.00 27.97 213 ARG B N 1
ATOM 3094 C CA . ARG B 1 213 ? 8.865 16.729 94.668 1.00 28.84 213 ARG B CA 1
ATOM 3095 C C . ARG B 1 213 ? 8.984 15.193 94.646 1.00 28.80 213 ARG B C 1
ATOM 3096 O O . ARG B 1 213 ? 9.287 14.565 95.673 1.00 28.07 213 ARG B O 1
ATOM 3104 N N . ASN B 1 214 ? 8.711 14.597 93.488 1.00 28.37 214 ASN B N 1
ATOM 3105 C CA . ASN B 1 214 ? 8.777 13.162 93.347 1.00 28.76 214 ASN B CA 1
ATOM 3106 C C . ASN B 1 214 ? 9.665 12.679 92.188 1.00 28.67 214 ASN B C 1
ATOM 3107 O O . ASN B 1 214 ? 10.838 12.366 92.399 1.00 29.16 214 ASN B O 1
ATOM 3112 N N . PRO B 1 215 ? 9.139 12.671 90.955 1.00 28.51 215 PRO B N 1
ATOM 3113 C CA . PRO B 1 215 ? 9.886 11.982 89.904 1.00 29.66 215 PRO B CA 1
ATOM 3114 C C . PRO B 1 215 ? 11.459 11.986 90.057 1.00 30.16 215 PRO B C 1
ATOM 3115 O O . PRO B 1 215 ? 12.118 11.310 89.262 1.00 29.21 215 PRO B O 1
#

Secondary structure (DSSP, 8-state):
--S-EE---EEEEEEESS--HHHHHHHT--TT--EEEEEEES-HHHHHHHHHHHHHHSS-EEEEEEE-TT-STT-SSTTTBTEEEEEEESSHHHHHHHHHHHHHHHTTSS-EEESSTTS--EEEEEEESS--HHHHTSTTPPTT--EEEEEE-HHHHHHHHHHHHHHS--EEEEEE-S--TTS-EEEEEES-SSSTTHHHHHHHHHHHHHHH--/--S-B----EEEEEEESS--HHHHHHHT--TT--EEEEEEES-HHHHHHHHHHHHHHSS-EEEEEEE-TBTTTB-SSSTT-BEEEEEEESSHHHHHHHHHHHHHHHHSS---EESSTT---EEEEEEESS--TTTSTTSSS-TT--EEEEEE-HHHHHHHHHHHHHTSS-EEEEEE-S--TTS-EEEEEE--TTTHHHHHHHHHHHHHHHHH--

Organism: Escherichia coli (strain K12) (NCBI:txid83333)

InterPro domains:
  IPR000249 Bacterial microcompartment domain [PF00936] (36-108)
  IPR000249 Bacterial microcompartment domain [PF00936] (162-208)
  IPR000249 Bacterial microcompartment domain [SM00877] (35-110)
  IPR000249 Bacterial microcompartment domain [SM00877] (146-219)
  IPR009193 Bacterial microcompartment shell protein, EutL/PduB type [PIRSF012290] (3-218)
  IPR030983 Bacterial microcompartment shell protein EutL [TIGR04502] (6-217)
  IPR037233 CcmK-like superfamily [G3DSA:3.30.70.1710] (8-108)
  IPR037233 CcmK-like superfamily [G3DSA:3.30.70.1710] (109-219)
  IPR037233 CcmK-like superfamily [SSF143414] (158-211)
  IPR044870 Bacterial microcompartment (BMC) circularly permuted domain [PS51931] (1-113)
  IPR044870 Bacterial microcompartment (BMC) circularly permuted domain [PS51931] (114-215)

Radius of gyration: 24.76 Å; Cα contacts (8 Å, |Δi|>4): 1063; chains: 2; bounding box: 47×51×76 Å

CATH classification: 3.30.70.1710 (+1 more: 3.30.70.1710)

Nearest PDB structures (foldseek):
  3i82-assembly1_A  TM=1.001E+00  e=8.274E-41  Escherichia coli K-12
  3i87-assembly1_A  TM=9.326E-01  e=1.954E-35  Escherichia coli K-12
  3mpv-assembly1_A  TM=9.865E-01  e=4.585E-33  Escherichia coli K-12
  3u27-assembly1_B  TM=9.868E-01  e=3.620E-30  Leptotrichia buccalis C-1013-b
  4tlh-assembly1_A  TM=9.819E-01  e=5.880E-30  Clostridium perfringens E str. JGS1987

Sequence (428 aa):
PALDLIRPSVTAMRVIASVNADFARELKLPPHIRSLGLISADSDDVTYIAADEATKQAMVEVVYGRSLYAGAAHGPSPTAGEVLIMLGGPNPAEVRAGLDAMIAHIENGAAFQWANDAQDTAFLAHVVSRTGSYLSSTAGITLGDPMAYLVAPPLEATYGIDAALKSADVQLATYVPPPSETNYSAAFLTGSQAACKAACNAFTDAVLEIARNPPALDLIRPSVTAMRVIASVNADFARELKLPPHIRSLGLISADSDDVTYIAADEATKQAMVEVVYGRSLYAGAAHGPSPTAGEVLIMLGGPNPAEVRAGLDAMIAHIENGAAFQWANDAQDTAFLAHVVSRTGSYLSSTAGITLGDPMAYLVAPPLEATYGIDAALKSADVQLATYVPPPSETNYSAAFLTGSQAACKAACNAFTDAVLEIARNP